Protein AF-A0A258G6F7-F1 (afdb_monomer)

pLDDT: mean 74.7, std 21.77, range [25.52, 96.12]

Secondary structure (DSSP, 8-state):
-PPPP----------PPP-----PPPP------PPPP---------------------PPPPGGGS--SGGGSPPPPPS-TTTT-GGGSHHHHHHHHHHS-GGG--HHHHHHHHHHHHHHHH-TT--HHHHH--HHHHHHHHHHHHHHHT--GGGGHHHHHHHHHHHHHHHHH-S-S-HHHHHHHHHHHHHHHTT-PPPHHHHHHHHHHHHHHHHHHHTTSTTGGG------S-TTSSS--HHHHHHHHHHHHHHHHHHHHHHHHHHHHHHHHHHHHHHHHHHHHHHHHHTTS-TT-EETTEEHHHHHHHHHHHHHHHHHT--SSSTT--TTT-HHHHHHHHHHHHHHHHHHHHHHHS-------PPP--

Radius of gyration: 32.61 Å; Cα contacts (8 Å, |Δi|>4): 332; chains: 1; bounding box: 76×77×101 Å

Sequence (370 aa):
MSIPYDPEHQQPIVPLPEQGETAEPLAAHPVTAPLGEVAVGSALQSDNEGSTTTVAVAELPSPDEIPSLLPELDRIASAHEHRYSDANTVYTKAKVAEQTPENKRTKEQQDLVDDKATMKKFAPYSSVYEYVYTPSELNGLTTQLRSLGEKSRPDFNGVEARVLDVVLSAIRSTDLVPANVRDIAKRAEKNAESRKGMQWDTLIKLAGEASKIIAERTERGHSSDYFVSVKDPEPTKYPDLTKVYQFVADAHALDVIGQRSVAVREARLDTFVTNCGVVNKWYAEVAPVLAQLPSEFKVGRFSAAREVKSMVESMNARLTGNVKSGRDKDYRMDPAGAISLQKKIGHTIEAIKTKLGGEVDETEIVPLDE

Solvent-accessible surface area (backbone atoms only — not comparable to full-atom values): 22298 Å² total; per-residue (Å²): 140,84,83,86,87,83,94,80,90,80,86,85,90,82,84,88,84,91,81,90,85,90,82,80,86,85,76,86,83,82,89,82,79,86,79,81,88,77,85,90,77,89,86,82,88,90,87,85,81,90,71,92,68,74,78,71,75,74,74,73,70,58,35,80,72,54,75,80,52,59,88,74,47,75,83,78,63,57,67,48,66,41,87,81,30,60,80,55,13,30,48,49,49,43,54,56,33,71,72,36,56,77,98,71,48,51,71,69,39,48,52,46,53,52,34,50,58,47,40,49,54,32,19,73,89,53,67,53,60,34,62,66,25,36,56,69,56,44,44,56,51,40,50,56,54,53,63,48,66,78,68,50,69,80,64,42,54,67,54,53,53,52,32,46,50,53,45,52,51,44,54,76,74,43,88,82,60,55,68,73,56,52,56,50,49,56,52,46,53,60,32,48,78,69,72,44,77,73,55,67,72,56,46,35,51,45,16,44,51,28,38,49,55,52,48,68,71,43,72,82,53,95,60,63,67,54,58,54,69,41,39,44,73,56,56,89,48,84,75,59,44,26,38,42,49,29,27,53,39,44,53,48,31,50,53,51,54,49,52,37,45,49,54,25,50,52,45,34,47,52,48,44,58,55,37,50,55,49,52,51,54,52,44,68,71,38,46,71,60,40,66,68,54,56,75,83,49,58,52,86,95,38,28,41,47,59,43,54,49,53,50,53,51,34,52,52,42,12,70,72,52,83,33,93,62,73,93,36,26,14,29,92,83,35,34,68,62,46,44,50,50,54,52,49,53,32,54,51,52,54,54,52,32,43,57,53,69,50,93,64,77,88,74,70,84,75,76,79,81,131

Mean predicted aligned error: 16.43 Å

Structure (mmCIF, N/CA/C/O backbone):
data_AF-A0A258G6F7-F1
#
_entry.id   AF-A0A258G6F7-F1
#
loop_
_atom_site.group_PDB
_atom_site.id
_atom_site.type_symbol
_atom_site.label_atom_id
_atom_site.label_alt_id
_atom_site.label_comp_id
_atom_site.label_asym_id
_atom_site.label_entity_id
_atom_site.label_seq_id
_atom_site.pdbx_PDB_ins_code
_atom_site.Cartn_x
_atom_site.Cartn_y
_atom_site.Cartn_z
_atom_site.occupancy
_atom_site.B_iso_or_equiv
_atom_site.auth_seq_id
_atom_site.auth_comp_id
_atom_site.auth_asym_id
_atom_site.auth_atom_id
_atom_site.pdbx_PDB_model_num
ATOM 1 N N . MET A 1 1 ? -17.691 -30.714 54.587 1.00 40.50 1 MET A N 1
ATOM 2 C CA . MET A 1 1 ? -18.933 -31.338 54.086 1.00 40.50 1 MET A CA 1
ATOM 3 C C . MET A 1 1 ? -18.622 -31.858 52.699 1.00 40.50 1 MET A C 1
ATOM 5 O O . MET A 1 1 ? -18.379 -31.059 51.806 1.00 40.50 1 MET A O 1
ATOM 9 N N . SER A 1 2 ? -18.470 -33.175 52.591 1.00 33.06 2 SER A N 1
ATOM 10 C CA . SER A 1 2 ? -17.936 -33.874 51.421 1.00 33.06 2 SER A CA 1
ATOM 11 C C . SER A 1 2 ? -19.084 -34.448 50.594 1.00 33.06 2 SER A C 1
ATOM 13 O O . SER A 1 2 ? -20.013 -35.017 51.161 1.00 33.06 2 SER A O 1
ATOM 15 N N . ILE A 1 3 ? -19.019 -34.279 49.275 1.00 42.88 3 ILE A N 1
ATOM 16 C CA . ILE A 1 3 ? -19.971 -34.840 48.306 1.00 42.88 3 ILE A CA 1
ATOM 17 C C . ILE A 1 3 ? -19.522 -36.277 47.977 1.00 42.88 3 ILE A C 1
ATOM 19 O O . ILE A 1 3 ? -18.327 -36.466 47.732 1.00 42.88 3 ILE A O 1
ATOM 23 N N . PRO A 1 4 ? -20.411 -37.288 47.985 1.00 45.94 4 PRO A N 1
ATOM 24 C CA . PRO A 1 4 ? -20.048 -38.658 47.636 1.00 45.94 4 PRO A CA 1
ATOM 25 C C . PRO A 1 4 ? -19.972 -38.876 46.115 1.00 45.94 4 PRO A C 1
ATOM 27 O O . PRO A 1 4 ? -20.729 -38.296 45.340 1.00 45.94 4 PRO A O 1
ATOM 30 N N . TYR A 1 5 ? -19.017 -39.722 45.736 1.00 40.41 5 TYR A N 1
ATOM 31 C CA . TYR A 1 5 ? -18.695 -40.211 44.396 1.00 40.41 5 TYR A CA 1
ATOM 32 C C . TYR A 1 5 ? -19.611 -41.397 44.049 1.00 40.41 5 TYR A C 1
ATOM 34 O O . TYR A 1 5 ? -19.726 -42.313 44.861 1.00 40.41 5 TYR A O 1
ATOM 42 N N . ASP A 1 6 ? -20.242 -41.378 42.872 1.00 48.72 6 ASP A N 1
ATOM 43 C CA . ASP A 1 6 ? -21.102 -42.456 42.360 1.00 48.72 6 ASP A CA 1
ATOM 44 C C . ASP A 1 6 ? -20.388 -43.182 41.196 1.00 48.72 6 ASP A C 1
ATOM 46 O O . ASP A 1 6 ? -20.094 -42.535 40.183 1.00 48.72 6 ASP A O 1
ATOM 50 N N . PRO A 1 7 ? -20.021 -44.474 41.339 1.00 43.38 7 PRO A N 1
ATOM 51 C CA . PRO A 1 7 ? -19.208 -45.205 40.380 1.00 43.38 7 PRO A CA 1
ATOM 52 C C . PRO A 1 7 ? -20.018 -46.260 39.613 1.00 43.38 7 PRO A C 1
ATOM 54 O O . PRO A 1 7 ? -19.624 -47.418 39.570 1.00 43.38 7 PRO A O 1
ATOM 57 N N . GLU A 1 8 ? -21.121 -45.899 38.970 1.00 40.47 8 GLU A N 1
ATOM 58 C CA . GLU A 1 8 ? -21.778 -46.797 38.019 1.00 40.47 8 GLU A CA 1
ATOM 59 C C . GLU A 1 8 ? -22.216 -46.009 36.794 1.00 40.47 8 GLU A C 1
ATOM 61 O O . GLU A 1 8 ? -23.238 -45.346 36.833 1.00 40.47 8 GLU A O 1
ATOM 66 N N . HIS A 1 9 ? -21.427 -46.070 35.716 1.00 40.22 9 HIS A N 1
ATOM 67 C CA . HIS A 1 9 ? -21.870 -46.104 34.313 1.00 40.22 9 HIS A CA 1
ATOM 68 C C . HIS A 1 9 ? -20.630 -46.308 33.433 1.00 40.22 9 HIS A C 1
ATOM 70 O O . HIS A 1 9 ? -19.977 -45.370 32.975 1.00 40.22 9 HIS A O 1
ATOM 76 N N . GLN A 1 10 ? -20.277 -47.577 33.234 1.00 34.81 10 GLN A N 1
ATOM 77 C CA . GLN A 1 10 ? -19.254 -48.008 32.292 1.00 34.81 10 GLN A CA 1
ATOM 78 C C . GLN A 1 10 ? -19.871 -48.955 31.254 1.00 34.81 10 GLN A C 1
ATOM 80 O O . GLN A 1 10 ? -20.445 -49.974 31.624 1.00 34.81 10 GLN A O 1
ATOM 85 N N . GLN A 1 11 ? -19.587 -48.625 29.983 1.00 37.47 11 GLN A N 1
ATOM 86 C CA . GLN A 1 11 ? -19.346 -49.525 28.835 1.00 37.47 11 GLN A CA 1
ATOM 87 C C . GLN A 1 11 ? -20.595 -49.993 28.038 1.00 37.47 11 GLN A C 1
ATOM 89 O O . GLN A 1 11 ? -21.664 -50.114 28.630 1.00 37.47 11 GLN A O 1
ATOM 94 N N . PRO A 1 12 ? -20.496 -50.258 26.705 1.00 41.97 12 PRO A N 1
ATOM 95 C CA . PRO A 1 12 ? -19.290 -50.754 26.030 1.00 41.97 12 PRO A CA 1
ATOM 96 C C . PRO A 1 12 ? -18.880 -50.129 24.682 1.00 41.97 12 PRO A C 1
ATOM 98 O O . PRO A 1 12 ? -19.660 -49.559 23.923 1.00 41.97 12 PRO A O 1
ATOM 101 N N . ILE A 1 13 ? -17.593 -50.345 24.406 1.00 39.59 13 ILE A N 1
ATOM 102 C CA . ILE A 1 13 ? -16.881 -50.245 23.129 1.00 39.59 13 ILE A CA 1
ATOM 103 C C . ILE A 1 13 ? -17.116 -51.534 22.327 1.00 39.59 13 ILE A C 1
ATOM 105 O O . ILE A 1 13 ? -16.842 -52.602 22.866 1.00 39.59 13 ILE A O 1
ATOM 109 N N . VAL A 1 14 ? -17.504 -51.447 21.047 1.00 35.97 14 VAL A N 1
ATOM 110 C CA . VAL A 1 14 ? -17.216 -52.453 19.989 1.00 35.97 14 VAL A CA 1
ATOM 111 C C . VAL A 1 14 ? -17.308 -51.778 18.585 1.00 35.97 14 VAL A C 1
ATOM 113 O O . VAL A 1 14 ? -17.815 -50.661 18.516 1.00 35.97 14 VAL A O 1
ATOM 116 N N . PRO A 1 15 ? -16.790 -52.349 17.472 1.00 36.38 15 PRO A N 1
ATOM 117 C CA . PRO A 1 15 ? -15.575 -51.897 16.786 1.00 36.38 15 PRO A CA 1
ATOM 118 C C . PRO A 1 15 ? -15.791 -51.427 15.323 1.00 36.38 15 PRO A C 1
ATOM 120 O O . PRO A 1 15 ? -16.864 -51.576 14.743 1.00 36.38 15 PRO A O 1
ATOM 123 N N . LEU A 1 16 ? -14.722 -50.892 14.718 1.00 35.44 16 LEU A N 1
ATOM 124 C CA . LEU A 1 16 ? -14.571 -50.621 13.278 1.00 35.44 16 LEU A CA 1
ATOM 125 C C . LEU A 1 16 ? -14.719 -51.882 12.403 1.00 35.44 16 LEU A C 1
ATOM 127 O O . LEU A 1 16 ? -14.304 -52.962 12.826 1.00 35.44 16 LEU A O 1
ATOM 131 N N . PRO A 1 17 ? -15.102 -51.714 11.124 1.00 35.34 17 PRO A N 1
ATOM 132 C CA . PRO A 1 17 ? -14.588 -52.527 10.035 1.00 35.34 17 PRO A CA 1
ATOM 133 C C . PRO A 1 17 ? -13.540 -51.756 9.210 1.00 35.34 17 PRO A C 1
ATOM 135 O O . PRO A 1 17 ? -13.798 -50.671 8.690 1.00 35.34 17 PRO A O 1
ATOM 138 N N . GLU A 1 18 ? -12.357 -52.359 9.083 1.00 34.38 18 GLU A N 1
ATOM 139 C CA . GLU A 1 18 ? -11.375 -52.107 8.025 1.00 34.38 18 GLU A CA 1
ATOM 140 C C . GLU A 1 18 ? -11.856 -52.729 6.707 1.00 34.38 18 GLU A C 1
ATOM 142 O O . GLU A 1 18 ? -12.155 -53.918 6.700 1.00 34.38 18 GLU A O 1
ATOM 147 N N . GLN A 1 19 ? -11.851 -51.959 5.614 1.00 33.50 19 GLN A N 1
ATOM 148 C CA . GLN A 1 19 ? -11.496 -52.340 4.230 1.00 33.50 19 GLN A CA 1
ATOM 149 C C . GLN A 1 19 ? -11.107 -51.001 3.560 1.00 33.50 19 GLN A C 1
ATOM 151 O O . GLN A 1 19 ? -11.885 -50.058 3.618 1.00 33.50 19 GLN A O 1
ATOM 156 N N . GLY A 1 20 ? -9.909 -50.728 3.047 1.00 28.55 20 GLY A N 1
ATOM 157 C CA . GLY A 1 20 ? -8.968 -51.587 2.350 1.00 28.55 20 GLY A CA 1
ATOM 158 C C . GLY A 1 20 ? -9.142 -51.355 0.854 1.00 28.55 20 GLY A C 1
ATOM 159 O O . GLY A 1 20 ? -9.869 -52.116 0.243 1.00 28.55 20 GLY A O 1
ATOM 160 N N . GLU A 1 21 ? -8.513 -50.319 0.284 1.00 30.33 21 GLU A N 1
ATOM 161 C CA . GLU A 1 21 ? -8.028 -50.366 -1.102 1.00 30.33 21 GLU A CA 1
ATOM 162 C C . GLU A 1 21 ? -7.060 -49.218 -1.429 1.00 30.33 21 GLU A C 1
ATOM 164 O O . GLU A 1 21 ? -7.314 -48.030 -1.240 1.00 30.33 21 GLU A O 1
ATOM 169 N N . THR A 1 22 ? -5.899 -49.658 -1.888 1.00 31.92 22 THR A N 1
ATOM 170 C CA . THR A 1 22 ? -4.763 -48.957 -2.473 1.00 31.92 22 THR A CA 1
ATOM 171 C C . THR A 1 22 ? -5.104 -48.321 -3.821 1.00 31.92 22 THR A C 1
ATOM 173 O O . THR A 1 22 ? -5.661 -49.003 -4.676 1.00 31.92 22 THR A O 1
ATOM 176 N N . ALA A 1 23 ? -4.642 -47.094 -4.076 1.00 29.92 23 ALA A N 1
ATOM 177 C CA . ALA A 1 23 ? -4.313 -46.651 -5.433 1.00 29.92 23 ALA A CA 1
ATOM 178 C C . ALA A 1 23 ? -3.200 -45.590 -5.412 1.00 29.92 23 ALA A C 1
ATOM 180 O O . ALA A 1 23 ? -3.235 -44.625 -4.651 1.00 29.92 23 ALA A O 1
ATOM 181 N N . GLU A 1 24 ? -2.195 -45.851 -6.238 1.00 31.61 24 GLU A N 1
ATOM 182 C CA . GLU A 1 24 ? -0.927 -45.151 -6.435 1.00 31.61 24 GLU A CA 1
ATOM 183 C C . GLU A 1 24 ? -1.049 -43.697 -6.938 1.00 31.61 24 GLU A C 1
ATOM 185 O O . GLU A 1 24 ? -2.072 -43.303 -7.504 1.00 31.61 24 GLU A O 1
ATOM 190 N N . PRO A 1 25 ? 0.026 -42.894 -6.799 1.00 28.91 25 PRO A N 1
ATOM 191 C CA . PRO A 1 25 ? 0.112 -41.564 -7.390 1.00 28.91 25 PRO A CA 1
ATOM 192 C C . PRO A 1 25 ? 0.318 -41.645 -8.911 1.00 28.91 25 PRO A C 1
ATOM 194 O O . PRO A 1 25 ? 1.301 -42.204 -9.397 1.00 28.91 25 PRO A O 1
ATOM 197 N N . LEU A 1 26 ? -0.588 -41.026 -9.669 1.00 27.22 26 LEU A N 1
ATOM 198 C CA . LEU A 1 26 ? -0.452 -40.849 -11.114 1.00 27.22 26 LEU A CA 1
ATOM 199 C C . LEU A 1 26 ? 0.723 -39.921 -11.442 1.00 27.22 26 LEU A C 1
ATOM 201 O O . LEU A 1 26 ? 0.753 -38.742 -11.084 1.00 27.22 26 LEU A O 1
ATOM 205 N N . ALA A 1 27 ? 1.688 -40.501 -12.147 1.00 27.44 27 ALA A N 1
ATOM 206 C CA . ALA A 1 27 ? 2.825 -39.839 -12.745 1.00 27.44 27 ALA A CA 1
ATOM 207 C C . ALA A 1 27 ? 2.427 -38.946 -13.936 1.00 27.44 27 ALA A C 1
ATOM 209 O O . ALA A 1 27 ? 1.531 -39.260 -14.711 1.00 27.44 27 ALA A O 1
ATOM 210 N N . ALA A 1 28 ? 3.178 -37.850 -14.059 1.00 25.52 28 ALA A N 1
ATOM 211 C CA . ALA A 1 28 ? 3.737 -37.259 -15.274 1.00 25.52 28 ALA A CA 1
ATOM 212 C C . ALA A 1 28 ? 2.952 -37.332 -16.602 1.00 25.52 28 ALA A C 1
ATOM 214 O O . ALA A 1 28 ? 2.924 -38.358 -17.271 1.00 25.52 28 ALA A O 1
ATOM 215 N N . HIS A 1 29 ? 2.580 -36.150 -17.104 1.00 29.05 29 HIS A N 1
ATOM 216 C CA . HIS A 1 29 ? 2.649 -35.845 -18.536 1.00 29.05 29 HIS A CA 1
ATOM 217 C C . HIS A 1 29 ? 3.225 -34.435 -18.759 1.00 29.05 29 HIS A C 1
ATOM 219 O O . HIS A 1 29 ? 2.512 -33.447 -18.583 1.00 29.05 29 HIS A O 1
ATOM 225 N N . PRO A 1 30 ? 4.502 -34.303 -19.158 1.00 29.70 30 PRO A N 1
ATOM 226 C CA . PRO A 1 30 ? 4.983 -33.117 -19.847 1.00 29.70 30 PRO A CA 1
ATOM 227 C C . PRO A 1 30 ? 4.591 -33.207 -21.327 1.00 29.70 30 PRO A C 1
ATOM 229 O O . PRO A 1 30 ? 4.968 -34.143 -22.035 1.00 29.70 30 PRO A O 1
ATOM 232 N N . VAL A 1 31 ? 3.834 -32.216 -21.797 1.00 28.70 31 VAL A N 1
ATOM 233 C CA . VAL A 1 31 ? 3.582 -32.008 -23.226 1.00 28.70 31 VAL A CA 1
ATOM 234 C C . VAL A 1 31 ? 4.899 -31.584 -23.868 1.00 28.70 31 VAL A C 1
ATOM 236 O O . VAL A 1 31 ? 5.395 -30.480 -23.659 1.00 28.70 31 VAL A O 1
ATOM 239 N N . THR A 1 32 ? 5.483 -32.512 -24.615 1.00 28.16 32 THR A N 1
ATOM 240 C CA . THR A 1 32 ? 6.622 -32.306 -25.504 1.00 28.16 32 THR A CA 1
ATOM 241 C C . THR A 1 32 ? 6.093 -31.820 -26.852 1.00 28.16 32 THR A C 1
ATOM 243 O O . THR A 1 32 ? 5.240 -32.465 -27.456 1.00 28.16 32 THR A O 1
ATOM 246 N N . ALA A 1 33 ? 6.622 -30.701 -27.341 1.00 28.31 33 ALA A N 1
ATOM 247 C CA . ALA A 1 33 ? 6.604 -30.345 -28.757 1.00 28.31 33 ALA A CA 1
ATOM 248 C C . ALA A 1 33 ? 8.063 -30.087 -29.188 1.00 28.31 33 ALA A C 1
ATOM 250 O O . ALA A 1 33 ? 8.804 -29.458 -28.428 1.00 28.31 33 ALA A O 1
ATOM 251 N N . PRO A 1 34 ? 8.514 -30.618 -30.339 1.00 29.56 34 PRO A N 1
ATOM 252 C CA . PRO A 1 34 ? 9.933 -30.743 -30.652 1.00 29.56 34 PRO A CA 1
ATOM 253 C C . PRO A 1 34 ? 10.501 -29.447 -31.244 1.00 29.56 34 PRO A C 1
ATOM 255 O O . PRO A 1 34 ? 9.966 -28.908 -32.211 1.00 29.56 34 PRO A O 1
ATOM 258 N N . LEU A 1 35 ? 11.626 -28.983 -30.698 1.00 27.66 35 LEU A N 1
ATOM 259 C CA . LEU A 1 35 ? 12.537 -28.069 -31.386 1.00 27.66 35 LEU A CA 1
ATOM 260 C C . LEU A 1 35 ? 13.565 -28.916 -32.137 1.00 27.66 35 LEU A C 1
ATOM 262 O O . LEU A 1 35 ? 14.192 -29.799 -31.554 1.00 27.66 35 LEU A O 1
ATOM 266 N N . GLY A 1 36 ? 13.666 -28.672 -33.442 1.00 27.19 36 GLY A N 1
ATOM 267 C CA . GLY A 1 36 ? 14.516 -29.415 -34.361 1.00 27.19 36 GLY A CA 1
ATOM 268 C C . GLY A 1 36 ? 15.997 -29.356 -33.993 1.00 27.19 36 GLY A C 1
ATOM 269 O O . GLY A 1 36 ? 16.529 -28.311 -33.622 1.00 27.19 36 GLY A O 1
ATOM 270 N N . GLU A 1 37 ? 16.646 -30.507 -34.138 1.00 27.81 37 GLU A N 1
ATOM 271 C CA . GLU A 1 37 ? 18.094 -30.653 -34.181 1.00 27.81 37 GLU A CA 1
ATOM 272 C C . GLU A 1 37 ? 18.673 -29.846 -35.348 1.00 27.81 37 GLU A C 1
ATOM 274 O O . GLU A 1 37 ? 18.250 -30.000 -36.495 1.00 27.81 37 GLU A O 1
ATOM 279 N N . VAL A 1 38 ? 19.712 -29.055 -35.080 1.00 29.69 38 VAL A N 1
ATOM 280 C CA . VAL A 1 38 ? 20.722 -28.754 -36.095 1.00 29.69 38 VAL A CA 1
ATOM 281 C C . VAL A 1 38 ? 22.064 -29.209 -35.551 1.00 29.69 38 VAL A C 1
ATOM 283 O O . VAL A 1 38 ? 22.522 -28.778 -34.493 1.00 29.69 38 VAL A O 1
ATOM 286 N N . ALA A 1 39 ? 22.633 -30.158 -36.285 1.00 27.00 39 ALA A N 1
ATOM 287 C CA . ALA A 1 39 ? 23.838 -30.892 -35.979 1.00 27.00 39 ALA A CA 1
ATOM 288 C C . ALA A 1 39 ? 25.080 -29.994 -35.902 1.00 27.00 39 ALA A C 1
ATOM 290 O O . ALA A 1 39 ? 25.339 -29.158 -36.768 1.00 27.00 39 ALA A O 1
ATOM 291 N N . VAL A 1 40 ? 25.890 -30.254 -34.878 1.00 28.36 40 VAL A N 1
ATOM 292 C CA . VAL A 1 40 ? 27.275 -29.802 -34.764 1.00 28.36 40 VAL A CA 1
ATOM 293 C C . VAL A 1 40 ? 28.132 -30.734 -35.622 1.00 28.36 40 VAL A C 1
ATOM 295 O O . VAL A 1 40 ? 28.328 -31.897 -35.276 1.00 28.36 40 VAL A O 1
ATOM 298 N N . GLY A 1 41 ? 28.623 -30.233 -36.754 1.00 26.59 41 GLY A N 1
ATOM 299 C CA . GLY A 1 41 ? 29.608 -30.910 -37.595 1.00 26.59 41 GLY A CA 1
ATOM 300 C C . GLY A 1 41 ? 30.955 -30.200 -37.519 1.00 2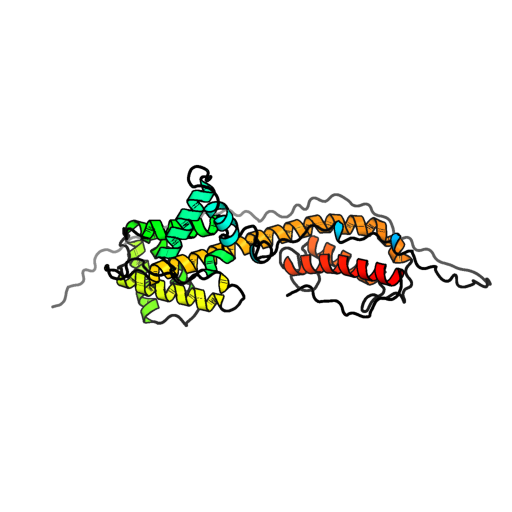6.59 41 GLY A C 1
ATOM 301 O O . GLY A 1 41 ? 31.115 -29.115 -38.069 1.00 26.59 41 GLY A O 1
ATOM 302 N N . SER A 1 42 ? 31.925 -30.814 -36.842 1.00 29.97 42 SER A N 1
ATOM 303 C CA . SER A 1 42 ? 33.344 -30.475 -36.968 1.00 29.97 42 SER A CA 1
ATOM 304 C C . SER A 1 42 ? 33.928 -31.108 -38.232 1.00 29.97 42 SER A C 1
ATOM 306 O O . SER A 1 42 ? 33.745 -32.303 -38.452 1.00 29.97 42 SER A O 1
ATOM 308 N N . ALA A 1 43 ? 34.709 -30.346 -38.999 1.00 28.52 43 ALA A N 1
ATOM 309 C CA . ALA A 1 43 ? 35.757 -30.878 -39.866 1.00 28.52 43 ALA A CA 1
ATOM 310 C C . ALA A 1 43 ? 36.902 -29.859 -40.006 1.00 28.52 43 ALA A C 1
ATOM 312 O O . ALA A 1 43 ? 36.690 -28.651 -39.990 1.00 28.52 43 ALA A O 1
ATOM 313 N N . LEU A 1 44 ? 38.110 -30.410 -40.050 1.00 31.98 44 LEU A N 1
ATOM 314 C CA . LEU A 1 44 ? 39.439 -29.834 -39.843 1.00 31.98 44 LEU A CA 1
ATOM 315 C C . LEU A 1 44 ? 40.131 -29.367 -41.142 1.00 31.98 44 LEU A C 1
ATOM 317 O O . LEU A 1 44 ? 39.752 -29.811 -42.220 1.00 31.98 44 LEU A O 1
ATOM 321 N N . GLN A 1 45 ? 41.246 -28.636 -40.939 1.00 28.30 45 GLN A N 1
ATOM 322 C CA . GLN A 1 45 ? 42.457 -28.476 -41.789 1.00 28.30 45 GLN A CA 1
ATOM 323 C C . GLN A 1 45 ? 42.351 -27.531 -43.004 1.00 28.30 45 GLN A C 1
ATOM 325 O O . GLN A 1 45 ? 41.467 -27.687 -43.832 1.00 28.30 45 GLN A O 1
ATOM 330 N N . SER A 1 46 ? 43.080 -26.407 -43.092 1.00 32.44 46 SER A N 1
ATOM 331 C CA . SER A 1 46 ? 44.531 -26.072 -43.073 1.00 32.44 46 SER A CA 1
ATOM 332 C C . SER A 1 46 ? 45.053 -25.835 -44.497 1.00 32.44 46 SER A C 1
ATOM 334 O O . SER A 1 46 ? 45.050 -26.755 -45.304 1.00 32.44 46 SER A O 1
ATOM 336 N N . ASP A 1 47 ? 45.457 -24.599 -44.819 1.00 28.86 47 ASP A N 1
ATOM 337 C CA . ASP A 1 47 ? 46.843 -24.257 -45.188 1.00 28.86 47 ASP A CA 1
ATOM 338 C C . ASP A 1 47 ? 46.983 -22.863 -45.833 1.00 28.86 47 ASP A C 1
ATOM 340 O O . ASP A 1 47 ? 46.169 -22.418 -46.636 1.00 28.86 47 ASP A O 1
ATOM 344 N N . ASN A 1 48 ? 48.118 -22.260 -45.475 1.00 30.77 48 ASN A N 1
ATOM 345 C CA . ASN A 1 48 ? 48.992 -21.366 -46.233 1.00 30.77 48 ASN A CA 1
ATOM 346 C C . ASN A 1 48 ? 48.709 -19.863 -46.459 1.00 30.77 48 ASN A C 1
ATOM 348 O O . ASN A 1 48 ? 47.878 -19.438 -47.249 1.00 30.77 48 ASN A O 1
ATOM 352 N N . GLU A 1 49 ? 49.634 -19.112 -45.842 1.00 30.38 49 GLU A N 1
ATOM 353 C CA . GLU A 1 49 ? 50.523 -18.103 -46.435 1.00 30.38 49 GLU A CA 1
ATOM 354 C C . GLU A 1 49 ? 49.985 -16.714 -46.803 1.00 30.38 49 GLU A C 1
ATOM 356 O O . GLU A 1 49 ? 49.243 -16.502 -47.753 1.00 30.38 49 GLU A O 1
ATOM 361 N N . GLY A 1 50 ? 50.565 -15.731 -46.106 1.00 35.94 50 GLY A N 1
ATOM 362 C CA . GLY A 1 50 ? 51.105 -14.542 -46.755 1.00 35.94 50 GLY A CA 1
ATOM 363 C C . GLY A 1 50 ? 50.077 -13.563 -47.299 1.00 35.94 50 GLY A C 1
ATOM 364 O O . GLY A 1 50 ? 49.998 -13.353 -48.503 1.00 35.94 50 GLY A O 1
ATOM 365 N N . SER A 1 51 ? 49.371 -12.868 -46.411 1.00 29.44 51 SER A N 1
ATOM 366 C CA . SER A 1 51 ? 48.719 -11.619 -46.790 1.00 29.44 51 SER A CA 1
ATOM 367 C C . SER A 1 51 ? 48.869 -10.605 -45.669 1.00 29.44 51 SER A C 1
ATOM 369 O O . SER A 1 51 ? 48.363 -10.796 -44.561 1.00 29.44 51 SER A O 1
ATOM 371 N N . THR A 1 52 ? 49.616 -9.538 -45.954 1.00 31.94 52 THR A N 1
ATOM 372 C CA . THR A 1 52 ? 49.634 -8.285 -45.198 1.00 31.94 52 THR A CA 1
ATOM 373 C C . THR A 1 52 ? 48.206 -7.773 -45.088 1.00 31.94 52 THR A C 1
ATOM 375 O O . THR A 1 52 ? 47.729 -7.013 -45.925 1.00 31.94 52 THR A O 1
ATOM 378 N N . THR A 1 53 ? 47.513 -8.233 -44.054 1.00 28.92 53 THR A N 1
ATOM 379 C CA . THR A 1 53 ? 46.220 -7.703 -43.663 1.00 28.92 53 THR A CA 1
ATOM 380 C C . THR A 1 53 ? 46.536 -6.432 -42.901 1.00 28.92 53 THR A C 1
ATOM 382 O O . THR A 1 53 ? 46.919 -6.462 -41.732 1.00 28.92 53 THR A O 1
ATOM 385 N N . THR A 1 54 ? 46.451 -5.303 -43.600 1.00 33.25 54 THR A N 1
ATOM 386 C CA . THR A 1 54 ? 46.046 -4.038 -42.995 1.00 33.25 54 THR A CA 1
ATOM 387 C C . THR A 1 54 ? 44.942 -4.378 -42.004 1.00 33.25 54 THR A C 1
ATOM 389 O O . THR A 1 54 ? 43.874 -4.827 -42.417 1.00 33.25 54 THR A O 1
ATOM 392 N N . VAL A 1 55 ? 45.227 -4.270 -40.704 1.00 32.88 55 VAL A N 1
ATOM 393 C CA . VAL A 1 55 ? 44.200 -4.384 -39.671 1.00 32.88 55 VAL A CA 1
ATOM 394 C C . VAL A 1 55 ? 43.202 -3.296 -40.020 1.00 32.88 55 VAL A C 1
ATOM 396 O O . VAL A 1 55 ? 43.496 -2.112 -39.853 1.00 32.88 55 VAL A O 1
ATOM 399 N N . ALA A 1 56 ? 42.077 -3.690 -40.618 1.00 37.53 56 ALA A N 1
ATOM 400 C CA . ALA A 1 56 ? 40.933 -2.821 -40.736 1.00 37.53 56 ALA A CA 1
ATOM 401 C C . ALA A 1 56 ? 40.660 -2.374 -39.304 1.00 37.53 56 ALA A C 1
ATOM 403 O O . ALA A 1 56 ? 40.347 -3.198 -38.443 1.00 37.53 56 ALA A O 1
ATOM 404 N N . VAL A 1 57 ? 40.895 -1.093 -39.025 1.00 44.62 57 VAL A N 1
ATOM 405 C CA . VAL A 1 57 ? 40.316 -0.463 -37.849 1.00 44.62 57 VAL A CA 1
ATOM 406 C C . VAL A 1 57 ? 38.832 -0.707 -38.045 1.00 44.62 57 VAL A C 1
ATOM 408 O O . VAL A 1 57 ? 38.264 -0.163 -38.989 1.00 44.62 57 VAL A O 1
ATOM 411 N N . ALA A 1 58 ? 38.265 -1.648 -37.286 1.00 55.53 58 ALA A N 1
ATOM 412 C CA . ALA A 1 58 ? 36.840 -1.911 -37.324 1.00 55.53 58 ALA A CA 1
ATOM 413 C C . ALA A 1 58 ? 36.191 -0.578 -36.974 1.00 55.53 58 ALA A C 1
ATOM 415 O O . ALA A 1 58 ? 36.298 -0.113 -35.837 1.00 55.53 58 ALA A O 1
ATOM 416 N N . GLU A 1 59 ? 35.677 0.095 -38.000 1.00 68.12 59 GLU A N 1
ATOM 417 C CA . GLU A 1 59 ? 34.989 1.358 -37.842 1.00 68.12 59 GLU A CA 1
ATOM 418 C C . GLU A 1 59 ? 33.854 1.077 -36.865 1.00 68.12 59 GLU A C 1
ATOM 420 O O . GLU A 1 59 ? 33.092 0.123 -37.042 1.00 68.12 59 GLU A O 1
ATOM 425 N N . LEU A 1 60 ? 33.862 1.795 -35.742 1.00 79.19 60 LEU A N 1
ATOM 426 C CA . LEU A 1 60 ? 32.885 1.553 -34.695 1.00 79.19 60 LEU A CA 1
ATOM 427 C C . LEU A 1 60 ? 31.487 1.802 -35.272 1.00 79.19 60 LEU A C 1
ATOM 429 O O . LEU A 1 60 ? 31.322 2.759 -36.033 1.00 79.19 60 LEU A O 1
ATOM 433 N N . PRO A 1 61 ? 30.490 0.978 -34.904 1.00 82.62 61 PRO A N 1
ATOM 434 C CA . PRO A 1 61 ? 29.123 1.212 -35.332 1.00 82.62 61 PRO A CA 1
ATOM 435 C C . PRO A 1 61 ? 28.656 2.591 -34.860 1.00 82.62 61 PRO A C 1
ATOM 437 O O . PRO A 1 61 ? 29.017 3.053 -33.770 1.00 82.62 61 PRO A O 1
ATOM 440 N N . SER A 1 62 ? 27.847 3.246 -35.685 1.00 83.88 62 SER A N 1
ATOM 441 C CA . SER A 1 62 ? 27.259 4.541 -35.357 1.00 83.88 62 SER A CA 1
ATOM 442 C C . SER A 1 62 ? 26.318 4.399 -34.151 1.00 83.88 62 SER A C 1
ATOM 444 O O . SER A 1 62 ? 25.611 3.394 -34.036 1.00 83.88 62 SER A O 1
ATOM 446 N N . PRO A 1 63 ? 26.235 5.399 -33.253 1.00 80.44 63 PRO A N 1
ATOM 447 C CA . PRO A 1 63 ? 25.291 5.376 -32.133 1.00 80.44 63 PRO A CA 1
ATOM 448 C C . PRO A 1 63 ? 23.823 5.207 -32.567 1.00 80.44 63 PRO A C 1
ATOM 450 O O . PRO A 1 63 ? 23.018 4.696 -31.786 1.00 80.44 63 PRO A O 1
ATOM 453 N N . ASP A 1 64 ? 23.479 5.593 -33.799 1.00 82.81 64 ASP A N 1
ATOM 454 C CA . ASP A 1 64 ? 22.129 5.450 -34.360 1.00 82.81 64 ASP A CA 1
ATOM 455 C C . ASP A 1 64 ? 21.785 3.999 -34.747 1.00 82.81 64 ASP A C 1
ATOM 457 O O . ASP A 1 64 ? 20.609 3.654 -34.852 1.00 82.81 64 ASP A O 1
ATOM 461 N N . GLU A 1 65 ? 22.787 3.128 -34.914 1.00 83.50 65 GLU A N 1
ATOM 462 C CA . GLU A 1 65 ? 22.590 1.702 -35.225 1.00 83.50 65 GLU A CA 1
ATOM 463 C C . GLU A 1 65 ? 22.149 0.885 -34.000 1.00 83.50 65 GLU A C 1
ATOM 465 O O . GLU A 1 65 ? 21.699 -0.253 -34.134 1.00 83.50 65 GLU A O 1
ATOM 470 N N . ILE A 1 66 ? 22.243 1.464 -32.799 1.00 86.94 66 ILE A N 1
ATOM 471 C CA . ILE A 1 66 ? 21.748 0.879 -31.551 1.00 86.94 66 ILE A CA 1
ATOM 472 C C . ILE A 1 66 ? 20.545 1.719 -31.087 1.00 86.94 66 ILE A C 1
ATOM 474 O O . ILE A 1 66 ? 20.724 2.751 -30.433 1.00 86.94 66 ILE A O 1
ATOM 478 N N . PRO A 1 67 ? 19.296 1.327 -31.402 1.00 86.56 67 PRO A N 1
ATOM 479 C CA . PRO A 1 67 ? 18.116 2.065 -30.962 1.00 86.56 67 PRO A CA 1
ATOM 480 C C . PRO A 1 67 ? 17.981 2.056 -29.433 1.00 86.56 67 PRO A C 1
ATOM 482 O O . PRO A 1 67 ? 18.414 1.124 -28.752 1.00 86.56 67 PRO A O 1
ATOM 485 N N . SER A 1 68 ? 17.385 3.123 -28.886 1.00 85.00 68 SER A N 1
ATOM 486 C CA . SER A 1 68 ? 17.131 3.234 -27.443 1.00 85.00 68 SER A CA 1
ATOM 487 C C . SER A 1 68 ? 16.089 2.213 -27.000 1.00 85.00 68 SER A C 1
ATOM 489 O O . SER A 1 68 ? 15.051 2.098 -27.639 1.00 85.00 68 SER A O 1
ATOM 491 N N . LEU A 1 69 ? 16.334 1.526 -25.884 1.00 85.81 69 LEU A N 1
ATOM 492 C CA . LEU A 1 69 ? 15.382 0.562 -25.326 1.00 85.81 69 LEU A CA 1
ATOM 493 C C . LEU A 1 69 ? 14.419 1.205 -24.313 1.00 85.81 69 LEU A C 1
ATOM 495 O O . LEU A 1 69 ? 13.284 0.763 -24.168 1.00 85.81 69 LEU A O 1
ATOM 499 N N . LEU A 1 70 ? 14.852 2.245 -23.592 1.00 82.69 70 LEU A N 1
ATOM 500 C CA . LEU A 1 70 ? 14.078 2.833 -22.488 1.00 82.69 70 LEU A CA 1
ATOM 501 C C . LEU A 1 70 ? 12.674 3.340 -22.885 1.00 82.69 70 LEU A C 1
ATOM 503 O O . LEU A 1 70 ? 11.762 3.147 -22.081 1.00 82.69 70 LEU A O 1
ATOM 507 N N . PRO A 1 71 ? 12.453 3.954 -24.068 1.00 82.19 71 PRO A N 1
ATOM 508 C CA . PRO A 1 71 ? 11.122 4.382 -24.503 1.00 82.19 71 PRO A CA 1
ATOM 509 C C . PRO A 1 71 ? 10.140 3.231 -24.746 1.00 82.19 71 PRO A C 1
ATOM 511 O O . PRO A 1 71 ? 8.934 3.461 -24.721 1.00 82.19 71 PRO A O 1
ATOM 514 N N . GLU A 1 72 ? 10.642 2.020 -24.995 1.00 82.06 72 GLU A N 1
ATOM 515 C CA . GLU A 1 72 ? 9.827 0.835 -25.286 1.00 82.06 72 GLU A CA 1
ATOM 516 C C . GLU A 1 72 ? 9.477 0.027 -24.028 1.00 82.06 72 GLU A C 1
ATOM 518 O O . GLU A 1 72 ? 8.625 -0.858 -24.081 1.00 82.06 72 GLU A O 1
ATOM 523 N N . LEU A 1 73 ? 10.125 0.314 -22.892 1.00 81.94 73 LEU A N 1
ATOM 524 C CA . LEU A 1 73 ? 9.849 -0.362 -21.628 1.00 81.94 73 LEU A CA 1
ATOM 525 C C . LEU A 1 73 ? 8.638 0.259 -20.926 1.00 81.94 73 LEU A C 1
ATOM 527 O O . LEU A 1 73 ? 8.579 1.469 -20.693 1.00 81.94 73 LEU A O 1
ATOM 531 N N . ASP A 1 74 ? 7.713 -0.593 -20.486 1.00 69.44 74 ASP A N 1
ATOM 532 C CA . ASP A 1 74 ? 6.587 -0.172 -19.660 1.00 69.44 74 ASP A CA 1
ATOM 533 C C . ASP A 1 74 ? 7.076 0.418 -18.328 1.00 69.44 74 ASP A C 1
ATOM 535 O O . ASP A 1 74 ? 7.976 -0.115 -17.661 1.00 69.44 74 ASP A O 1
ATOM 539 N N . ARG A 1 75 ? 6.449 1.526 -17.907 1.00 62.12 75 ARG A N 1
ATOM 540 C CA . ARG A 1 75 ? 6.729 2.166 -16.615 1.00 62.12 75 ARG A CA 1
ATOM 541 C C . ARG A 1 75 ? 6.297 1.249 -15.472 1.00 62.12 75 ARG A C 1
ATOM 543 O O . ARG A 1 75 ? 5.156 0.809 -15.406 1.00 62.12 75 ARG A O 1
ATOM 550 N N . ILE A 1 76 ? 7.199 1.029 -14.522 1.00 52.25 76 ILE A N 1
ATOM 551 C CA . ILE A 1 76 ? 6.940 0.190 -13.348 1.00 52.25 76 ILE A CA 1
ATOM 552 C C . ILE A 1 76 ? 6.109 0.955 -12.318 1.00 52.25 76 ILE A C 1
ATOM 554 O O . ILE A 1 76 ? 6.522 2.021 -11.856 1.00 52.25 76 ILE A O 1
ATOM 558 N N . ALA A 1 77 ? 4.990 0.367 -11.892 1.00 46.06 77 ALA A N 1
ATOM 559 C CA . ALA A 1 77 ? 4.221 0.858 -10.755 1.00 46.06 77 ALA A CA 1
ATOM 560 C C . ALA A 1 77 ? 5.007 0.659 -9.441 1.00 46.06 77 ALA A C 1
ATOM 562 O O . ALA A 1 77 ? 5.478 -0.437 -9.120 1.00 46.06 77 ALA A O 1
ATOM 563 N N . SER A 1 78 ? 5.187 1.744 -8.685 1.00 44.12 78 SER A N 1
ATOM 564 C CA . SER A 1 78 ? 5.824 1.730 -7.363 1.00 44.12 78 SER A CA 1
ATOM 565 C C . SER A 1 78 ? 4.814 1.386 -6.265 1.00 44.12 78 SER A C 1
ATOM 567 O O . SER A 1 78 ? 3.637 1.710 -6.395 1.00 44.12 78 SER A O 1
ATOM 569 N N . ALA A 1 79 ? 5.299 0.809 -5.154 1.00 44.66 79 ALA A N 1
ATOM 570 C CA . ALA A 1 79 ? 4.549 0.393 -3.952 1.00 44.66 79 ALA A CA 1
ATOM 571 C C .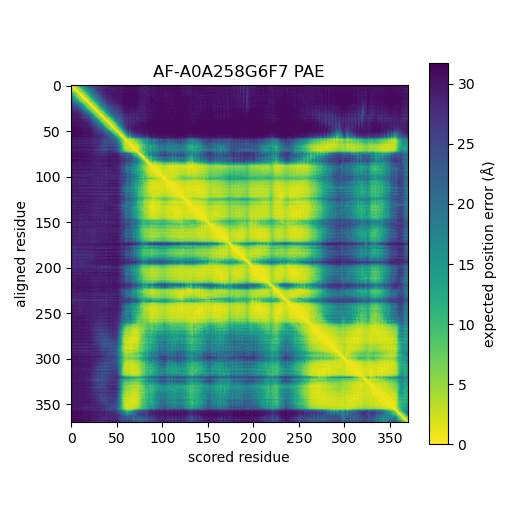 ALA A 1 79 ? 3.671 1.495 -3.328 1.00 44.66 79 ALA A C 1
ATOM 573 O O . ALA A 1 79 ? 2.832 1.243 -2.463 1.00 44.66 79 ALA A O 1
ATOM 574 N N . HIS A 1 80 ? 3.893 2.736 -3.746 1.00 51.75 80 HIS A N 1
ATOM 575 C CA . HIS A 1 80 ? 3.302 3.933 -3.187 1.00 51.75 80 HIS A CA 1
ATOM 576 C C . HIS A 1 80 ? 2.771 4.798 -4.328 1.00 51.75 80 HIS A C 1
ATOM 578 O O . HIS A 1 80 ? 3.368 5.815 -4.672 1.00 51.75 80 HIS A O 1
ATOM 584 N N . GLU A 1 81 ? 1.657 4.376 -4.929 1.00 48.78 81 GLU A N 1
ATOM 585 C CA . GLU A 1 81 ? 1.035 5.048 -6.080 1.00 48.78 81 GLU A CA 1
ATOM 586 C C . GLU A 1 81 ? 0.844 6.563 -5.853 1.00 48.78 81 GLU A C 1
ATOM 588 O O . GLU A 1 81 ? 1.055 7.353 -6.769 1.00 48.78 81 GLU A O 1
ATOM 593 N N . HIS A 1 82 ? 0.564 6.994 -4.616 1.00 55.69 82 HIS A N 1
ATOM 594 C CA . HIS A 1 82 ? 0.439 8.415 -4.270 1.00 55.69 82 HIS A CA 1
ATOM 595 C C . HIS A 1 82 ? 1.776 9.142 -4.017 1.00 55.69 82 HIS A C 1
ATOM 597 O O . HIS A 1 82 ? 1.837 10.326 -4.318 1.00 55.69 82 HIS A O 1
ATOM 603 N N . ARG A 1 83 ? 2.859 8.486 -3.543 1.00 50.06 83 ARG A N 1
ATOM 604 C CA . ARG A 1 83 ? 4.166 9.165 -3.319 1.00 50.06 83 ARG A CA 1
ATOM 605 C C . ARG A 1 83 ? 4.763 9.736 -4.612 1.00 50.06 83 ARG A C 1
ATOM 607 O O . ARG A 1 83 ? 5.644 10.582 -4.543 1.00 50.06 83 ARG A O 1
ATOM 614 N N . TYR A 1 84 ? 4.293 9.274 -5.771 1.00 47.31 84 TYR A N 1
ATOM 615 C CA . TYR A 1 84 ? 4.710 9.776 -7.083 1.00 47.31 84 TYR A CA 1
ATOM 616 C C . TYR A 1 84 ? 3.547 10.342 -7.916 1.00 47.31 84 TYR A C 1
ATOM 618 O O . TYR A 1 84 ? 3.769 10.819 -9.027 1.00 47.31 84 TYR A O 1
ATOM 626 N N . SER A 1 85 ? 2.316 10.313 -7.392 1.00 59.53 85 SER A N 1
ATOM 627 C CA . SER A 1 85 ? 1.132 10.896 -8.026 1.00 59.53 85 SER A CA 1
ATOM 628 C C . SER A 1 85 ? 0.303 11.660 -6.997 1.00 59.53 85 SER A C 1
ATOM 630 O O . SER A 1 85 ? -0.772 11.231 -6.562 1.00 59.53 85 SER A O 1
ATOM 632 N N . ASP A 1 86 ? 0.776 12.863 -6.667 1.00 66.75 86 ASP A N 1
ATOM 633 C CA . ASP A 1 86 ? 0.053 13.828 -5.829 1.00 66.75 86 ASP A CA 1
ATOM 634 C C . ASP A 1 86 ? -1.350 14.132 -6.378 1.00 66.75 86 ASP A C 1
ATOM 636 O O . ASP A 1 86 ? -2.249 14.535 -5.635 1.00 66.75 86 ASP A O 1
ATOM 640 N N . ALA A 1 87 ? -1.563 13.899 -7.679 1.00 75.38 87 ALA A N 1
ATOM 641 C CA . ALA A 1 87 ? -2.828 14.080 -8.379 1.00 75.38 87 ALA A CA 1
ATOM 642 C C . ALA A 1 87 ? -3.970 13.198 -7.843 1.00 75.38 87 ALA A C 1
ATOM 644 O O . ALA A 1 87 ? -5.138 13.549 -8.042 1.00 75.38 87 ALA A O 1
ATOM 645 N N . ASN A 1 88 ? -3.660 12.076 -7.180 1.00 81.81 88 ASN A N 1
ATOM 646 C CA . ASN A 1 88 ? -4.661 11.139 -6.658 1.00 81.81 88 ASN A CA 1
ATOM 647 C C . ASN A 1 88 ? -4.817 11.155 -5.126 1.00 81.81 88 ASN A C 1
ATOM 649 O O . ASN A 1 88 ? -5.514 10.314 -4.561 1.00 81.81 88 ASN A O 1
ATOM 653 N N . THR A 1 89 ? -4.196 12.117 -4.447 1.00 86.81 89 THR A N 1
ATOM 654 C CA . THR A 1 89 ? -4.323 12.275 -2.993 1.00 86.81 89 THR A CA 1
ATOM 655 C C . THR A 1 89 ? -5.668 12.885 -2.603 1.00 86.81 89 THR A C 1
ATOM 657 O O . THR A 1 89 ? -6.279 13.646 -3.367 1.00 86.81 89 THR A O 1
ATOM 660 N N . VAL A 1 90 ? -6.115 12.602 -1.377 1.00 90.62 90 VAL A N 1
ATOM 661 C CA . VAL A 1 90 ? -7.243 13.301 -0.742 1.00 90.62 90 VAL A CA 1
ATOM 662 C C . VAL A 1 90 ? -7.044 14.813 -0.805 1.00 90.62 90 VAL A C 1
ATOM 664 O O . VAL A 1 90 ? -7.985 15.516 -1.160 1.00 90.62 90 VAL A O 1
ATOM 667 N N . TYR A 1 91 ? -5.838 15.319 -0.528 1.00 90.06 91 TYR A N 1
ATOM 668 C CA . TYR A 1 91 ? -5.511 16.745 -0.579 1.00 90.06 91 TYR A CA 1
ATOM 669 C C . TYR A 1 91 ? -5.886 17.364 -1.933 1.00 90.06 91 TYR A C 1
ATOM 671 O O . TYR A 1 91 ? -6.691 18.300 -2.004 1.00 90.06 91 TYR A O 1
ATOM 679 N N . THR A 1 92 ? -5.356 16.805 -3.024 1.00 88.00 92 THR A N 1
ATOM 680 C CA . THR A 1 92 ? -5.561 17.351 -4.370 1.00 88.00 92 THR A CA 1
ATOM 681 C C . THR A 1 92 ? -7.012 17.220 -4.820 1.00 88.00 92 THR A C 1
ATOM 683 O O . THR A 1 92 ? -7.592 18.179 -5.336 1.00 88.00 92 THR A O 1
ATOM 686 N N . LYS A 1 93 ? -7.636 16.058 -4.594 1.00 90.88 93 LYS A N 1
ATOM 687 C CA . LYS A 1 93 ? -9.029 15.812 -4.997 1.00 90.88 93 LYS A CA 1
ATOM 688 C C . LYS A 1 93 ? -10.018 16.648 -4.185 1.00 90.88 93 LYS A C 1
ATOM 690 O O . LYS A 1 93 ? -10.977 17.178 -4.749 1.00 90.88 93 LYS A O 1
ATOM 695 N N . ALA A 1 94 ? -9.762 16.836 -2.892 1.00 91.31 94 ALA A N 1
ATOM 696 C CA . ALA A 1 94 ? -10.615 17.639 -2.029 1.00 91.31 94 ALA A CA 1
ATOM 697 C C . ALA A 1 94 ? -10.551 19.120 -2.385 1.00 91.31 94 ALA A C 1
ATOM 699 O O . ALA A 1 94 ? -11.586 19.771 -2.391 1.00 91.31 94 ALA A O 1
ATOM 700 N N . LYS A 1 95 ? -9.380 19.647 -2.766 1.00 90.62 95 LYS A N 1
ATOM 701 C CA . LYS A 1 95 ? -9.263 21.036 -3.230 1.00 90.62 95 LYS A CA 1
ATOM 702 C C . LYS A 1 95 ? -10.187 21.317 -4.422 1.00 90.62 95 LYS A C 1
ATOM 704 O O . LYS A 1 95 ? -10.846 22.352 -4.457 1.00 90.62 95 LYS A O 1
ATOM 709 N N . VAL A 1 96 ? -10.281 20.378 -5.367 1.00 90.25 96 VAL A N 1
ATOM 710 C CA . VAL A 1 96 ? -11.203 20.478 -6.513 1.00 90.25 96 VAL A CA 1
ATOM 711 C C . VAL A 1 96 ? -12.667 20.391 -6.059 1.00 90.25 96 VAL A C 1
ATOM 713 O O . VAL A 1 96 ? -13.501 21.182 -6.503 1.00 90.25 96 VAL A O 1
ATOM 716 N N . ALA A 1 97 ? -12.990 19.462 -5.156 1.00 90.88 97 ALA A N 1
ATOM 717 C CA . ALA A 1 97 ? -14.342 19.300 -4.615 1.00 90.88 97 ALA A CA 1
ATOM 718 C C . ALA A 1 97 ? -14.819 20.536 -3.825 1.00 90.88 97 ALA A C 1
ATOM 720 O O . ALA A 1 97 ? -15.944 21.000 -4.009 1.00 90.88 97 ALA A O 1
ATOM 721 N N . GLU A 1 98 ? -13.952 21.107 -2.987 1.00 89.50 98 GLU A N 1
ATOM 722 C CA . GLU A 1 98 ? -14.227 22.278 -2.147 1.00 89.50 98 GLU A CA 1
ATOM 723 C C . GLU A 1 98 ? -14.426 23.554 -2.985 1.00 89.50 98 GLU A C 1
ATOM 725 O O . GLU A 1 98 ? -15.274 24.377 -2.648 1.00 89.50 98 GLU A O 1
ATOM 730 N N . GLN A 1 99 ? -13.711 23.694 -4.109 1.00 91.56 99 GLN A N 1
ATOM 731 C CA . GLN A 1 99 ? -13.881 24.799 -5.066 1.00 91.56 99 GLN A CA 1
ATOM 732 C C . GLN A 1 99 ? -15.126 24.656 -5.952 1.00 91.56 99 GLN A C 1
ATOM 734 O O . GLN A 1 99 ? -15.592 25.637 -6.537 1.00 91.56 99 GLN A O 1
ATOM 739 N N . THR A 1 100 ? -15.673 23.446 -6.062 1.00 90.06 100 THR A N 1
ATOM 740 C CA . THR A 1 100 ? -16.905 23.196 -6.809 1.00 90.06 100 THR A CA 1
ATOM 741 C C . THR A 1 100 ? -18.108 23.615 -5.951 1.00 90.06 100 THR A C 1
ATOM 743 O O . THR A 1 100 ? -18.212 23.164 -4.803 1.00 90.06 100 THR A O 1
ATOM 746 N N . PRO A 1 101 ? -19.033 24.455 -6.467 1.00 92.31 101 PRO A N 1
ATOM 747 C CA . PRO A 1 101 ? -20.258 24.808 -5.752 1.00 92.31 101 PRO A CA 1
ATOM 748 C C . PRO A 1 101 ? -21.023 23.557 -5.320 1.00 92.31 101 PRO A C 1
ATOM 750 O O . PRO A 1 101 ? -21.139 22.618 -6.102 1.00 92.31 101 PRO A O 1
ATOM 753 N N . GLU A 1 102 ? -21.565 23.550 -4.103 1.00 88.94 102 GLU A N 1
ATOM 754 C CA . GLU A 1 102 ? -22.199 22.371 -3.491 1.00 88.94 102 GLU A CA 1
ATOM 755 C C . GLU A 1 102 ? -23.281 21.743 -4.382 1.00 88.94 102 GLU A C 1
ATOM 757 O O . GLU A 1 102 ? -23.277 20.540 -4.615 1.00 88.94 102 GLU A O 1
ATOM 762 N N . ASN A 1 103 ? -24.124 22.570 -5.006 1.00 91.31 103 ASN A N 1
ATOM 763 C CA . ASN A 1 103 ? -25.175 22.130 -5.930 1.00 91.31 103 ASN A CA 1
ATOM 764 C C . ASN A 1 103 ? -24.668 21.586 -7.281 1.00 91.31 103 ASN A C 1
ATOM 766 O O . ASN A 1 103 ? -25.474 21.162 -8.108 1.00 91.31 103 ASN A O 1
ATOM 770 N N . LYS A 1 104 ? -23.358 21.647 -7.535 1.00 92.81 104 LYS A N 1
ATOM 771 C CA . LYS A 1 104 ? -22.690 21.145 -8.743 1.00 92.81 104 LYS A CA 1
ATOM 772 C C . LYS A 1 104 ? -21.691 20.026 -8.449 1.00 92.81 104 LYS A C 1
ATOM 774 O O . LYS A 1 104 ? -21.049 19.548 -9.383 1.00 92.81 104 LYS A O 1
ATOM 779 N N . ARG A 1 105 ? -21.527 19.623 -7.185 1.00 91.50 105 ARG A N 1
ATOM 780 C CA . ARG A 1 105 ? -20.630 18.522 -6.828 1.00 91.50 105 ARG A CA 1
ATOM 781 C C . ARG A 1 105 ? -21.189 17.203 -7.336 1.00 91.50 105 ARG A C 1
ATOM 783 O O . ARG A 1 105 ? -22.385 16.934 -7.258 1.00 91.50 105 ARG A O 1
ATOM 790 N N . THR A 1 106 ? -20.296 16.363 -7.836 1.00 94.06 106 THR A N 1
ATOM 791 C CA . THR A 1 106 ? -20.595 14.944 -8.040 1.00 94.06 106 THR A CA 1
ATOM 792 C C . THR A 1 106 ? -20.760 14.245 -6.689 1.00 94.06 106 THR A C 1
ATOM 794 O O . THR A 1 106 ? -20.302 14.748 -5.661 1.00 94.06 106 THR A O 1
ATOM 797 N N . LYS A 1 107 ? -21.378 13.057 -6.686 1.00 93.38 107 LYS A N 1
ATOM 798 C CA . LYS A 1 107 ? -21.513 12.245 -5.470 1.00 93.38 107 LYS A CA 1
ATOM 799 C C . LYS A 1 107 ? -20.152 11.971 -4.819 1.00 93.38 107 LYS A C 1
ATOM 801 O O . LYS A 1 107 ? -19.999 12.197 -3.632 1.00 93.38 107 LYS A O 1
ATOM 806 N N . GLU A 1 108 ? -19.152 11.594 -5.611 1.00 91.12 108 GLU A N 1
ATOM 807 C CA . GLU A 1 108 ? -17.790 11.312 -5.135 1.00 91.12 108 GLU A CA 1
ATOM 808 C C . GLU A 1 108 ? -17.126 12.535 -4.486 1.00 91.12 108 GLU A C 1
ATOM 810 O O . GLU A 1 108 ? -16.439 12.420 -3.475 1.00 91.12 108 GLU A O 1
ATOM 815 N N . GLN A 1 109 ? -17.347 13.729 -5.045 1.00 93.12 109 GLN A N 1
ATOM 816 C CA . GLN A 1 109 ? -16.850 14.976 -4.460 1.00 93.12 109 GLN A CA 1
ATOM 817 C C . GLN A 1 109 ? -17.550 15.306 -3.142 1.00 93.12 109 GLN A C 1
ATOM 819 O O . GLN A 1 109 ? -16.901 15.806 -2.226 1.00 93.12 109 GLN A O 1
ATOM 824 N N . GLN A 1 110 ? -18.855 15.047 -3.049 1.00 94.25 110 GLN A N 1
ATOM 825 C CA . GLN A 1 110 ? -19.605 15.258 -1.817 1.00 94.25 110 GLN A CA 1
ATOM 826 C C . GLN A 1 110 ? -19.178 14.258 -0.734 1.00 94.25 110 GLN A C 1
ATOM 828 O O . GLN A 1 110 ? -18.829 14.685 0.364 1.00 94.25 110 GLN A O 1
ATOM 833 N N . ASP A 1 111 ? -19.085 12.970 -1.076 1.00 94.12 111 ASP A N 1
ATOM 834 C CA . ASP A 1 111 ? -18.617 11.909 -0.179 1.00 94.12 111 ASP A CA 1
ATOM 835 C C . ASP A 1 111 ? -17.210 12.234 0.365 1.00 94.12 111 ASP A C 1
ATOM 837 O O . ASP A 1 111 ? -16.978 12.150 1.568 1.00 94.12 111 ASP A O 1
ATOM 841 N N . LEU A 1 112 ? -16.291 12.724 -0.481 1.00 95.44 112 LEU A N 1
ATOM 842 C CA . LEU A 1 112 ? -14.947 13.140 -0.059 1.00 95.44 112 LEU A CA 1
ATOM 843 C C . LEU A 1 112 ? -14.958 14.322 0.929 1.00 95.44 112 LEU A C 1
ATOM 845 O O . LEU A 1 112 ? -14.171 14.350 1.880 1.00 95.44 112 LEU A O 1
ATOM 849 N N . VAL A 1 113 ? -15.825 15.315 0.715 1.00 94.44 113 VAL A N 1
ATOM 850 C CA . VAL A 1 113 ? -15.975 16.451 1.641 1.00 94.44 113 VAL A CA 1
ATOM 851 C C . VAL A 1 113 ? -16.527 15.973 2.989 1.00 94.44 113 VAL A C 1
ATOM 853 O O . VAL A 1 113 ? -16.016 16.379 4.039 1.00 94.44 113 VAL A O 1
ATOM 856 N N . ASP A 1 114 ? -17.506 15.070 2.970 1.00 94.25 114 ASP A N 1
ATOM 857 C CA . ASP A 1 114 ? -18.113 14.486 4.170 1.00 94.25 114 ASP A CA 1
ATOM 858 C C . ASP A 1 114 ? -17.126 13.588 4.933 1.00 94.25 114 ASP A C 1
ATOM 860 O O . ASP A 1 114 ? -17.062 13.607 6.169 1.00 94.25 114 ASP A O 1
ATOM 864 N N . ASP A 1 115 ? -16.284 12.858 4.207 1.00 96.12 115 ASP A N 1
ATOM 865 C CA . ASP A 1 115 ? -15.212 12.041 4.764 1.00 96.12 115 ASP A CA 1
ATOM 866 C C . ASP A 1 115 ? -14.137 12.907 5.431 1.00 96.12 115 ASP A C 1
ATOM 868 O O . ASP A 1 115 ? -13.748 12.637 6.571 1.00 96.12 115 ASP A O 1
ATOM 872 N N . LYS A 1 116 ? -13.729 14.025 4.814 1.00 94.94 116 LYS A N 1
ATOM 873 C CA . LYS A 1 116 ? -12.839 15.003 5.466 1.00 94.94 116 LYS A CA 1
ATOM 874 C C . LYS A 1 116 ? -13.470 15.619 6.710 1.00 94.94 116 LYS A C 1
ATOM 876 O O . LYS A 1 116 ? -12.795 15.791 7.727 1.00 94.94 116 LYS A O 1
ATOM 881 N N . ALA A 1 117 ? -14.756 15.959 6.662 1.00 93.19 117 ALA A N 1
ATOM 882 C CA . ALA A 1 117 ? -15.468 16.481 7.826 1.00 93.19 117 ALA A CA 1
ATOM 883 C C . ALA A 1 117 ? -15.533 15.446 8.961 1.00 93.19 117 ALA A C 1
ATOM 885 O O . ALA A 1 117 ? -15.376 15.801 10.131 1.00 93.19 117 ALA A O 1
ATOM 886 N N . THR A 1 118 ? -15.703 14.167 8.621 1.00 94.06 118 THR A N 1
ATOM 887 C CA . THR A 1 118 ? -15.634 13.048 9.566 1.00 94.06 1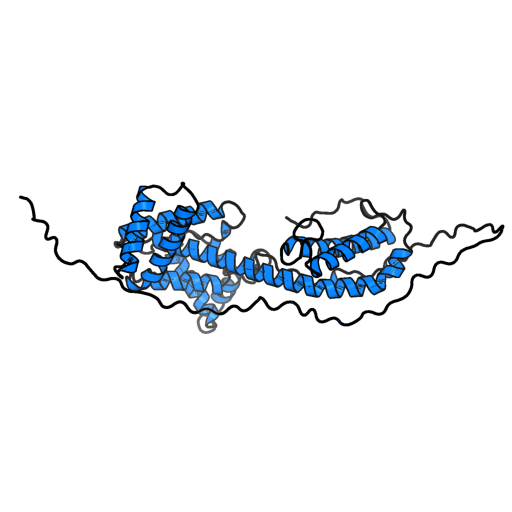18 THR A CA 1
ATOM 888 C C . THR A 1 118 ? -14.237 12.944 10.170 1.00 94.06 118 THR A C 1
ATOM 890 O O . THR A 1 118 ? -14.104 12.981 11.393 1.00 94.06 118 THR A O 1
ATOM 893 N N . MET A 1 119 ? -13.184 12.917 9.349 1.00 95.06 119 MET A N 1
ATOM 894 C CA . MET A 1 119 ? -11.811 12.856 9.849 1.00 95.06 119 MET A CA 1
ATOM 895 C C . MET A 1 119 ? -11.448 14.041 10.735 1.00 95.06 119 MET A C 1
ATOM 897 O O . MET A 1 119 ? -10.780 13.840 11.738 1.00 95.06 119 MET A O 1
ATOM 901 N N . LYS A 1 120 ? -11.935 15.257 10.468 1.00 93.25 120 LYS A N 1
ATOM 902 C CA . LYS A 1 120 ? -11.714 16.403 11.370 1.00 93.25 120 LYS A CA 1
ATOM 903 C C . LYS A 1 120 ? -12.272 16.180 12.782 1.00 93.25 120 LYS A C 1
ATOM 905 O O . LYS A 1 120 ? -11.728 16.737 13.732 1.00 93.25 120 LYS A O 1
ATOM 910 N N . LYS A 1 121 ? -13.327 15.371 12.942 1.00 92.62 121 LYS A N 1
ATOM 911 C CA . LYS A 1 121 ? -13.885 15.017 14.260 1.00 92.62 121 LYS A CA 1
ATOM 912 C C . LYS A 1 121 ? -12.994 14.013 14.995 1.00 92.62 121 LYS A C 1
ATOM 914 O O . LYS A 1 121 ? -12.708 14.207 16.173 1.00 92.62 121 LYS A O 1
ATOM 919 N N . PHE A 1 122 ? -12.543 12.969 14.298 1.00 93.00 122 PHE A N 1
ATOM 920 C CA . PHE A 1 122 ? -11.752 11.879 14.882 1.00 93.00 122 PHE A CA 1
ATOM 921 C C . PHE A 1 122 ? -10.253 12.201 14.986 1.00 93.00 122 PHE A C 1
ATOM 923 O O . PHE A 1 122 ? -9.603 11.783 15.932 1.00 93.00 122 PHE A O 1
ATOM 930 N N . ALA A 1 123 ? -9.694 12.976 14.063 1.00 92.00 123 ALA A N 1
ATOM 931 C CA . ALA A 1 123 ? -8.275 13.308 13.953 1.00 92.00 123 ALA A CA 1
ATOM 932 C C . ALA A 1 123 ? -8.051 14.831 13.818 1.00 92.00 123 ALA A C 1
ATOM 934 O O . ALA A 1 123 ? -7.464 15.290 12.839 1.00 92.00 123 ALA A O 1
ATOM 935 N N . PRO A 1 124 ? -8.483 15.661 14.788 1.00 87.31 124 PRO A N 1
ATOM 936 C CA . PRO A 1 124 ? -8.445 17.123 14.647 1.00 87.31 124 PRO A CA 1
ATOM 937 C C . PRO A 1 124 ? -7.035 17.720 14.548 1.00 87.31 124 PRO A C 1
ATOM 939 O O . PRO A 1 124 ? -6.894 18.881 14.175 1.00 87.31 124 PRO A O 1
ATOM 942 N N . TYR A 1 125 ? -6.003 16.951 14.903 1.00 85.44 125 TYR A N 1
ATOM 943 C CA . TYR A 1 125 ? -4.605 17.389 14.901 1.00 85.44 125 TYR A CA 1
ATOM 944 C C . TYR A 1 125 ? -3.741 16.650 13.874 1.00 85.44 125 TYR A C 1
ATOM 946 O O . TYR A 1 125 ? -2.531 16.852 13.854 1.00 85.44 125 TYR A O 1
ATOM 954 N N . SER A 1 126 ? -4.333 15.789 13.039 1.00 85.31 126 SER A N 1
ATOM 955 C CA . SER A 1 126 ? -3.608 15.084 11.983 1.00 85.31 126 SER A CA 1
ATOM 956 C C . SER A 1 126 ? -4.178 15.459 10.626 1.00 85.31 126 SER A C 1
ATOM 958 O O . SER A 1 126 ? -5.377 15.350 10.401 1.00 85.31 126 SER A O 1
ATOM 960 N N . SER A 1 127 ? -3.309 15.885 9.716 1.00 86.75 127 SER A N 1
ATOM 961 C CA . SER A 1 127 ? -3.609 16.068 8.292 1.00 86.75 127 SER A CA 1
ATOM 962 C C . SER A 1 127 ? -2.897 15.036 7.421 1.00 86.75 127 SER A C 1
ATOM 964 O O . SER A 1 127 ? -2.999 15.090 6.200 1.00 86.75 127 SER A O 1
ATOM 966 N N . VAL A 1 128 ? -2.184 14.081 8.030 1.00 85.38 128 VAL A N 1
ATOM 967 C CA . VAL A 1 128 ? -1.346 13.109 7.315 1.00 85.38 128 VAL A CA 1
ATOM 968 C C . VAL A 1 128 ? -2.173 12.304 6.310 1.00 85.38 128 VAL A C 1
ATOM 970 O O . VAL A 1 128 ? -1.750 12.115 5.173 1.00 85.38 128 VAL A O 1
ATOM 973 N N . TYR A 1 129 ? -3.404 11.942 6.689 1.00 89.06 129 TYR A N 1
ATOM 974 C CA . TYR A 1 129 ? -4.355 11.230 5.833 1.00 89.06 129 TYR A CA 1
ATOM 975 C C . TYR A 1 129 ? -4.643 11.944 4.504 1.00 89.06 129 TYR A C 1
ATOM 977 O O . TYR A 1 129 ? -4.967 11.279 3.523 1.00 89.06 129 TYR A O 1
ATOM 985 N N . GLU A 1 130 ? -4.517 13.277 4.447 1.00 90.56 130 GLU A N 1
ATOM 986 C CA . GLU A 1 130 ? -4.752 14.034 3.216 1.00 90.56 130 GLU A CA 1
ATOM 987 C C . GLU A 1 130 ? -3.687 13.743 2.151 1.00 90.56 130 GLU A C 1
ATOM 989 O O . GLU A 1 130 ? -3.970 13.845 0.959 1.00 90.56 130 GLU A O 1
ATOM 994 N N . TYR A 1 131 ? -2.485 13.347 2.572 1.00 85.69 131 TYR A N 1
ATOM 995 C CA . TYR A 1 131 ? -1.345 13.120 1.687 1.00 85.69 131 TYR A CA 1
ATOM 996 C C . TYR A 1 131 ? -1.118 11.641 1.374 1.00 85.69 131 TYR A C 1
ATOM 998 O O . TYR A 1 131 ? -0.586 11.334 0.314 1.00 85.69 131 TYR A O 1
ATOM 1006 N N . VAL A 1 132 ? -1.528 10.724 2.259 1.00 81.19 132 VAL A N 1
ATOM 1007 C CA . VAL A 1 132 ? -1.203 9.288 2.127 1.00 81.19 132 VAL A CA 1
ATOM 1008 C C . VAL A 1 132 ? -2.334 8.420 1.579 1.00 81.19 132 VAL A C 1
ATOM 1010 O O . VAL A 1 132 ? -2.078 7.352 1.004 1.00 81.19 132 VAL A O 1
ATOM 1013 N N . TYR A 1 133 ? -3.581 8.873 1.727 1.00 87.75 133 TYR A N 1
ATOM 1014 C CA . TYR A 1 133 ? -4.758 8.166 1.235 1.00 87.75 133 TYR A CA 1
ATOM 1015 C C . TYR A 1 133 ? -5.300 8.772 -0.057 1.00 87.75 133 TYR A C 1
ATOM 1017 O O . TYR A 1 133 ? -5.259 9.982 -0.296 1.00 87.75 133 TYR A O 1
ATOM 1025 N N . THR A 1 134 ? -5.844 7.890 -0.884 1.00 90.19 134 THR A N 1
ATOM 1026 C CA . THR A 1 134 ? -6.775 8.211 -1.963 1.00 90.19 134 THR A CA 1
ATOM 1027 C C . THR A 1 134 ? -8.179 8.430 -1.380 1.00 90.19 134 THR A C 1
ATOM 1029 O O . THR A 1 134 ? -8.465 7.974 -0.267 1.00 90.19 134 THR A O 1
ATOM 1032 N N . PRO A 1 135 ? -9.100 9.082 -2.115 1.00 91.94 135 PRO A N 1
ATOM 1033 C CA . PRO A 1 135 ? -10.487 9.240 -1.672 1.00 91.94 135 PRO A CA 1
ATOM 1034 C C . PRO A 1 135 ? -11.178 7.924 -1.288 1.00 91.94 135 PRO A C 1
ATOM 1036 O O . PRO A 1 135 ? -11.901 7.884 -0.299 1.00 91.94 135 PRO A O 1
ATOM 1039 N N . SER A 1 136 ? -10.927 6.837 -2.027 1.00 90.75 136 SER A N 1
ATOM 1040 C CA . SER A 1 136 ? -11.550 5.534 -1.756 1.00 90.75 136 SER A CA 1
ATOM 1041 C C . SER A 1 136 ? -11.045 4.900 -0.460 1.00 90.75 136 SER A C 1
ATOM 1043 O O . SER A 1 136 ? -11.825 4.301 0.276 1.00 90.75 136 SER A O 1
ATOM 1045 N N . GLU A 1 137 ? -9.748 5.010 -0.169 1.00 92.44 137 GLU A N 1
ATOM 1046 C CA . GLU A 1 137 ? -9.180 4.473 1.074 1.00 92.44 137 GLU A CA 1
ATOM 1047 C C . GLU A 1 137 ? -9.671 5.287 2.273 1.00 92.44 137 GLU A C 1
ATOM 1049 O O . GLU A 1 137 ? -10.139 4.713 3.257 1.00 92.44 137 GLU A O 1
ATOM 1054 N N . LEU A 1 138 ? -9.686 6.621 2.146 1.00 94.62 138 LEU A N 1
ATOM 1055 C CA . LEU A 1 138 ? -10.259 7.500 3.162 1.00 94.62 138 LEU A CA 1
ATOM 1056 C C . LEU A 1 138 ? -11.719 7.139 3.455 1.00 94.62 138 LEU A C 1
ATOM 1058 O O . LEU A 1 138 ? -12.083 7.023 4.623 1.00 94.62 138 LEU A O 1
ATOM 1062 N N . ASN A 1 139 ? -12.524 6.922 2.413 1.00 95.00 139 ASN A N 1
ATOM 1063 C CA . ASN A 1 139 ? -13.921 6.520 2.544 1.00 95.00 139 ASN A CA 1
ATOM 1064 C C . ASN A 1 139 ? -14.081 5.193 3.301 1.00 95.00 139 ASN A C 1
ATOM 1066 O O . ASN A 1 139 ? -14.975 5.050 4.139 1.00 95.00 139 ASN A O 1
ATOM 1070 N N . GLY A 1 140 ? -13.189 4.230 3.053 1.00 93.12 140 GLY A N 1
ATOM 1071 C CA . GLY A 1 140 ? -13.146 2.973 3.795 1.00 93.12 140 GLY A CA 1
ATOM 1072 C C . GLY A 1 140 ? -12.914 3.192 5.293 1.00 93.12 140 GLY A C 1
ATOM 1073 O O . GLY A 1 140 ? -13.640 2.627 6.114 1.00 93.12 140 GLY A O 1
ATOM 1074 N N . LEU A 1 141 ? -11.951 4.046 5.657 1.00 95.12 141 LEU A N 1
ATOM 1075 C CA . LEU A 1 141 ? -11.669 4.390 7.054 1.00 95.12 141 LEU A CA 1
ATOM 1076 C C . LEU A 1 141 ? -12.841 5.132 7.708 1.00 95.12 141 LEU A C 1
ATOM 1078 O O . LEU A 1 141 ? -13.311 4.745 8.778 1.00 95.12 141 LEU A O 1
ATOM 1082 N N . THR A 1 142 ? -13.339 6.196 7.081 1.00 95.50 142 THR A N 1
ATOM 1083 C CA . THR A 1 142 ? -14.412 7.026 7.648 1.00 95.50 142 THR A CA 1
ATOM 1084 C C . THR A 1 142 ? -15.722 6.265 7.774 1.00 95.50 142 THR A C 1
ATOM 1086 O O . THR A 1 142 ? -16.466 6.519 8.718 1.00 95.50 142 THR A O 1
ATOM 1089 N N . THR A 1 143 ? -16.007 5.319 6.877 1.00 93.50 143 THR A N 1
ATOM 1090 C CA . THR A 1 143 ? -17.170 4.430 6.986 1.00 93.50 143 THR A CA 1
ATOM 1091 C C . THR A 1 143 ? -17.073 3.560 8.237 1.00 93.50 143 THR A C 1
ATOM 1093 O O . THR A 1 143 ? -18.035 3.503 9.002 1.00 93.50 143 THR A O 1
ATOM 1096 N N . GLN A 1 144 ? -15.904 2.962 8.505 1.00 92.31 144 GLN A N 1
ATOM 1097 C CA . GLN A 1 144 ? -15.674 2.178 9.727 1.00 92.31 144 GLN A CA 1
ATOM 1098 C C . GLN A 1 144 ? -15.760 3.046 10.991 1.00 92.31 144 GLN A C 1
ATOM 1100 O O . GLN A 1 144 ? -16.364 2.649 11.984 1.00 92.31 144 GLN A O 1
ATOM 1105 N N . LEU A 1 145 ? -15.201 4.260 10.973 1.00 93.25 145 LEU A N 1
ATOM 1106 C CA . LEU A 1 145 ? -15.289 5.172 12.119 1.00 93.25 145 LEU A CA 1
ATOM 1107 C C . LEU A 1 145 ? -16.733 5.634 12.373 1.00 93.25 145 LEU A C 1
ATOM 1109 O O . LEU A 1 145 ? -17.168 5.688 13.524 1.00 93.25 145 LEU A O 1
ATOM 1113 N N . ARG A 1 146 ? -17.499 5.926 11.312 1.00 90.75 146 ARG A N 1
ATOM 1114 C CA . ARG A 1 146 ? -18.915 6.317 11.406 1.00 90.75 146 ARG A CA 1
ATOM 1115 C C . ARG A 1 146 ? -19.787 5.190 11.943 1.00 90.75 146 ARG A C 1
ATOM 1117 O O . ARG A 1 146 ? -20.582 5.458 12.839 1.00 90.75 146 ARG A O 1
ATOM 1124 N N . SER A 1 147 ? -19.616 3.955 11.464 1.00 88.00 147 SER A N 1
ATOM 1125 C CA . SER A 1 147 ? -20.411 2.810 11.940 1.00 88.00 147 SER A CA 1
ATOM 1126 C C . SER A 1 147 ? -20.214 2.531 13.431 1.00 88.00 147 SER A C 1
ATOM 1128 O O . SER A 1 147 ? -21.110 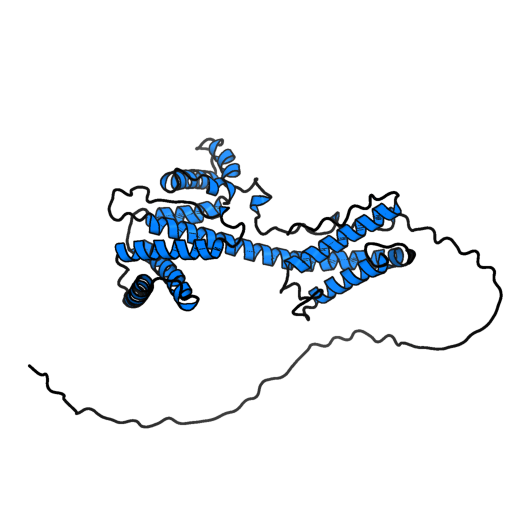2.025 14.092 1.00 88.00 147 SER A O 1
ATOM 1130 N N . LEU A 1 148 ? -19.053 2.889 13.981 1.00 86.81 148 LEU A N 1
ATOM 1131 C CA . LEU A 1 148 ? -18.751 2.737 15.405 1.00 86.81 148 LEU A CA 1
ATOM 1132 C C . LEU A 1 148 ? -19.179 3.953 16.247 1.00 86.81 148 LEU A C 1
ATOM 1134 O O . LEU A 1 148 ? -19.267 3.848 17.472 1.00 86.81 148 LEU A O 1
ATOM 1138 N N . GLY A 1 149 ? -19.482 5.088 15.606 1.00 79.50 149 GLY A N 1
ATOM 1139 C CA . GLY A 1 149 ? -19.800 6.365 16.252 1.00 79.50 149 GLY A CA 1
ATOM 1140 C C . GLY A 1 149 ? -21.045 6.332 17.140 1.00 79.50 149 GLY A C 1
ATOM 1141 O O . GLY A 1 149 ? -21.098 7.039 18.145 1.00 79.50 149 GLY A O 1
ATOM 1142 N N . GLU A 1 150 ? -22.016 5.470 16.826 1.00 79.38 150 GLU A N 1
ATOM 1143 C CA . GLU A 1 150 ? -23.227 5.274 17.638 1.00 79.38 150 GLU A CA 1
ATOM 1144 C C . GLU A 1 150 ? -22.980 4.409 18.889 1.00 79.38 150 GLU A C 1
ATOM 1146 O O . GLU A 1 150 ? -23.868 4.260 19.729 1.00 79.38 150 GLU A O 1
ATOM 1151 N N . LYS A 1 151 ? -21.771 3.842 19.041 1.00 82.12 151 LYS A N 1
ATOM 1152 C CA . LYS A 1 151 ? -21.363 2.962 20.155 1.00 82.12 151 LYS A CA 1
ATOM 1153 C C . LYS A 1 151 ? -22.294 1.751 20.354 1.00 82.12 151 LYS A C 1
ATOM 1155 O O . LYS A 1 151 ? -22.373 1.177 21.444 1.00 82.12 151 LYS A O 1
ATOM 1160 N N . SER A 1 152 ? -22.980 1.335 19.292 1.00 81.44 152 SER A N 1
ATOM 1161 C CA . SER A 1 152 ? -23.877 0.182 19.271 1.00 81.44 152 SER A CA 1
ATOM 1162 C C . SER A 1 152 ? -23.062 -1.118 19.287 1.00 81.44 152 SER A C 1
ATOM 1164 O O . SER A 1 152 ? -22.218 -1.358 18.431 1.00 81.44 152 SER A O 1
ATOM 1166 N N . ARG A 1 153 ? -23.265 -1.961 20.314 1.00 78.00 153 ARG A N 1
ATOM 1167 C CA . ARG A 1 153 ? -22.429 -3.158 20.570 1.00 78.00 153 ARG A CA 1
ATOM 1168 C C . ARG A 1 153 ? -22.276 -4.099 19.363 1.00 78.00 153 ARG A C 1
ATOM 1170 O O . ARG A 1 153 ? -21.149 -4.538 19.147 1.00 78.00 153 ARG A O 1
ATOM 1177 N N . PRO A 1 154 ? -23.331 -4.422 18.586 1.00 80.19 154 PRO A N 1
ATOM 1178 C CA . PRO A 1 154 ? -23.209 -5.293 17.415 1.00 80.19 154 PRO A CA 1
ATOM 1179 C C . PRO A 1 154 ? -22.169 -4.837 16.386 1.00 80.19 154 PRO A C 1
ATOM 1181 O O . PRO A 1 154 ? -21.510 -5.685 15.783 1.00 80.19 154 PRO A O 1
ATOM 1184 N N . ASP A 1 155 ? -21.963 -3.528 16.240 1.00 79.81 155 ASP A N 1
ATOM 1185 C CA . ASP A 1 155 ? -21.038 -2.954 15.256 1.00 79.81 155 ASP A CA 1
ATOM 1186 C C . ASP A 1 155 ? -19.566 -3.204 15.626 1.00 79.81 155 ASP A C 1
ATOM 1188 O O . ASP A 1 155 ? -18.680 -3.182 14.773 1.00 79.81 155 ASP A O 1
ATOM 1192 N N . PHE A 1 156 ? -19.295 -3.541 16.892 1.00 84.56 156 PHE A N 1
ATOM 1193 C CA . PHE A 1 156 ? -17.954 -3.849 17.388 1.00 84.56 156 PHE A CA 1
ATOM 1194 C C . PHE A 1 156 ? -17.585 -5.324 17.256 1.00 84.56 156 PHE A C 1
ATOM 1196 O O . PHE A 1 156 ? -16.421 -5.650 17.457 1.00 84.56 156 PHE A O 1
ATOM 1203 N N . ASN A 1 157 ? -18.503 -6.222 16.884 1.00 82.12 157 ASN A N 1
ATOM 1204 C CA . ASN A 1 157 ? -18.198 -7.657 16.786 1.00 82.12 157 ASN A CA 1
ATOM 1205 C C . ASN A 1 157 ? -17.026 -7.936 15.826 1.00 82.12 157 ASN A C 1
ATOM 1207 O O . ASN A 1 157 ? -16.131 -8.721 16.141 1.00 82.12 157 ASN A O 1
ATOM 1211 N N . GLY A 1 158 ? -16.999 -7.254 14.674 1.00 83.31 158 GLY A N 1
ATOM 1212 C CA . GLY A 1 158 ? -15.892 -7.359 13.717 1.00 83.31 158 GLY A CA 1
ATOM 1213 C C . GLY A 1 158 ? -14.578 -6.786 14.261 1.00 83.31 158 GLY A C 1
ATOM 1214 O O . GLY A 1 158 ? -13.510 -7.354 14.036 1.00 83.31 158 GLY A O 1
ATOM 1215 N N . VAL A 1 159 ? -14.657 -5.697 15.032 1.00 88.19 159 VAL A N 1
ATOM 1216 C CA . VAL A 1 159 ? -13.496 -5.067 15.677 1.00 88.19 159 VAL A CA 1
ATOM 1217 C C . VAL A 1 159 ? -12.937 -5.962 16.783 1.00 88.19 159 VAL A C 1
ATOM 1219 O O . VAL A 1 159 ? -11.732 -6.176 16.839 1.00 88.19 159 VAL A O 1
ATOM 1222 N N . GLU A 1 160 ? -13.795 -6.540 17.625 1.00 90.44 160 GLU A N 1
ATOM 1223 C CA . GLU A 1 160 ? -13.423 -7.469 18.698 1.00 90.44 160 GLU A CA 1
ATOM 1224 C C . GLU A 1 160 ? -12.676 -8.688 18.149 1.00 90.44 160 GLU A C 1
ATOM 1226 O O . GLU A 1 160 ? -11.623 -9.051 18.677 1.00 90.44 160 GLU A O 1
ATOM 1231 N N . ALA A 1 161 ? -13.179 -9.278 17.060 1.00 86.56 161 ALA A N 1
ATOM 1232 C CA . ALA A 1 161 ? -12.525 -10.397 16.390 1.00 86.56 161 ALA A CA 1
ATOM 1233 C C . ALA A 1 161 ? -11.138 -10.012 15.848 1.00 86.56 161 ALA A C 1
ATOM 1235 O O . ALA A 1 161 ? -10.168 -10.730 16.086 1.00 86.56 161 ALA A O 1
ATOM 1236 N N . ARG A 1 162 ? -11.020 -8.854 15.180 1.00 88.94 162 ARG A N 1
ATOM 1237 C CA . ARG A 1 162 ? -9.736 -8.352 14.658 1.00 88.94 162 ARG A CA 1
ATOM 1238 C C . ARG A 1 162 ? -8.728 -8.042 15.769 1.00 88.94 162 ARG A C 1
ATOM 1240 O O . ARG A 1 162 ? -7.559 -8.397 15.643 1.00 88.94 162 ARG A O 1
ATOM 1247 N N . VAL A 1 163 ? -9.162 -7.417 16.865 1.00 91.38 163 VAL A N 1
ATOM 1248 C CA . VAL A 1 163 ? -8.308 -7.150 18.037 1.00 91.38 163 VAL A CA 1
ATOM 1249 C C . VAL A 1 163 ? -7.760 -8.460 18.605 1.00 91.38 163 VAL A C 1
ATOM 1251 O O . VAL A 1 163 ? -6.564 -8.564 18.882 1.00 91.38 163 VAL A O 1
ATOM 1254 N N . LEU A 1 164 ? -8.626 -9.463 18.773 1.00 90.56 164 LEU A N 1
ATOM 1255 C CA . LEU A 1 164 ? -8.224 -10.774 19.275 1.00 90.56 164 LEU A CA 1
ATOM 1256 C C . LEU A 1 164 ? -7.221 -11.456 18.349 1.00 90.56 164 LEU A C 1
ATOM 1258 O O . LEU A 1 164 ? -6.214 -11.957 18.843 1.00 90.56 164 LEU A O 1
ATOM 1262 N N . ASP A 1 165 ? -7.458 -11.438 17.039 1.00 88.25 165 ASP A N 1
ATOM 1263 C CA . ASP A 1 165 ? -6.561 -12.058 16.063 1.00 88.25 165 ASP A CA 1
ATOM 1264 C C . ASP A 1 165 ? -5.138 -11.482 16.143 1.00 88.25 165 ASP A C 1
ATOM 1266 O O . ASP A 1 165 ? -4.170 -12.229 16.301 1.00 88.25 165 ASP A O 1
ATOM 1270 N N . VAL A 1 166 ? -5.001 -10.150 16.167 1.00 87.31 166 VAL A N 1
ATOM 1271 C CA . VAL A 1 166 ? -3.693 -9.480 16.284 1.00 87.31 166 VAL A CA 1
ATOM 1272 C C . VAL A 1 166 ? -2.977 -9.869 17.581 1.00 87.31 166 VAL A C 1
ATOM 1274 O O . VAL A 1 166 ? -1.800 -10.244 17.557 1.00 87.31 166 VAL A O 1
ATOM 1277 N N . VAL A 1 167 ? -3.677 -9.818 18.718 1.00 89.56 167 VAL A N 1
ATOM 1278 C CA . VAL A 1 167 ? -3.081 -10.107 20.033 1.00 89.56 167 VAL A CA 1
ATOM 1279 C C . VAL A 1 167 ? -2.716 -11.588 20.170 1.00 89.56 167 VAL A C 1
ATOM 1281 O O . VAL A 1 167 ? -1.626 -11.914 20.641 1.00 89.56 167 VAL A O 1
ATOM 1284 N N . LEU A 1 168 ? -3.588 -12.503 19.743 1.00 87.62 168 LEU A N 1
ATOM 1285 C CA . LEU A 1 168 ? -3.340 -13.946 19.804 1.00 87.62 168 LEU A CA 1
ATOM 1286 C C . LEU A 1 168 ? -2.232 -14.371 18.839 1.00 87.62 168 LEU A C 1
ATOM 1288 O O . LEU A 1 168 ? -1.386 -15.186 19.210 1.00 87.62 168 LEU A O 1
ATOM 1292 N N . SER A 1 169 ? -2.186 -13.788 17.640 1.00 85.25 169 SER A N 1
ATOM 1293 C C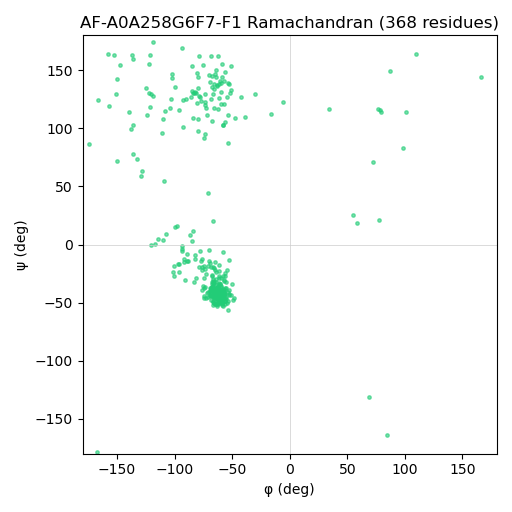A . SER A 1 169 ? -1.079 -13.963 16.696 1.00 85.25 169 SER A CA 1
ATOM 1294 C C . SER A 1 169 ? 0.248 -13.533 17.324 1.00 85.25 169 SER A C 1
ATOM 1296 O O . SER A 1 169 ? 1.224 -14.285 17.285 1.00 85.25 169 SER A O 1
ATOM 1298 N N . ALA A 1 170 ? 0.281 -12.378 17.998 1.00 84.44 170 ALA A N 1
ATOM 1299 C CA . ALA A 1 170 ? 1.462 -11.930 18.733 1.00 84.44 170 ALA A CA 1
ATOM 1300 C C . ALA A 1 170 ? 1.885 -12.924 19.818 1.00 84.44 170 ALA A C 1
ATOM 1302 O O . ALA A 1 170 ? 3.033 -13.356 19.800 1.00 84.44 170 ALA A O 1
ATOM 1303 N N . ILE A 1 171 ? 0.951 -13.378 20.660 1.00 85.44 171 ILE A N 1
ATOM 1304 C CA . ILE A 1 171 ? 1.200 -14.379 21.713 1.00 85.44 171 ILE A CA 1
ATOM 1305 C C . ILE A 1 171 ? 1.793 -15.681 21.154 1.00 85.44 171 ILE A C 1
ATOM 1307 O O . ILE A 1 171 ? 2.622 -16.301 21.812 1.00 85.44 171 ILE A O 1
ATOM 1311 N N . ARG A 1 172 ? 1.359 -16.125 19.966 1.00 84.19 172 ARG A N 1
ATOM 1312 C CA . ARG A 1 172 ? 1.883 -17.342 19.318 1.00 84.19 172 ARG A CA 1
ATOM 1313 C C . ARG A 1 172 ? 3.279 -17.135 18.724 1.00 84.19 172 ARG A C 1
ATOM 1315 O O . ARG A 1 172 ? 4.035 -18.093 18.617 1.00 84.19 172 ARG A O 1
ATOM 1322 N N . SER A 1 173 ? 3.594 -15.908 18.312 1.00 77.69 173 SER A N 1
ATOM 1323 C CA . SER A 1 173 ? 4.833 -15.564 17.604 1.00 77.69 173 SER A CA 1
ATOM 1324 C C . SER A 1 173 ? 5.963 -15.030 18.496 1.00 77.69 173 SER A C 1
ATOM 1326 O O . SER A 1 173 ? 7.120 -15.102 18.089 1.00 77.69 173 SER A O 1
ATOM 1328 N N . THR A 1 174 ? 5.661 -14.470 19.676 1.00 66.00 174 THR A N 1
ATOM 1329 C CA . THR A 1 174 ? 6.639 -13.813 20.564 1.00 66.00 174 THR A CA 1
ATOM 1330 C C . THR A 1 174 ? 6.296 -13.981 22.053 1.00 66.00 174 THR A C 1
ATOM 1332 O O . THR A 1 174 ? 5.131 -14.086 22.438 1.00 66.00 174 THR A O 1
ATOM 1335 N N . ASP A 1 175 ? 7.312 -13.905 22.923 1.00 59.75 175 ASP A N 1
ATOM 1336 C CA . ASP A 1 175 ? 7.141 -13.840 24.388 1.00 59.75 175 ASP A CA 1
ATOM 1337 C C . ASP A 1 175 ? 6.900 -12.416 24.930 1.00 59.75 175 ASP A C 1
ATOM 1339 O O . ASP A 1 175 ? 6.764 -12.224 26.136 1.00 59.75 175 ASP A O 1
ATOM 1343 N N . LEU A 1 176 ? 6.814 -11.407 24.057 1.00 67.00 176 LEU A N 1
ATOM 1344 C CA . LEU A 1 176 ? 6.803 -9.990 24.449 1.00 67.00 176 LEU A CA 1
ATOM 1345 C C . LEU A 1 176 ? 5.429 -9.467 24.899 1.00 67.00 176 LEU A C 1
ATOM 1347 O O . LEU A 1 176 ? 5.338 -8.363 25.429 1.00 67.00 176 LEU A O 1
ATOM 1351 N N . VAL A 1 177 ? 4.357 -10.248 24.735 1.00 76.69 177 VAL A N 1
ATOM 1352 C CA . VAL A 1 177 ? 3.020 -9.847 25.199 1.00 76.69 177 VAL A CA 1
ATOM 1353 C C . VAL A 1 177 ? 2.918 -10.035 26.720 1.00 76.69 177 VAL A C 1
ATOM 1355 O O . VAL A 1 177 ? 3.079 -11.167 27.192 1.00 76.69 177 VAL A O 1
ATOM 1358 N N . PRO A 1 178 ? 2.584 -8.984 27.500 1.00 81.62 178 PRO A N 1
ATOM 1359 C CA . PRO A 1 178 ? 2.470 -9.082 28.953 1.00 81.62 178 PRO A CA 1
ATOM 1360 C C . PRO A 1 178 ? 1.539 -10.218 29.405 1.00 81.62 178 PRO A C 1
ATOM 1362 O O . PRO A 1 178 ? 0.450 -10.402 28.854 1.00 81.62 178 PRO A O 1
ATOM 1365 N N . ALA A 1 179 ? 1.926 -10.967 30.445 1.00 81.50 179 ALA A N 1
ATOM 1366 C CA . ALA A 1 179 ? 1.175 -12.141 30.917 1.00 81.50 179 ALA A CA 1
ATOM 1367 C C . ALA A 1 179 ? -0.297 -11.823 31.250 1.00 81.50 179 ALA A C 1
ATOM 1369 O O . ALA A 1 179 ? -1.205 -12.579 30.910 1.00 81.50 179 ALA A O 1
ATOM 1370 N N . ASN A 1 180 ? -0.556 -10.646 31.826 1.00 84.75 180 ASN A N 1
ATOM 1371 C CA . ASN A 1 180 ? -1.915 -10.191 32.114 1.00 84.75 180 ASN A CA 1
ATOM 1372 C C . ASN A 1 180 ? -2.749 -9.939 30.842 1.00 84.75 180 ASN A C 1
ATOM 1374 O O . ASN A 1 180 ? -3.958 -10.147 30.868 1.00 84.75 180 ASN A O 1
ATOM 1378 N N . VAL A 1 181 ? -2.139 -9.487 29.741 1.00 84.62 181 VAL A N 1
ATOM 1379 C CA . VAL A 1 181 ? -2.798 -9.300 28.436 1.00 84.62 181 VAL A CA 1
ATOM 1380 C C . VAL A 1 181 ? -3.085 -10.658 27.802 1.00 84.62 181 VAL A C 1
ATOM 1382 O O . VAL A 1 181 ? -4.195 -10.883 27.323 1.00 84.62 181 VAL A O 1
ATOM 1385 N N . ARG A 1 182 ? -2.133 -11.593 27.897 1.00 84.88 182 ARG A N 1
ATOM 1386 C CA . ARG A 1 182 ? -2.275 -12.978 27.431 1.00 84.88 182 ARG A CA 1
ATOM 1387 C C . ARG A 1 182 ? -3.474 -13.684 28.067 1.00 84.88 182 ARG A C 1
ATOM 1389 O O . ARG A 1 182 ? -4.295 -14.260 27.355 1.00 84.88 182 ARG A O 1
ATOM 1396 N N . ASP A 1 183 ? -3.614 -13.596 29.387 1.00 85.62 183 ASP A N 1
ATOM 1397 C CA . ASP A 1 183 ? -4.729 -14.221 30.107 1.00 85.62 183 ASP A CA 1
ATOM 1398 C C . ASP A 1 183 ? -6.077 -13.572 29.776 1.00 85.62 183 ASP A C 1
ATOM 1400 O O . ASP A 1 183 ? -7.099 -14.253 29.681 1.00 85.62 183 ASP A O 1
ATOM 1404 N N . ILE A 1 184 ? -6.091 -12.249 29.591 1.00 86.56 184 ILE A N 1
ATOM 1405 C CA . ILE A 1 184 ? -7.293 -11.511 29.195 1.00 86.56 184 ILE A CA 1
ATOM 1406 C C . ILE A 1 184 ? -7.733 -11.912 27.783 1.00 86.56 184 ILE A C 1
ATOM 1408 O O . ILE A 1 184 ? -8.910 -12.210 27.594 1.00 86.56 184 ILE A O 1
ATOM 1412 N N . ALA A 1 185 ? -6.805 -11.977 26.825 1.00 86.50 185 ALA A N 1
ATOM 1413 C CA . ALA A 1 185 ? -7.094 -12.360 25.446 1.00 86.50 185 ALA A CA 1
ATOM 1414 C C . ALA A 1 185 ? -7.648 -13.790 25.356 1.00 86.50 185 ALA A C 1
ATOM 1416 O O . ALA A 1 185 ? -8.696 -13.993 24.753 1.00 86.50 185 ALA A O 1
A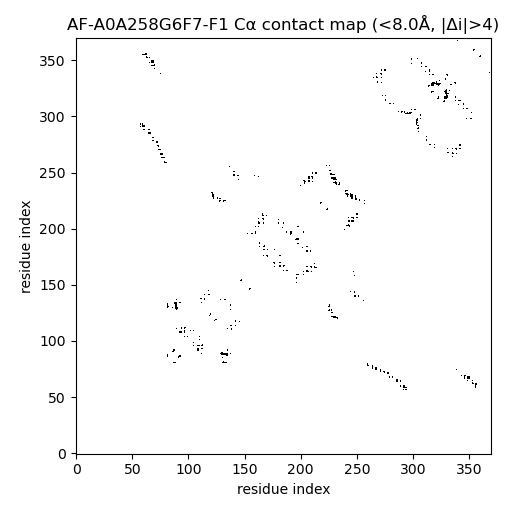TOM 1417 N N . LYS A 1 186 ? -7.030 -14.762 26.046 1.00 85.00 186 LYS A N 1
ATOM 1418 C CA . LYS A 1 186 ? -7.522 -16.155 26.089 1.00 85.00 186 LYS A CA 1
ATOM 1419 C C . LYS A 1 186 ? -8.917 -16.278 26.709 1.00 85.00 186 LYS A C 1
ATOM 1421 O O . LYS A 1 186 ? -9.743 -17.061 26.247 1.00 85.00 186 LYS A O 1
ATOM 1426 N N . ARG A 1 187 ? -9.210 -15.508 27.765 1.00 83.06 187 ARG A N 1
ATOM 1427 C CA . ARG A 1 187 ? -10.565 -15.468 28.347 1.00 83.06 187 ARG A CA 1
ATOM 1428 C C . ARG A 1 187 ? -11.575 -14.846 27.386 1.00 83.06 187 ARG A C 1
ATOM 1430 O O . ARG A 1 187 ? -12.703 -15.320 27.308 1.00 83.06 187 ARG A O 1
ATOM 1437 N N . ALA A 1 188 ? -11.182 -13.789 26.683 1.00 83.25 188 ALA A N 1
ATOM 1438 C CA . ALA A 1 188 ? -12.041 -13.114 25.725 1.00 83.25 188 ALA A CA 1
ATOM 1439 C C . ALA A 1 188 ? -12.316 -13.973 24.475 1.00 83.25 188 ALA A C 1
ATOM 1441 O O . ALA A 1 188 ? -13.461 -14.009 24.040 1.00 83.25 188 ALA A O 1
ATOM 1442 N N . GLU A 1 189 ? -11.336 -14.737 23.981 1.00 83.44 189 GLU A N 1
ATOM 1443 C CA . GLU A 1 189 ? -11.504 -15.749 22.921 1.00 83.44 189 GLU A CA 1
ATOM 1444 C C . GLU A 1 189 ? -12.578 -16.781 23.309 1.00 83.44 189 GLU A C 1
ATOM 1446 O O . GLU A 1 189 ? -13.578 -16.939 22.610 1.00 83.44 189 GLU A O 1
ATOM 1451 N N . LYS A 1 190 ? -12.466 -17.364 24.510 1.00 78.19 190 LYS A N 1
ATOM 1452 C CA . LYS A 1 190 ? -13.459 -18.314 25.045 1.00 78.19 190 LYS A CA 1
ATOM 1453 C C . LYS A 1 190 ? -14.864 -17.707 25.194 1.00 78.19 190 LYS A C 1
ATOM 1455 O O . LYS A 1 190 ? -15.872 -18.394 25.035 1.00 78.19 190 LYS A O 1
ATOM 1460 N N . ASN A 1 191 ? -14.956 -16.420 25.526 1.00 74.19 191 ASN A N 1
ATOM 1461 C CA . ASN A 1 191 ? -16.241 -15.728 25.648 1.00 74.19 191 ASN A CA 1
ATOM 1462 C C . ASN A 1 191 ? -16.859 -15.407 24.277 1.00 74.19 191 ASN A C 1
ATOM 1464 O O . ASN A 1 191 ? -18.080 -15.524 24.129 1.00 74.19 191 ASN A O 1
ATOM 1468 N N . ALA A 1 192 ? -16.036 -15.077 23.277 1.00 70.25 192 ALA A N 1
ATOM 1469 C CA . ALA A 1 192 ? -16.472 -14.846 21.903 1.00 70.25 192 ALA A CA 1
ATOM 1470 C C . ALA A 1 192 ? -17.085 -16.115 21.283 1.00 70.25 192 ALA A C 1
ATOM 1472 O O . ALA A 1 192 ? -18.161 -16.043 20.688 1.00 70.25 192 ALA A O 1
ATOM 1473 N N . GLU A 1 193 ? -16.492 -17.290 21.532 1.00 62.94 193 GLU A N 1
ATOM 1474 C CA . GLU A 1 193 ? -17.057 -18.599 21.147 1.00 62.94 193 GLU A CA 1
ATOM 1475 C C . GLU A 1 193 ? -18.459 -18.833 21.740 1.00 62.94 193 GLU A C 1
ATOM 1477 O O . GLU A 1 193 ? -19.322 -19.450 21.116 1.00 62.94 193 GLU A O 1
ATOM 1482 N N . SER A 1 194 ? -18.726 -18.272 22.924 1.00 61.84 194 SER A N 1
ATOM 1483 C CA . SER A 1 194 ? -20.030 -18.343 23.599 1.00 61.84 194 SER A CA 1
ATOM 1484 C C . SER A 1 194 ? -21.028 -17.244 23.190 1.00 61.84 194 SER A C 1
ATOM 1486 O O . SER A 1 194 ? -22.083 -17.117 23.815 1.00 61.84 194 SER A O 1
ATOM 1488 N N . ARG A 1 195 ? -20.714 -16.439 22.159 1.00 62.53 195 ARG A N 1
ATOM 1489 C CA . ARG A 1 195 ? -21.497 -15.275 21.677 1.00 62.53 195 ARG A CA 1
ATOM 1490 C C . ARG A 1 195 ? -21.737 -14.179 22.723 1.00 62.53 195 ARG A C 1
ATOM 1492 O O . ARG A 1 195 ? -22.629 -13.346 22.564 1.00 62.53 195 ARG A O 1
ATOM 1499 N N . LYS A 1 196 ? -20.949 -14.156 23.797 1.00 66.25 196 LYS A N 1
ATOM 1500 C CA . LYS A 1 196 ? -20.961 -13.071 24.779 1.00 66.25 196 LYS A CA 1
ATOM 1501 C C . LYS A 1 196 ? -19.894 -12.071 24.354 1.00 66.25 196 LYS A C 1
ATOM 1503 O O . LYS A 1 196 ? -18.711 -12.323 24.559 1.00 66.25 196 LYS A O 1
ATOM 1508 N N . GLY A 1 197 ? -20.320 -10.974 23.725 1.00 69.50 197 GLY A N 1
ATOM 1509 C CA . GLY A 1 197 ? -19.426 -9.885 23.323 1.00 69.50 197 GLY A CA 1
ATOM 1510 C C . GLY A 1 197 ? -18.541 -9.407 24.479 1.00 69.50 197 GLY A C 1
ATOM 1511 O O . GLY A 1 197 ? -18.886 -9.538 25.658 1.00 69.50 197 GLY A O 1
ATOM 1512 N N . MET A 1 198 ? -17.378 -8.861 24.145 1.00 85.06 198 MET A N 1
ATOM 1513 C CA . MET A 1 198 ? -16.342 -8.497 25.109 1.00 85.06 198 MET A CA 1
ATOM 1514 C C . MET A 1 198 ? -16.785 -7.334 26.017 1.00 85.06 198 MET A C 1
ATOM 1516 O O . MET A 1 198 ? -17.486 -6.426 25.584 1.00 85.06 198 MET A O 1
ATOM 1520 N N . GLN A 1 199 ? -16.393 -7.294 27.293 1.00 86.94 199 GLN A N 1
ATOM 1521 C CA . GLN A 1 199 ? -16.669 -6.098 28.108 1.00 86.94 199 GLN A CA 1
ATOM 1522 C C . GLN A 1 199 ? -15.907 -4.880 27.562 1.00 86.94 199 GLN A C 1
ATOM 1524 O O . GLN A 1 199 ? -14.779 -5.034 27.092 1.00 86.94 199 GLN A O 1
ATOM 1529 N N . TRP A 1 200 ? -16.483 -3.675 27.669 1.00 87.88 200 TRP A N 1
ATOM 1530 C CA . TRP A 1 200 ? -15.884 -2.446 27.129 1.00 87.88 200 TRP A CA 1
ATOM 1531 C C . TRP A 1 200 ? -14.451 -2.215 27.607 1.00 87.88 200 TRP A C 1
ATOM 1533 O O . T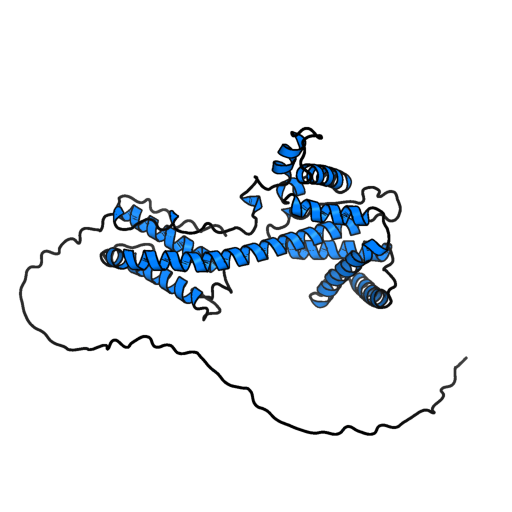RP A 1 200 ? -13.560 -2.035 26.783 1.00 87.88 200 TRP A O 1
ATOM 1543 N N . ASP A 1 201 ? -14.199 -2.320 28.911 1.00 89.38 201 ASP A N 1
ATOM 1544 C CA . ASP A 1 201 ? -12.855 -2.136 29.474 1.00 89.38 201 ASP A CA 1
ATOM 1545 C C . ASP A 1 201 ? -11.852 -3.169 28.936 1.00 89.38 201 ASP A C 1
ATOM 1547 O O . ASP A 1 201 ? -10.670 -2.874 28.744 1.00 89.38 201 ASP A O 1
ATOM 1551 N N . THR A 1 202 ? -12.329 -4.385 28.652 1.00 90.56 202 THR A N 1
ATOM 1552 C CA . THR A 1 202 ? -11.506 -5.445 28.060 1.00 90.56 202 THR A CA 1
ATOM 1553 C C . THR A 1 202 ? -11.174 -5.121 26.606 1.00 90.56 202 THR A C 1
ATOM 1555 O O . THR A 1 202 ? -10.006 -5.201 26.229 1.00 90.56 202 THR A O 1
ATOM 1558 N N . LEU A 1 203 ? -12.163 -4.686 25.819 1.00 91.06 203 LEU A N 1
ATOM 1559 C CA . LEU A 1 203 ? -11.968 -4.274 24.429 1.00 91.06 203 LEU A CA 1
ATOM 1560 C C . LEU A 1 203 ? -11.010 -3.084 24.330 1.00 91.06 203 LEU A C 1
ATOM 1562 O O . LEU A 1 203 ? -10.047 -3.141 23.577 1.00 91.06 203 LEU A O 1
ATOM 1566 N N . ILE A 1 204 ? -11.210 -2.042 25.138 1.00 93.00 204 ILE A N 1
ATOM 1567 C CA . ILE A 1 204 ? -10.347 -0.852 25.181 1.00 93.00 204 ILE A CA 1
ATOM 1568 C C . ILE A 1 204 ? -8.903 -1.235 25.517 1.00 93.00 204 ILE A C 1
ATOM 1570 O O . ILE A 1 204 ? -7.957 -0.726 24.908 1.00 93.00 204 ILE A O 1
ATOM 1574 N N . LYS A 1 205 ? -8.715 -2.137 26.490 1.00 92.56 205 LYS A N 1
ATOM 1575 C CA . LYS A 1 205 ? -7.385 -2.614 26.875 1.00 92.56 205 LYS A CA 1
ATOM 1576 C C . LYS A 1 205 ? -6.729 -3.407 25.747 1.00 92.56 205 LYS A C 1
ATOM 1578 O O . LYS A 1 205 ? -5.586 -3.112 25.414 1.00 92.56 205 LYS A O 1
ATOM 1583 N N . LEU A 1 206 ? -7.429 -4.383 25.170 1.00 93.31 206 LEU A N 1
ATOM 1584 C CA . LEU A 1 206 ? -6.871 -5.223 24.109 1.00 93.31 206 LEU A CA 1
ATOM 1585 C C . LEU A 1 206 ? -6.630 -4.441 22.815 1.00 93.31 206 LEU A C 1
ATOM 1587 O O . LEU A 1 206 ? -5.593 -4.643 22.198 1.00 93.31 206 LEU A O 1
ATOM 1591 N N . ALA A 1 207 ? -7.511 -3.507 22.447 1.00 94.38 207 ALA A N 1
ATOM 1592 C CA . ALA A 1 207 ? -7.320 -2.635 21.290 1.00 94.38 207 ALA A CA 1
ATOM 1593 C C . ALA A 1 207 ? -6.052 -1.781 21.434 1.00 94.38 207 ALA A C 1
ATOM 1595 O O . ALA A 1 207 ? -5.245 -1.712 20.514 1.00 94.38 207 ALA A O 1
ATOM 1596 N N . GLY A 1 208 ? -5.816 -1.213 22.624 1.00 93.56 208 GLY A N 1
ATOM 1597 C CA . GLY A 1 208 ? -4.591 -0.459 22.893 1.00 93.56 208 GLY A CA 1
ATOM 1598 C C . GLY A 1 208 ? -3.314 -1.299 22.782 1.00 93.56 208 GLY A C 1
ATOM 1599 O O . GLY A 1 208 ? -2.299 -0.796 22.316 1.00 93.56 208 GLY A O 1
ATOM 1600 N N . GLU A 1 209 ? -3.348 -2.567 23.196 1.00 92.38 209 GLU A N 1
ATOM 1601 C CA . GLU A 1 209 ? -2.206 -3.478 23.032 1.00 92.38 209 GLU A CA 1
ATOM 1602 C C . GLU A 1 209 ? -2.041 -3.938 21.578 1.00 92.38 209 GLU A C 1
ATOM 1604 O O . GLU A 1 209 ? -0.920 -4.005 21.083 1.00 92.38 209 GLU A O 1
ATOM 1609 N N . ALA A 1 210 ? -3.141 -4.182 20.863 1.00 91.00 210 ALA A N 1
ATOM 1610 C CA . ALA A 1 210 ? -3.118 -4.521 19.444 1.00 91.00 210 ALA A CA 1
ATOM 1611 C C . ALA A 1 210 ? -2.496 -3.395 18.601 1.00 91.00 210 ALA A C 1
ATOM 1613 O O . ALA A 1 210 ? -1.614 -3.669 17.792 1.00 91.00 210 ALA A O 1
ATOM 1614 N N . SER A 1 211 ? -2.873 -2.133 18.843 1.00 91.38 211 SER A N 1
ATOM 1615 C CA . SER A 1 211 ? -2.248 -0.962 18.207 1.00 91.38 211 SER A CA 1
ATOM 1616 C C . SER A 1 211 ? -0.738 -0.892 18.447 1.00 91.38 211 SER A C 1
ATOM 1618 O O . SER A 1 211 ? 0.021 -0.663 17.509 1.00 91.38 211 SER A O 1
ATOM 1620 N N . LYS A 1 212 ? -0.268 -1.147 19.679 1.00 88.56 212 LYS A N 1
ATOM 1621 C CA . LYS A 1 212 ? 1.177 -1.183 19.979 1.00 88.56 212 LYS A CA 1
ATOM 1622 C C . LYS A 1 212 ? 1.892 -2.288 19.211 1.00 88.56 212 LYS A C 1
ATOM 1624 O O . LYS A 1 212 ? 2.930 -2.034 18.616 1.00 88.56 212 LYS A O 1
ATOM 1629 N N . ILE A 1 213 ? 1.318 -3.493 19.185 1.00 87.19 213 ILE A N 1
ATOM 1630 C CA . ILE A 1 213 ? 1.864 -4.629 18.428 1.00 87.19 213 ILE A CA 1
ATOM 1631 C C . ILE A 1 213 ? 1.981 -4.274 16.940 1.00 87.19 213 ILE A C 1
ATOM 1633 O O . ILE A 1 213 ? 2.983 -4.604 16.306 1.00 87.19 213 ILE A O 1
ATOM 1637 N N . ILE A 1 214 ? 0.963 -3.615 16.378 1.00 85.75 214 ILE A N 1
ATOM 1638 C CA . ILE A 1 214 ? 0.981 -3.141 14.991 1.00 85.75 214 ILE A CA 1
ATOM 1639 C C . ILE A 1 214 ? 2.112 -2.126 14.793 1.00 85.75 214 ILE A C 1
ATOM 1641 O O . ILE A 1 214 ? 2.914 -2.298 13.873 1.00 85.75 214 ILE A O 1
ATOM 1645 N N . ALA A 1 215 ? 2.221 -1.120 15.663 1.00 81.12 215 ALA A N 1
ATOM 1646 C CA . ALA A 1 215 ? 3.266 -0.102 15.586 1.00 81.12 215 ALA A CA 1
ATOM 1647 C C . ALA A 1 215 ? 4.676 -0.720 15.649 1.00 81.12 215 ALA A C 1
ATOM 1649 O O . ALA A 1 215 ? 5.463 -0.530 14.726 1.00 81.12 215 ALA A O 1
ATOM 1650 N N . GLU A 1 216 ? 4.963 -1.559 16.649 1.00 79.12 216 GLU A N 1
ATOM 1651 C CA . GLU A 1 216 ? 6.266 -2.225 16.822 1.00 79.12 216 GLU A CA 1
ATOM 1652 C C . GLU A 1 216 ? 6.653 -3.106 15.623 1.00 79.12 216 GLU A C 1
ATOM 1654 O O . GLU A 1 216 ? 7.823 -3.194 15.240 1.00 79.12 216 GLU A O 1
ATOM 1659 N N . ARG A 1 217 ? 5.674 -3.778 15.001 1.00 74.75 217 ARG A N 1
ATOM 1660 C CA . ARG A 1 217 ? 5.910 -4.589 13.796 1.00 74.75 217 ARG A CA 1
ATOM 1661 C C . ARG A 1 217 ? 6.170 -3.733 12.557 1.00 74.75 217 ARG A C 1
ATOM 1663 O O . ARG A 1 217 ? 6.834 -4.213 11.638 1.00 74.75 217 ARG A O 1
ATOM 1670 N N . THR A 1 218 ? 5.675 -2.497 12.538 1.00 70.31 218 THR A N 1
ATOM 1671 C CA . THR A 1 218 ? 5.709 -1.611 11.365 1.00 70.31 218 THR A CA 1
ATOM 1672 C C . THR A 1 218 ? 6.821 -0.557 11.427 1.00 70.31 218 THR A C 1
ATOM 1674 O O . THR A 1 218 ? 7.254 -0.081 10.381 1.00 70.31 218 THR A O 1
ATOM 1677 N N . GLU A 1 219 ? 7.386 -0.272 12.609 1.00 57.25 219 GLU A N 1
ATOM 1678 C CA . GLU A 1 219 ? 8.557 0.609 12.817 1.00 57.25 219 GLU A CA 1
ATOM 1679 C C . GLU A 1 219 ? 9.830 0.172 12.058 1.00 57.25 219 GLU A C 1
ATOM 1681 O O . GLU A 1 219 ? 10.818 0.900 12.014 1.00 57.25 219 GLU A O 1
ATOM 1686 N N . ARG A 1 220 ? 9.823 -0.992 11.397 1.00 49.12 220 ARG A N 1
ATOM 1687 C CA . ARG A 1 220 ? 10.939 -1.491 10.577 1.00 49.12 220 ARG A CA 1
ATOM 1688 C C . ARG A 1 220 ? 10.972 -0.945 9.134 1.00 49.12 220 ARG A C 1
ATOM 1690 O O . ARG A 1 220 ? 11.740 -1.470 8.333 1.00 49.12 220 ARG A O 1
ATOM 1697 N N . GLY A 1 221 ? 10.184 0.080 8.775 1.00 52.34 221 GLY A N 1
ATOM 1698 C CA . GLY A 1 221 ? 10.223 0.678 7.426 1.00 52.34 221 GLY A CA 1
ATOM 1699 C C . GLY A 1 221 ? 9.487 2.019 7.254 1.00 52.34 221 GLY A C 1
ATOM 1700 O O . GLY A 1 221 ? 8.883 2.537 8.187 1.00 52.34 221 GLY A O 1
ATOM 1701 N N . HIS A 1 222 ? 9.491 2.563 6.026 1.00 53.81 222 HIS A N 1
ATOM 1702 C CA . HIS A 1 222 ? 8.871 3.846 5.613 1.00 53.81 222 HIS A CA 1
ATOM 1703 C C . HIS A 1 222 ? 7.324 3.890 5.665 1.00 53.81 222 HIS A C 1
ATOM 1705 O O . HIS A 1 222 ? 6.695 4.692 4.979 1.00 53.81 222 HIS A O 1
ATOM 1711 N N . SER A 1 223 ? 6.691 3.004 6.434 1.00 66.75 223 SER A N 1
ATOM 1712 C CA . SER A 1 223 ? 5.231 2.843 6.485 1.00 66.75 223 SER A CA 1
ATOM 1713 C C . SER A 1 223 ? 4.562 3.652 7.602 1.00 66.75 223 SER A C 1
ATOM 1715 O O . SER A 1 223 ? 3.338 3.645 7.701 1.00 66.75 223 SER A O 1
ATOM 1717 N N . SER A 1 224 ? 5.337 4.375 8.420 1.00 69.38 224 SER A N 1
ATOM 1718 C CA . SER A 1 224 ? 4.831 5.220 9.513 1.00 69.38 224 SER A CA 1
ATOM 1719 C C . SER A 1 224 ? 3.839 6.285 9.045 1.00 69.38 224 SER A C 1
ATOM 1721 O O . SER A 1 224 ? 2.915 6.622 9.779 1.00 69.38 224 SER A O 1
ATOM 1723 N N . ASP A 1 225 ? 3.992 6.775 7.812 1.00 76.62 225 ASP A N 1
ATOM 1724 C CA . ASP A 1 225 ? 3.179 7.865 7.264 1.00 76.62 225 ASP A CA 1
ATOM 1725 C C . ASP A 1 225 ? 1.698 7.468 7.102 1.00 76.62 225 ASP A C 1
ATOM 1727 O O . ASP A 1 225 ? 0.828 8.326 7.051 1.00 76.62 225 ASP A O 1
ATOM 1731 N N . TYR A 1 226 ? 1.376 6.173 7.057 1.00 81.06 226 TYR A N 1
ATOM 1732 C CA . TYR A 1 226 ? -0.003 5.694 6.908 1.00 81.06 226 TYR A CA 1
ATOM 1733 C C . TYR A 1 226 ? -0.802 5.736 8.217 1.00 81.06 226 TYR A C 1
ATOM 1735 O O . TYR A 1 226 ? -2.034 5.706 8.197 1.00 81.06 226 TYR A O 1
ATOM 1743 N N . PHE A 1 227 ? -0.126 5.798 9.364 1.00 87.44 227 PHE A N 1
ATOM 1744 C CA . PHE A 1 227 ? -0.773 5.696 10.667 1.00 87.44 227 PHE A CA 1
ATOM 1745 C C . PHE A 1 227 ? -1.312 7.054 11.107 1.00 87.44 227 PHE A C 1
ATOM 1747 O O . PHE A 1 227 ? -0.578 7.981 11.454 1.00 87.44 227 PHE A O 1
ATOM 1754 N N . VAL A 1 228 ? -2.638 7.172 11.099 1.00 89.25 228 VAL A N 1
ATOM 1755 C CA . VAL A 1 228 ? -3.341 8.393 11.489 1.00 89.25 228 VAL A CA 1
ATOM 1756 C C . VAL A 1 228 ? -3.693 8.312 12.967 1.00 89.25 228 VAL A C 1
ATOM 1758 O O . VAL A 1 228 ? -4.390 7.396 13.399 1.00 89.25 228 VAL A O 1
ATOM 1761 N N . SER A 1 229 ? -3.261 9.302 13.749 1.00 91.12 229 SER A N 1
ATOM 1762 C CA . SER A 1 229 ? -3.713 9.417 15.134 1.00 91.12 229 SER A CA 1
ATOM 1763 C C . SER A 1 229 ? -5.171 9.881 15.181 1.00 91.12 229 SER A C 1
ATOM 1765 O O . SER A 1 229 ? -5.498 10.980 14.722 1.00 91.12 229 SER A O 1
ATOM 1767 N N . VAL A 1 230 ? -6.038 9.034 15.734 1.00 91.94 230 VAL A N 1
ATOM 1768 C CA . VAL A 1 230 ? -7.473 9.275 15.908 1.00 91.94 230 VAL A CA 1
ATOM 1769 C C . VAL A 1 230 ? -7.856 9.173 17.387 1.00 91.94 230 VAL A C 1
ATOM 1771 O O . VAL A 1 230 ? -7.202 8.505 18.186 1.00 91.94 230 VAL A O 1
ATOM 1774 N N . LYS A 1 231 ? -8.945 9.836 17.766 1.00 92.25 231 LYS A N 1
ATOM 1775 C CA . LYS A 1 231 ? -9.527 9.811 19.108 1.00 92.25 231 LYS A CA 1
ATOM 1776 C C . LYS A 1 231 ? -11.043 9.691 19.055 1.00 92.25 231 LYS A C 1
ATOM 1778 O O . LYS A 1 231 ? -11.655 9.961 18.023 1.00 92.25 231 LYS A O 1
ATOM 1783 N N . ASP A 1 232 ? -11.642 9.321 20.184 1.00 90.19 232 ASP A N 1
ATOM 1784 C CA . ASP A 1 232 ? -13.091 9.411 20.354 1.00 90.19 232 ASP A CA 1
ATOM 1785 C C . ASP A 1 232 ? -13.518 10.889 20.219 1.00 90.19 232 ASP A C 1
ATOM 1787 O O . ASP A 1 232 ? -12.944 11.746 20.903 1.00 90.19 232 ASP A O 1
ATOM 1791 N N . PRO A 1 233 ? -14.473 11.230 19.333 1.00 86.44 233 PRO A N 1
ATOM 1792 C CA . PRO A 1 233 ? -14.966 12.598 19.193 1.00 86.44 233 PRO A CA 1
ATOM 1793 C C . PRO A 1 233 ? -15.761 13.062 20.423 1.00 86.44 233 PRO A C 1
ATOM 1795 O O . PRO A 1 233 ? -15.906 14.266 20.634 1.00 86.44 233 PRO A O 1
ATOM 1798 N N . GLU A 1 234 ? -16.243 12.136 21.257 1.00 85.56 234 GLU A N 1
ATOM 1799 C CA . GLU A 1 234 ? -16.987 12.413 22.486 1.00 85.56 234 GLU A CA 1
ATOM 1800 C C . GLU A 1 234 ? -16.384 11.657 23.692 1.00 85.56 234 GLU A C 1
ATOM 1802 O O . GLU A 1 234 ? -17.061 10.836 24.321 1.00 85.56 234 GLU A O 1
ATOM 1807 N N . PRO A 1 235 ? -15.124 11.943 24.080 1.00 77.25 235 PRO A N 1
ATOM 1808 C CA . PRO A 1 235 ? -14.402 11.167 25.096 1.00 77.25 235 PRO A CA 1
ATOM 1809 C C . PRO A 1 235 ? -14.984 11.348 26.508 1.00 77.25 235 PRO A C 1
ATOM 1811 O O . PRO A 1 235 ? -14.712 10.567 27.414 1.00 77.25 235 PRO A O 1
ATOM 1814 N N . THR A 1 236 ? -15.805 12.381 26.712 1.00 75.38 236 THR A N 1
ATOM 1815 C CA . THR A 1 236 ? -16.505 12.646 27.975 1.00 75.38 236 THR A CA 1
ATOM 1816 C C . THR A 1 236 ? -17.719 11.740 28.193 1.00 75.38 236 THR A C 1
ATOM 1818 O O . THR A 1 236 ? -18.216 11.664 29.317 1.00 75.38 236 THR A O 1
ATOM 1821 N N . LYS A 1 237 ? -18.202 11.037 27.157 1.00 78.06 237 LYS A N 1
ATOM 1822 C CA . LYS A 1 237 ? -19.294 10.062 27.273 1.00 78.06 237 LYS A CA 1
ATOM 1823 C C . LYS A 1 237 ? -18.721 8.655 27.421 1.00 78.06 237 LYS A C 1
ATOM 1825 O O . LYS A 1 237 ? -18.110 8.136 26.489 1.00 78.06 237 LYS A O 1
ATOM 1830 N N . TYR A 1 238 ? -18.960 8.023 28.572 1.00 76.75 238 TYR A N 1
ATOM 1831 C CA . TYR A 1 238 ? -18.509 6.651 28.818 1.00 76.75 238 TYR A CA 1
ATOM 1832 C C . TYR A 1 238 ? -19.182 5.652 27.853 1.00 76.75 238 TYR A C 1
ATOM 1834 O O . TYR A 1 238 ? -20.401 5.727 27.671 1.00 76.75 238 TYR A O 1
ATOM 1842 N N . PRO A 1 239 ? -18.431 4.678 27.301 1.00 83.56 239 PRO A N 1
ATOM 1843 C CA . PRO A 1 239 ? -16.977 4.509 27.419 1.00 83.56 239 PRO A CA 1
ATOM 1844 C C . PRO A 1 239 ? -16.188 5.417 26.459 1.00 83.56 239 PRO A C 1
ATOM 1846 O O . PRO A 1 239 ? -16.636 5.658 25.340 1.00 83.56 239 PRO A O 1
ATOM 1849 N N . ASP A 1 240 ? -14.996 5.866 26.872 1.00 89.88 240 ASP A N 1
ATOM 1850 C CA . ASP A 1 240 ? -14.012 6.474 25.961 1.00 89.88 240 ASP A CA 1
ATOM 1851 C C . ASP A 1 240 ? -13.409 5.377 25.075 1.00 89.88 240 ASP A C 1
ATOM 1853 O O . ASP A 1 240 ? -12.681 4.496 25.545 1.00 89.88 240 ASP A O 1
ATOM 1857 N N . LEU A 1 241 ? -13.734 5.422 23.785 1.00 91.00 241 LEU A N 1
ATOM 1858 C CA . LEU A 1 241 ? -13.327 4.418 22.808 1.00 91.00 241 LEU A CA 1
ATOM 1859 C C . LEU A 1 241 ? -12.096 4.838 21.999 1.00 91.00 241 LEU A C 1
ATOM 1861 O O . LEU A 1 241 ? -11.798 4.204 20.990 1.00 91.00 241 LEU A O 1
ATOM 1865 N N . THR A 1 242 ? -11.337 5.845 22.442 1.00 93.44 242 THR A N 1
ATOM 1866 C CA . THR A 1 242 ? -10.142 6.351 21.740 1.00 93.44 242 THR A CA 1
ATOM 1867 C C . THR A 1 242 ? -9.196 5.231 21.306 1.00 93.44 242 THR A C 1
ATOM 1869 O O . THR A 1 242 ? -8.789 5.184 20.151 1.00 93.44 242 THR A O 1
ATOM 1872 N N . LYS A 1 243 ? -8.906 4.266 22.188 1.00 94.62 243 LYS A N 1
ATOM 1873 C CA . LYS A 1 243 ? -8.034 3.122 21.857 1.00 94.62 243 LYS A CA 1
ATOM 1874 C C . LYS A 1 243 ? -8.633 2.180 20.812 1.00 94.62 243 LYS A C 1
ATOM 1876 O O . LYS A 1 243 ? -7.894 1.574 20.049 1.00 94.62 243 LYS A O 1
ATOM 1881 N N . VAL A 1 244 ? -9.957 2.047 20.786 1.00 94.00 244 VAL A N 1
ATOM 1882 C CA . VAL A 1 244 ? -10.663 1.204 19.813 1.00 94.00 244 VAL A CA 1
ATOM 1883 C C . VAL A 1 244 ? -10.665 1.877 18.445 1.00 94.00 244 VAL A C 1
ATOM 1885 O O . VAL A 1 244 ? -10.336 1.230 17.457 1.00 94.00 244 VAL A O 1
ATOM 1888 N N . TYR A 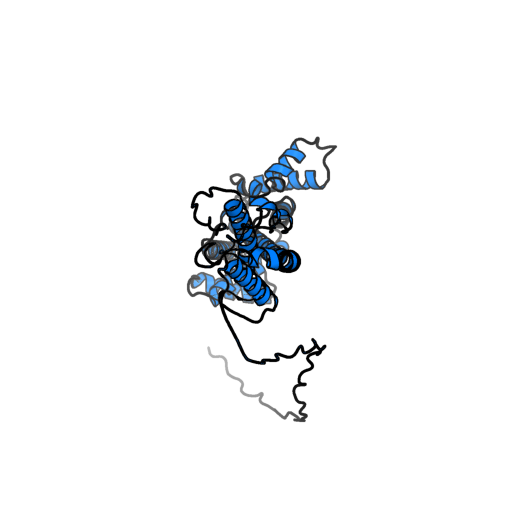1 245 ? -10.950 3.180 18.387 1.00 94.88 245 TYR A N 1
ATOM 1889 C CA . TYR A 1 245 ? -10.840 3.952 17.149 1.00 94.88 245 TYR A CA 1
ATOM 1890 C C . TYR A 1 245 ? -9.407 3.967 16.614 1.00 94.88 245 TYR A C 1
ATOM 1892 O O . TYR A 1 245 ? -9.217 3.774 15.415 1.00 94.88 245 TYR A O 1
ATOM 1900 N N . GLN A 1 246 ? -8.405 4.126 17.488 1.00 95.25 246 GLN A N 1
ATOM 1901 C CA . GLN A 1 246 ? -6.999 4.068 17.084 1.00 95.25 246 GLN A CA 1
ATOM 1902 C C . GLN A 1 246 ? -6.653 2.713 16.468 1.00 95.25 246 GLN A C 1
ATOM 1904 O O . GLN A 1 246 ? -6.100 2.678 15.376 1.00 95.25 246 GLN A O 1
ATOM 1909 N N . PHE A 1 247 ? -7.073 1.608 17.090 1.00 95.19 247 PHE A N 1
ATOM 1910 C CA . PHE A 1 247 ? -6.888 0.279 16.509 1.00 95.19 247 PHE A CA 1
ATOM 1911 C C . PHE A 1 247 ? -7.531 0.139 15.124 1.00 95.19 247 PHE A C 1
ATOM 1913 O O . PHE A 1 247 ? -6.921 -0.433 14.227 1.00 95.19 247 PHE A O 1
ATOM 1920 N N . VAL A 1 248 ? -8.743 0.666 14.927 1.00 94.81 248 VAL A N 1
ATOM 1921 C CA . VAL A 1 248 ? -9.420 0.634 13.620 1.00 94.81 248 VAL A CA 1
ATOM 1922 C C . VAL A 1 248 ? -8.617 1.401 12.566 1.00 94.81 248 VAL A C 1
ATOM 1924 O O . VAL A 1 248 ? -8.435 0.892 11.462 1.00 94.81 248 VAL A O 1
ATOM 1927 N N . ALA A 1 249 ? -8.087 2.577 12.910 1.00 93.94 249 ALA A N 1
ATOM 1928 C CA . ALA A 1 249 ? -7.229 3.347 12.013 1.00 93.94 249 ALA A CA 1
ATOM 1929 C C . ALA A 1 249 ? -5.911 2.619 11.694 1.00 93.94 249 ALA A C 1
ATOM 1931 O O . ALA A 1 249 ? -5.519 2.558 10.529 1.00 93.94 249 ALA A O 1
ATOM 1932 N N . ASP A 1 250 ? -5.265 2.016 12.694 1.00 92.62 250 ASP A N 1
ATOM 1933 C CA . ASP A 1 250 ? -4.011 1.272 12.516 1.00 92.62 250 ASP A CA 1
ATOM 1934 C C . ASP A 1 250 ? -4.218 0.004 11.671 1.00 92.62 250 ASP A C 1
ATOM 1936 O O . ASP A 1 250 ? -3.420 -0.305 10.786 1.00 92.62 250 ASP A O 1
ATOM 1940 N N . ALA A 1 251 ? -5.312 -0.725 11.907 1.00 91.69 251 ALA A N 1
ATOM 1941 C CA . ALA A 1 251 ? -5.678 -1.904 11.128 1.00 91.69 251 ALA A CA 1
ATOM 1942 C C . ALA A 1 251 ? -6.018 -1.537 9.676 1.00 91.69 251 ALA A C 1
ATOM 1944 O O . ALA A 1 251 ? -5.601 -2.235 8.755 1.00 91.69 251 ALA A O 1
ATOM 1945 N N . HIS A 1 252 ? -6.727 -0.424 9.460 1.00 92.25 252 HIS A N 1
ATOM 1946 C CA . HIS A 1 252 ? -6.991 0.093 8.119 1.00 92.25 252 HIS A CA 1
ATOM 1947 C C . HIS A 1 252 ? -5.693 0.468 7.391 1.00 92.25 252 HIS A C 1
ATOM 1949 O O . HIS A 1 252 ? -5.519 0.106 6.230 1.00 92.25 252 HIS A O 1
ATOM 1955 N N . ALA A 1 253 ? -4.754 1.133 8.072 1.00 89.25 253 ALA A N 1
ATOM 1956 C CA . ALA A 1 253 ? -3.445 1.452 7.507 1.00 89.25 253 ALA A CA 1
ATOM 1957 C C . ALA A 1 253 ? -2.698 0.184 7.055 1.00 89.25 253 ALA A C 1
ATOM 1959 O O . ALA A 1 253 ? -2.171 0.148 5.943 1.00 89.25 253 ALA A O 1
ATOM 1960 N N . LEU A 1 254 ? -2.707 -0.881 7.868 1.00 85.75 254 LEU A N 1
ATOM 1961 C CA . LEU A 1 254 ? -2.124 -2.174 7.491 1.00 85.75 254 LEU A CA 1
ATOM 1962 C C . LEU A 1 254 ? -2.807 -2.806 6.274 1.00 85.75 254 LEU A C 1
ATOM 1964 O O . LEU A 1 254 ? -2.109 -3.298 5.386 1.00 85.75 254 LEU A O 1
ATOM 1968 N N . ASP A 1 255 ? -4.141 -2.782 6.218 1.00 86.50 255 ASP A N 1
ATOM 1969 C CA . ASP A 1 255 ? -4.900 -3.297 5.074 1.00 86.50 255 ASP A CA 1
ATOM 1970 C C . ASP A 1 255 ? -4.505 -2.547 3.788 1.00 86.50 255 ASP A C 1
ATOM 1972 O O . ASP A 1 255 ? -4.212 -3.177 2.771 1.00 86.50 255 ASP A O 1
ATOM 1976 N N . VAL A 1 256 ? -4.410 -1.213 3.845 1.00 84.81 256 VAL A N 1
ATOM 1977 C CA . VAL A 1 256 ? -3.995 -0.367 2.713 1.00 84.81 256 VAL A CA 1
ATOM 1978 C C . VAL A 1 256 ? -2.557 -0.667 2.285 1.00 84.81 256 VAL A C 1
ATOM 1980 O O . VAL A 1 256 ? -2.296 -0.864 1.096 1.00 84.81 256 VAL A O 1
ATOM 1983 N N . ILE A 1 257 ? -1.613 -0.742 3.230 1.00 80.50 257 ILE A N 1
ATOM 1984 C CA . ILE A 1 257 ? -0.213 -1.088 2.938 1.00 80.50 257 ILE A CA 1
ATOM 1985 C C . ILE A 1 257 ? -0.137 -2.469 2.271 1.00 80.50 257 ILE A C 1
ATOM 1987 O O . ILE A 1 257 ? 0.568 -2.637 1.271 1.00 80.50 257 ILE A O 1
ATOM 1991 N N . GLY A 1 258 ? -0.878 -3.448 2.795 1.00 75.06 258 GLY A N 1
ATOM 1992 C CA . GLY A 1 258 ? -0.949 -4.803 2.257 1.00 75.06 258 GLY A CA 1
ATOM 1993 C C . GLY A 1 258 ? -1.510 -4.840 0.837 1.00 75.06 258 GLY A C 1
ATOM 1994 O O . GLY A 1 258 ? -0.866 -5.386 -0.057 1.00 75.06 258 GLY A O 1
ATOM 1995 N N . GLN A 1 259 ? -2.664 -4.210 0.603 1.00 78.00 259 GLN A N 1
ATOM 1996 C CA . GLN A 1 259 ? -3.308 -4.144 -0.715 1.00 78.00 259 GLN A CA 1
ATOM 1997 C C . GLN A 1 259 ? -2.406 -3.482 -1.758 1.00 78.00 259 GLN A C 1
ATOM 1999 O O . GLN A 1 259 ? -2.195 -4.043 -2.833 1.00 78.00 259 GLN A O 1
ATOM 2004 N N . ARG A 1 260 ? -1.803 -2.336 -1.422 1.00 76.25 260 ARG A N 1
ATOM 2005 C CA . ARG A 1 260 ? -0.858 -1.644 -2.309 1.00 76.25 260 ARG A CA 1
ATOM 2006 C C . ARG A 1 260 ? 0.368 -2.501 -2.609 1.00 76.25 260 ARG A C 1
ATOM 2008 O O . ARG A 1 260 ? 0.812 -2.559 -3.752 1.00 76.25 260 ARG A O 1
ATOM 2015 N N . SER A 1 261 ? 0.885 -3.218 -1.611 1.00 73.00 261 SER A N 1
ATOM 2016 C CA . SER A 1 261 ? 2.019 -4.132 -1.793 1.00 73.00 261 SER A CA 1
ATOM 2017 C C . SER A 1 261 ? 1.683 -5.300 -2.726 1.00 73.00 261 SER A C 1
ATOM 2019 O O . SER A 1 261 ? 2.516 -5.674 -3.552 1.00 73.00 261 SER A O 1
ATOM 2021 N N . VAL A 1 262 ? 0.471 -5.862 -2.630 1.00 69.56 262 VAL A N 1
ATOM 2022 C CA . VAL A 1 262 ? -0.009 -6.925 -3.530 1.00 69.56 262 VAL A CA 1
ATOM 2023 C C . VAL A 1 262 ? -0.177 -6.398 -4.951 1.00 69.56 262 VAL A C 1
ATOM 2025 O O . VAL A 1 262 ? 0.428 -6.959 -5.861 1.00 69.56 262 VAL A O 1
ATOM 2028 N N . ALA A 1 263 ? -0.903 -5.291 -5.132 1.00 70.69 263 ALA A N 1
ATOM 2029 C CA . ALA A 1 263 ? -1.129 -4.688 -6.446 1.00 70.69 263 ALA A CA 1
ATOM 2030 C C . ALA A 1 263 ? 0.194 -4.356 -7.152 1.00 70.69 263 ALA A C 1
ATOM 2032 O O . ALA A 1 263 ? 0.365 -4.592 -8.343 1.00 70.69 263 ALA A O 1
ATOM 2033 N N . VAL A 1 264 ? 1.181 -3.872 -6.400 1.00 71.31 264 VAL A N 1
ATOM 2034 C CA . VAL A 1 264 ? 2.504 -3.550 -6.941 1.00 71.31 264 VAL A CA 1
ATOM 2035 C C . VAL A 1 264 ? 3.316 -4.788 -7.247 1.00 71.31 264 VAL A C 1
ATOM 2037 O O . VAL A 1 264 ? 4.048 -4.809 -8.235 1.00 71.31 264 VAL A O 1
ATOM 2040 N N . ARG A 1 265 ? 3.199 -5.837 -6.433 1.00 73.94 265 ARG A N 1
ATOM 2041 C CA . ARG A 1 265 ? 3.788 -7.126 -6.777 1.00 73.94 265 ARG A CA 1
ATOM 2042 C C . ARG A 1 265 ? 3.210 -7.629 -8.097 1.00 73.94 265 ARG A C 1
ATOM 2044 O O . ARG A 1 265 ? 3.996 -7.968 -8.969 1.00 73.94 265 ARG A O 1
ATOM 2051 N N . GLU A 1 266 ? 1.891 -7.655 -8.248 1.00 79.44 266 GLU A N 1
ATOM 2052 C CA . GLU A 1 266 ? 1.214 -8.098 -9.475 1.00 79.44 266 GLU A CA 1
ATOM 2053 C C . GLU A 1 266 ? 1.630 -7.253 -10.681 1.00 79.44 266 GLU A C 1
ATOM 2055 O O . GLU A 1 266 ? 2.152 -7.803 -11.647 1.00 79.44 266 GLU A O 1
ATOM 2060 N N . ALA A 1 267 ? 1.571 -5.923 -10.569 1.00 76.12 267 ALA A N 1
ATOM 2061 C CA . ALA A 1 267 ? 2.025 -5.019 -11.622 1.00 76.12 267 ALA A CA 1
ATOM 2062 C C . ALA A 1 267 ? 3.495 -5.260 -12.004 1.00 76.12 267 ALA A C 1
ATOM 2064 O O . ALA A 1 267 ? 3.824 -5.317 -13.181 1.00 76.12 267 ALA A O 1
ATOM 2065 N N . ARG A 1 268 ? 4.396 -5.467 -11.032 1.00 79.81 268 ARG A N 1
ATOM 2066 C CA . ARG A 1 268 ? 5.806 -5.792 -11.313 1.00 79.81 268 ARG A CA 1
ATOM 2067 C C . ARG A 1 268 ? 5.964 -7.132 -12.028 1.00 79.81 268 ARG A C 1
ATOM 2069 O O . ARG A 1 268 ? 6.847 -7.247 -12.873 1.00 79.81 268 ARG A O 1
ATOM 2076 N N . LEU A 1 269 ? 5.160 -8.139 -11.686 1.00 86.31 269 LEU A N 1
ATOM 2077 C CA . LEU A 1 269 ? 5.189 -9.436 -12.365 1.00 86.31 269 LEU A CA 1
ATOM 2078 C C . LEU A 1 269 ? 4.727 -9.302 -13.816 1.00 86.31 269 LEU A C 1
ATOM 2080 O O . LEU A 1 269 ? 5.400 -9.820 -14.706 1.00 86.31 269 LEU A O 1
ATOM 2084 N N . ASP A 1 270 ? 3.638 -8.574 -14.044 1.00 84.75 270 ASP A N 1
ATOM 2085 C CA . ASP A 1 270 ? 3.081 -8.351 -15.377 1.00 84.75 270 ASP A CA 1
ATOM 2086 C C . ASP A 1 270 ? 4.029 -7.509 -16.235 1.00 84.75 270 ASP A C 1
ATOM 2088 O O . ASP A 1 270 ? 4.405 -7.925 -17.331 1.00 84.75 270 ASP A O 1
ATOM 2092 N N . THR A 1 271 ? 4.520 -6.382 -15.705 1.00 83.50 271 THR A N 1
ATOM 2093 C CA . THR A 1 271 ? 5.522 -5.541 -16.373 1.00 83.50 271 THR A CA 1
ATOM 2094 C C . THR A 1 271 ? 6.781 -6.333 -16.702 1.00 83.50 271 THR A C 1
ATOM 2096 O O . THR A 1 271 ? 7.316 -6.187 -17.799 1.00 83.50 271 THR A O 1
ATOM 2099 N N . PHE A 1 272 ? 7.253 -7.202 -15.799 1.00 88.69 272 PHE A N 1
ATOM 2100 C CA . PHE A 1 272 ? 8.426 -8.026 -16.078 1.00 88.69 272 PHE A CA 1
ATOM 2101 C C . PHE A 1 272 ? 8.200 -8.923 -17.298 1.00 88.69 272 PHE A C 1
ATOM 2103 O O . PHE A 1 272 ? 9.042 -8.950 -18.196 1.00 88.69 272 PHE A O 1
ATOM 2110 N N . VAL A 1 273 ? 7.066 -9.626 -17.357 1.00 90.12 273 VAL A N 1
ATOM 2111 C CA . VAL A 1 273 ? 6.734 -10.525 -18.471 1.00 90.12 273 VAL A CA 1
ATOM 2112 C C . VAL A 1 273 ? 6.599 -9.746 -19.781 1.00 90.12 273 VAL A C 1
ATOM 2114 O O . VAL A 1 273 ? 7.211 -10.135 -20.778 1.00 90.12 273 VAL A O 1
ATOM 2117 N N . THR A 1 274 ? 5.871 -8.626 -19.776 1.00 87.38 274 THR A N 1
ATOM 2118 C CA . THR A 1 274 ? 5.686 -7.777 -20.963 1.00 87.38 274 THR A CA 1
ATOM 2119 C C . THR A 1 274 ? 7.021 -7.240 -21.478 1.00 87.38 274 THR A C 1
ATOM 2121 O O . THR A 1 274 ? 7.366 -7.442 -22.646 1.00 87.38 274 THR A O 1
ATOM 2124 N N . ASN A 1 275 ? 7.833 -6.654 -20.594 1.00 90.00 275 ASN A N 1
ATOM 2125 C CA . ASN A 1 275 ? 9.128 -6.087 -20.960 1.00 90.00 275 ASN A CA 1
ATOM 2126 C C . ASN A 1 275 ? 10.134 -7.159 -21.401 1.00 90.00 275 ASN A C 1
ATOM 2128 O O . ASN A 1 275 ? 10.958 -6.877 -22.263 1.00 90.00 275 ASN A O 1
ATOM 2132 N N . CYS A 1 276 ? 10.065 -8.401 -20.902 1.00 92.44 276 CYS A N 1
ATOM 2133 C CA . CYS A 1 276 ? 10.908 -9.484 -21.428 1.00 92.44 276 CYS A CA 1
ATOM 2134 C C . CYS A 1 276 ? 10.667 -9.707 -22.926 1.00 92.44 276 CYS A C 1
ATOM 2136 O O . CYS A 1 276 ? 11.616 -9.928 -23.678 1.00 92.44 276 CYS A O 1
ATOM 2138 N N . GLY A 1 277 ? 9.409 -9.627 -23.371 1.00 90.00 277 GLY A N 1
ATOM 2139 C CA . GLY A 1 277 ? 9.060 -9.719 -24.786 1.00 90.00 277 GLY A CA 1
ATOM 2140 C C . GLY A 1 277 ? 9.664 -8.584 -25.616 1.00 90.00 277 GLY A C 1
ATOM 2141 O O . GLY A 1 277 ? 10.208 -8.844 -26.688 1.00 90.00 277 GLY A O 1
ATOM 2142 N N . VAL A 1 278 ? 9.610 -7.350 -25.106 1.00 91.56 278 VAL A N 1
ATOM 2143 C CA . VAL A 1 278 ? 10.204 -6.161 -25.745 1.00 91.56 278 VAL A CA 1
ATOM 2144 C C . VAL A 1 278 ? 11.726 -6.295 -25.840 1.00 91.56 278 VAL A C 1
ATOM 2146 O O . VAL A 1 278 ? 12.284 -6.244 -26.932 1.00 91.56 278 VAL A O 1
ATOM 2149 N N . VAL A 1 279 ? 12.392 -6.572 -24.715 1.00 93.69 279 VAL A N 1
ATOM 2150 C CA . VAL A 1 279 ? 13.855 -6.715 -24.639 1.00 93.69 279 VAL A CA 1
ATOM 2151 C C . VAL A 1 279 ? 14.363 -7.820 -25.561 1.00 93.69 279 VAL A C 1
ATOM 2153 O O . VAL A 1 279 ? 15.375 -7.634 -26.228 1.00 93.69 279 VAL A O 1
ATOM 2156 N N . ASN A 1 280 ? 13.679 -8.966 -25.627 1.00 95.19 280 ASN A N 1
ATOM 2157 C CA . ASN A 1 280 ? 14.100 -10.067 -26.495 1.00 95.19 280 ASN A CA 1
ATOM 2158 C C . ASN A 1 280 ? 13.961 -9.730 -27.985 1.00 95.19 280 ASN A C 1
ATOM 2160 O O . ASN A 1 280 ? 14.836 -10.107 -28.763 1.00 95.19 280 ASN A O 1
ATOM 2164 N N . LYS A 1 281 ? 12.898 -9.016 -28.385 1.00 93.06 281 LYS A N 1
ATOM 2165 C CA . LYS A 1 281 ? 12.738 -8.538 -29.768 1.00 93.06 281 LYS A CA 1
ATOM 2166 C C . LYS A 1 281 ? 13.843 -7.549 -30.130 1.00 93.06 281 LYS A C 1
ATOM 2168 O O . LYS A 1 281 ? 14.566 -7.786 -31.090 1.00 93.06 281 LYS A O 1
ATOM 2173 N N . TRP A 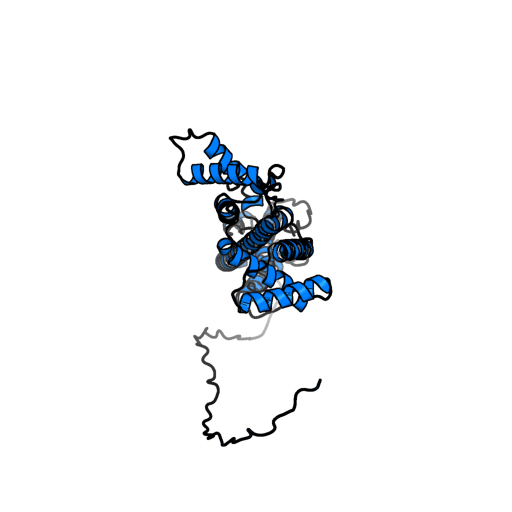1 282 ? 14.037 -6.532 -29.291 1.00 94.06 282 TRP A N 1
ATOM 2174 C CA . TRP A 1 282 ? 15.108 -5.549 -29.448 1.00 94.06 282 TRP A CA 1
ATOM 2175 C C . TRP A 1 282 ? 16.487 -6.223 -29.538 1.00 94.06 282 TRP A C 1
ATOM 2177 O O . TRP A 1 282 ? 17.273 -5.951 -30.443 1.00 94.06 282 TRP A O 1
ATOM 2187 N N . TYR A 1 283 ? 16.779 -7.171 -28.642 1.00 95.06 283 TYR A N 1
ATOM 2188 C CA . TYR A 1 283 ? 18.081 -7.838 -28.611 1.00 95.06 283 TYR A CA 1
ATOM 2189 C C . TYR A 1 283 ? 18.327 -8.697 -29.855 1.00 95.06 283 TYR A C 1
ATOM 2191 O O . TYR A 1 283 ? 19.455 -8.740 -30.339 1.00 95.06 283 TYR A O 1
ATOM 2199 N N . ALA A 1 284 ? 17.299 -9.353 -30.401 1.00 93.81 284 ALA A N 1
ATOM 2200 C CA . ALA A 1 284 ? 17.428 -10.127 -31.634 1.00 93.81 284 ALA A CA 1
ATOM 2201 C C . ALA A 1 284 ? 17.830 -9.253 -32.836 1.00 93.81 284 ALA A C 1
ATOM 2203 O O . ALA A 1 284 ? 18.607 -9.700 -33.679 1.00 93.81 284 ALA A O 1
ATOM 2204 N N . GLU A 1 285 ? 17.342 -8.013 -32.890 1.00 89.56 285 GLU A N 1
ATOM 2205 C CA . GLU A 1 285 ? 17.655 -7.051 -33.952 1.00 89.56 285 GLU A CA 1
ATOM 2206 C C . GLU A 1 285 ? 19.057 -6.444 -33.789 1.00 89.56 285 GLU A C 1
ATOM 2208 O O . GLU A 1 285 ? 19.788 -6.283 -34.764 1.00 89.56 285 GLU A O 1
ATOM 2213 N N . VAL A 1 286 ? 19.464 -6.155 -32.549 1.00 89.81 286 VAL A N 1
ATOM 2214 C CA . VAL A 1 286 ? 20.675 -5.370 -32.251 1.00 89.81 286 VAL A CA 1
ATOM 2215 C C . VAL A 1 286 ? 21.902 -6.240 -31.931 1.00 89.81 286 VAL A C 1
ATOM 2217 O O . VAL A 1 286 ? 23.041 -5.774 -32.013 1.00 89.81 286 VAL A O 1
ATOM 2220 N N . ALA A 1 287 ? 21.728 -7.528 -31.617 1.00 92.38 287 ALA A N 1
ATOM 2221 C CA . ALA A 1 287 ? 22.838 -8.439 -31.319 1.00 92.38 287 ALA A CA 1
ATOM 2222 C C . ALA A 1 287 ? 23.934 -8.499 -32.409 1.00 92.38 287 ALA A C 1
ATOM 2224 O O . ALA A 1 287 ? 25.111 -8.497 -32.032 1.00 92.38 287 ALA A O 1
ATOM 2225 N N . PRO A 1 288 ? 23.622 -8.508 -33.725 1.00 90.75 288 PRO A N 1
ATOM 2226 C CA . PRO A 1 288 ? 24.645 -8.472 -34.774 1.00 90.75 288 PRO A CA 1
ATOM 2227 C C . PRO A 1 288 ? 25.467 -7.178 -34.782 1.00 90.75 288 PRO A C 1
ATOM 2229 O O . PRO A 1 288 ? 26.651 -7.220 -35.105 1.00 90.75 288 PRO A O 1
ATOM 2232 N N . VAL A 1 289 ? 24.860 -6.046 -34.409 1.00 88.56 289 VAL A N 1
ATOM 2233 C CA . VAL A 1 289 ? 25.536 -4.742 -34.302 1.00 88.56 289 VAL A CA 1
ATOM 2234 C C . VAL A 1 289 ? 26.449 -4.731 -33.077 1.00 88.56 289 VAL A C 1
ATOM 2236 O O . VAL A 1 289 ? 27.629 -4.406 -33.174 1.00 88.56 289 VAL A O 1
ATOM 2239 N N . LEU A 1 290 ? 25.953 -5.197 -31.925 1.00 87.94 290 LEU A N 1
ATOM 2240 C CA . LEU A 1 290 ? 26.760 -5.315 -30.705 1.00 87.94 290 LEU A CA 1
ATOM 2241 C C . LEU A 1 290 ? 27.961 -6.250 -30.887 1.00 87.94 290 LEU A C 1
ATOM 2243 O O . LEU A 1 290 ? 29.008 -6.010 -30.294 1.00 87.94 290 LEU A O 1
ATOM 2247 N N . ALA A 1 291 ? 27.829 -7.304 -31.696 1.00 87.25 291 ALA A N 1
ATOM 2248 C CA . ALA A 1 291 ? 28.910 -8.248 -31.976 1.00 87.25 291 ALA A CA 1
ATOM 2249 C C . ALA A 1 291 ? 30.076 -7.637 -32.773 1.00 87.25 291 ALA A C 1
ATOM 2251 O O . ALA A 1 291 ? 31.171 -8.195 -32.750 1.00 87.25 291 ALA A O 1
ATOM 2252 N N . GLN A 1 292 ? 29.856 -6.508 -33.453 1.00 87.19 292 GLN A N 1
ATOM 2253 C CA . GLN A 1 292 ? 30.897 -5.784 -34.188 1.00 87.19 292 GLN A CA 1
ATOM 2254 C C . GLN A 1 292 ? 31.732 -4.873 -33.278 1.00 87.19 292 GLN A C 1
ATOM 2256 O O . GLN A 1 292 ? 32.793 -4.405 -33.687 1.00 87.19 292 GLN A O 1
ATOM 2261 N N . LEU A 1 293 ? 31.291 -4.640 -32.034 1.00 85.56 293 LEU A N 1
ATOM 2262 C CA . LEU A 1 293 ? 32.054 -3.849 -31.074 1.00 85.56 293 LEU A CA 1
ATOM 2263 C C . LEU A 1 293 ? 33.369 -4.558 -30.700 1.00 85.56 293 LEU A C 1
ATOM 2265 O O . LEU A 1 293 ? 33.346 -5.744 -30.350 1.00 85.56 293 LEU A O 1
ATOM 2269 N N . PRO A 1 294 ? 34.508 -3.839 -30.687 1.00 82.56 294 PRO A N 1
ATOM 2270 C CA . PRO A 1 294 ? 35.781 -4.384 -30.235 1.00 82.56 294 PRO A CA 1
ATOM 2271 C C . PRO A 1 294 ? 35.697 -4.925 -28.806 1.00 82.56 294 PRO A C 1
ATOM 2273 O O . PRO A 1 294 ? 34.983 -4.392 -27.954 1.00 82.56 294 PRO A O 1
ATOM 2276 N N . SER A 1 295 ? 36.475 -5.962 -28.503 1.00 80.62 295 SER A N 1
ATOM 2277 C CA . SER A 1 295 ? 36.477 -6.592 -27.174 1.00 80.62 295 SER A CA 1
ATOM 2278 C C . SER A 1 295 ? 36.960 -5.651 -26.056 1.00 80.62 295 SER A C 1
ATOM 2280 O O . SER A 1 295 ? 36.606 -5.808 -24.882 1.00 80.62 295 SER A O 1
ATOM 2282 N N . GLU A 1 296 ? 37.740 -4.641 -26.437 1.00 82.19 296 GLU A N 1
ATOM 2283 C CA . GLU A 1 296 ? 38.250 -3.551 -25.617 1.00 82.19 296 GLU A CA 1
ATOM 2284 C C . GLU A 1 296 ? 37.157 -2.530 -25.267 1.00 82.19 296 GLU A C 1
ATOM 2286 O O . GLU A 1 296 ? 37.287 -1.822 -24.265 1.00 82.19 296 GLU A O 1
ATOM 2291 N N . PHE A 1 297 ? 36.058 -2.481 -26.034 1.00 82.00 297 PHE A N 1
ATOM 2292 C CA . PHE A 1 297 ? 34.913 -1.617 -25.766 1.00 82.00 297 PHE A CA 1
ATOM 2293 C C . PHE A 1 297 ? 34.100 -2.175 -24.589 1.00 82.00 297 PHE A C 1
ATOM 2295 O O . PHE A 1 297 ? 33.224 -3.040 -24.721 1.00 82.00 297 PHE A O 1
ATOM 2302 N N . LYS A 1 298 ? 34.440 -1.707 -23.386 1.00 79.44 298 LYS A N 1
ATOM 2303 C CA . LYS A 1 298 ? 33.902 -2.216 -22.122 1.00 79.44 298 LYS A CA 1
ATOM 2304 C C . LYS A 1 298 ? 32.823 -1.320 -21.529 1.00 79.44 298 LYS A C 1
ATOM 2306 O O . LYS A 1 298 ? 32.920 -0.087 -21.509 1.00 79.44 298 LYS A O 1
ATOM 2311 N N . VAL A 1 299 ? 31.837 -1.981 -20.932 1.00 74.88 299 VAL A N 1
ATOM 2312 C CA . VAL A 1 299 ? 30.875 -1.365 -20.019 1.00 74.88 299 VAL A CA 1
ATOM 2313 C C . VAL A 1 299 ? 30.937 -2.149 -18.716 1.00 74.88 299 VAL A C 1
ATOM 2315 O O . VAL A 1 299 ? 30.631 -3.339 -18.665 1.00 74.88 299 VAL A O 1
ATOM 2318 N N . GLY A 1 300 ? 31.457 -1.502 -17.673 1.00 72.38 300 GLY A N 1
ATOM 2319 C CA . GLY A 1 300 ? 31.844 -2.179 -16.440 1.00 72.38 300 GLY A CA 1
ATOM 2320 C C . GLY A 1 300 ? 33.063 -3.091 -16.633 1.00 72.38 300 GLY A C 1
ATOM 2321 O O . GLY A 1 300 ? 34.092 -2.677 -17.164 1.00 72.38 300 GLY A O 1
ATOM 2322 N N . ARG A 1 301 ? 32.964 -4.340 -16.161 1.00 74.00 301 ARG A N 1
ATOM 2323 C CA . ARG A 1 301 ? 34.094 -5.293 -16.129 1.00 74.00 301 ARG A CA 1
ATOM 2324 C C . ARG A 1 301 ? 34.247 -6.134 -17.400 1.00 74.00 301 ARG A C 1
ATOM 2326 O O . ARG A 1 301 ? 35.292 -6.758 -17.581 1.00 74.00 301 ARG A O 1
ATOM 2333 N N . PHE A 1 302 ? 33.235 -6.166 -18.263 1.00 81.25 302 PHE A N 1
ATOM 2334 C CA . PHE A 1 302 ? 33.191 -7.016 -19.452 1.00 81.25 302 PHE A CA 1
ATOM 2335 C C . PHE A 1 302 ? 33.031 -6.179 -20.729 1.00 81.25 302 PHE A C 1
ATOM 2337 O O . PHE A 1 302 ? 32.668 -5.003 -20.678 1.00 81.25 302 PHE A O 1
ATOM 2344 N N . SER A 1 303 ? 33.319 -6.783 -21.887 1.00 85.50 303 SER A N 1
ATOM 2345 C CA . SER A 1 303 ? 32.987 -6.189 -23.190 1.00 85.50 303 SER A CA 1
ATOM 2346 C C . SER A 1 303 ? 31.482 -5.922 -23.265 1.00 85.50 303 SER A C 1
ATOM 2348 O O . SER A 1 303 ? 30.706 -6.781 -22.834 1.00 85.50 303 SER A O 1
ATOM 2350 N N . ALA A 1 304 ? 31.071 -4.802 -23.857 1.00 85.69 304 ALA A N 1
ATOM 2351 C CA . ALA A 1 304 ? 29.670 -4.381 -23.938 1.00 85.69 304 ALA A CA 1
ATOM 2352 C C . ALA A 1 304 ? 28.731 -5.491 -24.444 1.00 85.69 304 ALA A C 1
ATOM 2354 O O . ALA A 1 304 ? 27.734 -5.808 -23.795 1.00 85.69 304 ALA A O 1
ATOM 2355 N N . ALA A 1 305 ? 29.106 -6.160 -25.540 1.00 87.19 305 ALA A N 1
ATOM 2356 C CA . ALA A 1 305 ? 28.337 -7.260 -26.121 1.00 87.19 305 ALA A CA 1
ATOM 2357 C C . ALA A 1 305 ? 28.119 -8.422 -25.134 1.00 87.19 305 ALA A C 1
ATOM 2359 O O . ALA A 1 305 ? 27.015 -8.953 -25.014 1.00 87.19 305 ALA A O 1
ATOM 2360 N N . ARG A 1 306 ? 29.166 -8.793 -24.383 1.00 88.75 306 ARG A N 1
ATOM 2361 C CA . ARG A 1 306 ? 29.109 -9.855 -23.366 1.00 88.75 306 ARG A CA 1
ATOM 2362 C C . ARG A 1 306 ? 28.256 -9.452 -22.166 1.00 88.75 306 ARG A C 1
ATOM 2364 O O . ARG A 1 306 ? 27.525 -10.295 -21.654 1.00 88.75 306 ARG A O 1
ATOM 2371 N N . GLU A 1 307 ? 28.354 -8.204 -21.716 1.00 89.88 307 GLU A N 1
ATOM 2372 C CA . GLU A 1 307 ? 27.581 -7.712 -20.571 1.00 89.88 307 GLU A CA 1
ATOM 2373 C C . GLU A 1 307 ? 26.082 -7.700 -20.895 1.00 89.88 307 GLU A C 1
ATOM 2375 O O . GLU A 1 307 ? 25.292 -8.298 -20.163 1.00 89.88 307 GLU A O 1
ATOM 2380 N N . VAL A 1 308 ? 25.697 -7.110 -22.034 1.00 90.75 308 VAL A N 1
ATOM 2381 C CA . VAL A 1 308 ? 24.297 -7.073 -22.489 1.00 90.75 308 VAL A CA 1
ATOM 2382 C C . VAL A 1 308 ? 23.761 -8.489 -22.682 1.00 90.75 308 VAL A C 1
ATOM 2384 O O . VAL A 1 308 ? 22.719 -8.821 -22.117 1.00 90.75 308 VAL A O 1
ATOM 2387 N N . LYS A 1 309 ? 24.510 -9.358 -23.378 1.00 93.94 309 LYS A N 1
ATOM 2388 C CA . LYS A 1 309 ? 24.144 -10.771 -23.551 1.00 93.94 309 LYS A CA 1
ATOM 2389 C C . LYS A 1 309 ? 23.894 -11.462 -22.209 1.00 93.94 309 LYS A C 1
ATOM 2391 O O . LYS A 1 309 ? 22.840 -12.054 -22.013 1.00 93.94 309 LYS A O 1
ATOM 2396 N N . SER A 1 310 ? 24.824 -11.333 -21.261 1.00 92.50 310 SER A N 1
ATOM 2397 C CA . SER A 1 310 ? 24.711 -11.959 -19.939 1.00 92.50 310 SER A CA 1
ATOM 2398 C C . SER A 1 310 ? 23.505 -11.450 -19.145 1.00 92.50 310 SER A C 1
ATOM 2400 O O . SER A 1 310 ? 22.889 -12.211 -18.400 1.00 92.50 310 SER A O 1
ATOM 2402 N N . MET A 1 311 ? 23.160 -10.165 -19.253 1.00 93.94 311 MET A N 1
ATOM 2403 C CA . MET A 1 311 ? 21.975 -9.625 -18.584 1.00 93.94 311 MET A CA 1
ATOM 2404 C C . MET A 1 311 ? 20.671 -10.108 -19.226 1.00 93.94 311 MET A C 1
ATOM 2406 O O . MET A 1 311 ? 19.757 -10.464 -18.486 1.00 93.94 311 MET A O 1
ATOM 2410 N N . VAL A 1 312 ? 20.598 -10.180 -20.559 1.00 94.50 312 VAL A N 1
ATOM 2411 C CA . VAL A 1 312 ? 19.433 -10.725 -21.280 1.00 94.50 312 VAL A CA 1
ATOM 2412 C C . VAL A 1 312 ? 19.255 -12.218 -20.983 1.00 94.50 312 VAL A C 1
ATOM 2414 O O . VAL A 1 312 ? 18.148 -12.658 -20.682 1.00 94.50 312 VAL A O 1
ATOM 2417 N N . GLU A 1 313 ? 20.338 -12.998 -20.972 1.00 94.50 313 GLU A N 1
ATOM 2418 C CA . GLU A 1 313 ? 20.315 -14.411 -20.566 1.00 94.50 313 GLU A CA 1
ATOM 2419 C C . GLU A 1 313 ? 19.825 -14.576 -19.125 1.00 94.50 313 GLU A C 1
ATOM 2421 O O . GLU A 1 313 ? 18.960 -15.406 -18.862 1.00 94.50 313 GLU A O 1
ATOM 2426 N N . SER A 1 314 ? 20.317 -13.744 -18.203 1.00 93.50 314 SER A N 1
ATOM 2427 C CA . SER A 1 314 ? 19.874 -13.743 -16.806 1.00 93.50 314 SER A CA 1
ATOM 2428 C C . SER A 1 314 ? 18.390 -13.384 -16.681 1.00 93.50 314 SER A C 1
ATOM 2430 O O . SER A 1 314 ? 17.647 -14.062 -15.976 1.00 93.50 314 SER A O 1
ATOM 2432 N N . MET A 1 315 ? 17.912 -12.379 -17.421 1.00 94.81 315 MET A N 1
ATOM 2433 C CA . MET A 1 315 ? 16.494 -12.008 -17.472 1.00 94.81 315 MET A CA 1
ATOM 2434 C C . MET A 1 315 ? 15.629 -13.179 -17.969 1.00 94.81 315 MET A C 1
ATOM 2436 O O . MET A 1 315 ? 14.619 -13.509 -17.347 1.00 94.81 315 MET A O 1
ATOM 2440 N N . ASN A 1 316 ? 16.051 -13.858 -19.037 1.00 95.12 316 ASN A N 1
ATOM 2441 C CA . ASN A 1 316 ? 15.351 -15.029 -19.568 1.00 95.12 316 ASN A CA 1
ATOM 2442 C C . ASN A 1 316 ? 15.395 -16.223 -18.599 1.00 95.12 316 ASN A C 1
ATOM 2444 O O . ASN A 1 316 ? 14.388 -16.909 -18.416 1.00 95.12 316 ASN A O 1
ATOM 2448 N N . ALA A 1 317 ? 16.515 -16.437 -17.904 1.00 92.94 317 ALA A N 1
ATOM 2449 C CA . ALA A 1 317 ? 16.619 -17.449 -16.858 1.00 92.94 317 ALA A CA 1
ATOM 2450 C C . ALA A 1 317 ? 15.624 -17.174 -15.719 1.00 92.94 317 ALA A C 1
ATOM 2452 O O . ALA A 1 317 ? 14.890 -18.083 -15.318 1.00 92.94 317 ALA A O 1
ATOM 2453 N N . ARG A 1 318 ? 15.503 -15.912 -15.280 1.00 93.69 318 ARG A N 1
ATOM 2454 C CA . ARG A 1 318 ? 14.489 -15.501 -14.299 1.00 93.69 318 ARG A CA 1
ATOM 2455 C C . ARG A 1 318 ? 13.070 -15.796 -14.783 1.00 93.69 318 ARG A C 1
ATOM 2457 O O . ARG A 1 318 ? 12.282 -16.306 -13.992 1.00 93.69 318 ARG A O 1
ATOM 2464 N N . LEU A 1 319 ? 12.750 -15.525 -16.054 1.00 93.12 319 LEU A N 1
ATOM 2465 C CA . LEU A 1 319 ? 11.427 -15.777 -16.649 1.00 93.12 319 LEU A CA 1
ATOM 2466 C C . LEU A 1 319 ? 11.058 -17.271 -16.660 1.00 93.12 319 LEU A C 1
ATOM 2468 O O . LEU A 1 319 ? 9.920 -17.626 -16.348 1.00 93.12 319 LEU A O 1
ATOM 2472 N N . THR A 1 320 ? 12.020 -18.148 -16.970 1.00 89.88 320 THR A N 1
ATOM 2473 C CA . THR A 1 320 ? 11.803 -19.610 -16.991 1.00 89.88 320 THR A CA 1
ATOM 2474 C C . THR A 1 320 ? 11.613 -20.237 -15.604 1.00 89.88 320 THR A C 1
ATOM 2476 O O . THR A 1 320 ? 11.111 -21.353 -15.515 1.00 89.88 320 THR A O 1
ATOM 2479 N N . GLY A 1 321 ? 11.934 -19.517 -14.521 1.00 76.25 321 GLY A N 1
ATOM 2480 C CA . GLY A 1 321 ? 11.453 -19.817 -13.165 1.00 76.25 321 GLY A CA 1
ATOM 2481 C C . GLY A 1 321 ? 12.130 -20.979 -12.425 1.00 76.25 321 GLY A C 1
ATOM 2482 O O . GLY A 1 321 ? 11.561 -21.522 -11.483 1.00 76.25 321 GLY A O 1
ATOM 2483 N N . ASN A 1 322 ? 13.347 -21.375 -12.806 1.00 80.69 322 ASN A N 1
ATOM 2484 C CA . ASN A 1 322 ? 13.966 -22.603 -12.276 1.00 80.69 322 ASN A CA 1
ATOM 2485 C C . ASN A 1 322 ? 14.883 -22.403 -11.053 1.00 80.69 322 ASN A C 1
ATOM 2487 O O . ASN A 1 322 ? 15.363 -23.380 -10.476 1.00 80.69 322 ASN A O 1
ATOM 2491 N N . VAL A 1 323 ? 15.144 -21.160 -10.636 1.00 85.75 323 VAL A N 1
ATOM 2492 C CA . VAL A 1 323 ? 16.178 -20.842 -9.635 1.00 85.75 323 VAL A CA 1
ATOM 2493 C C . VAL A 1 323 ? 15.577 -20.112 -8.431 1.00 85.75 323 VAL A C 1
ATOM 2495 O O . VAL A 1 323 ? 14.865 -19.125 -8.577 1.00 85.75 323 VAL A O 1
ATOM 2498 N N . LYS A 1 324 ? 15.880 -20.568 -7.207 1.00 83.81 324 LYS A N 1
ATOM 2499 C CA . LYS A 1 324 ? 15.305 -20.006 -5.963 1.00 83.81 324 LYS A CA 1
ATOM 2500 C C . LYS A 1 324 ? 16.130 -18.880 -5.325 1.00 83.81 324 LYS A C 1
ATOM 2502 O O . LYS A 1 324 ? 15.615 -18.165 -4.464 1.00 83.81 324 LYS A O 1
ATOM 2507 N N . SER A 1 325 ? 17.392 -18.707 -5.715 1.00 83.50 325 SER A N 1
ATOM 2508 C CA . SER A 1 325 ? 18.319 -17.731 -5.126 1.00 83.50 325 SER A CA 1
ATOM 2509 C C . SER A 1 325 ? 19.396 -17.275 -6.119 1.00 83.50 325 SER A C 1
ATOM 2511 O O . SER A 1 325 ? 19.635 -17.922 -7.132 1.00 83.50 325 SER A O 1
ATOM 2513 N N . GLY A 1 326 ? 20.062 -16.154 -5.829 1.00 82.69 326 GLY A N 1
ATOM 2514 C CA . GLY A 1 326 ? 21.150 -15.629 -6.663 1.00 82.69 326 GLY A CA 1
ATOM 2515 C C . GLY A 1 326 ? 20.685 -14.762 -7.839 1.00 82.69 326 GLY A C 1
ATOM 2516 O O . GLY A 1 326 ? 19.557 -14.272 -7.865 1.00 82.69 326 GLY A O 1
ATOM 2517 N N . ARG A 1 327 ? 21.588 -14.535 -8.803 1.00 83.00 327 ARG A N 1
ATOM 2518 C CA . ARG A 1 327 ? 21.389 -13.591 -9.918 1.00 83.00 327 ARG A CA 1
ATOM 2519 C C . ARG A 1 327 ? 20.214 -13.969 -10.827 1.00 83.00 327 ARG A C 1
ATOM 2521 O O . ARG A 1 327 ? 19.503 -13.070 -11.265 1.00 83.00 327 ARG A O 1
ATOM 2528 N N . ASP A 1 328 ? 19.979 -15.262 -11.028 1.00 88.38 328 ASP A N 1
ATOM 2529 C CA . ASP A 1 328 ? 18.952 -15.798 -11.938 1.00 88.38 328 ASP A CA 1
ATOM 2530 C C . ASP A 1 328 ? 17.673 -16.232 -11.209 1.00 88.38 328 ASP A C 1
ATOM 2532 O O . ASP A 1 328 ? 16.844 -16.951 -11.761 1.00 88.38 328 ASP A O 1
ATOM 2536 N N . LYS A 1 329 ? 17.513 -15.799 -9.951 1.00 89.44 329 LYS A N 1
ATOM 2537 C CA . LYS A 1 329 ? 16.353 -16.098 -9.110 1.00 89.44 329 LYS A CA 1
ATOM 2538 C C . LYS A 1 329 ? 15.040 -15.761 -9.823 1.00 89.44 329 LYS A C 1
ATOM 2540 O O . LYS A 1 329 ? 14.876 -14.640 -10.300 1.00 89.44 329 LYS A O 1
ATOM 2545 N N . ASP A 1 330 ? 14.105 -16.712 -9.811 1.00 91.31 330 ASP A N 1
ATOM 2546 C CA . ASP A 1 330 ? 12.765 -16.600 -10.395 1.00 91.31 330 ASP A CA 1
ATOM 2547 C C . ASP A 1 330 ? 12.141 -15.234 -10.082 1.00 91.31 330 ASP A C 1
ATOM 2549 O O . ASP A 1 330 ? 12.056 -14.815 -8.920 1.00 91.31 330 ASP A O 1
ATOM 2553 N N . TYR A 1 331 ? 11.686 -14.549 -11.131 1.00 90.00 331 TYR A N 1
ATOM 2554 C CA . TYR A 1 331 ? 11.067 -13.232 -11.031 1.00 90.00 331 TYR A CA 1
ATOM 2555 C C . TYR A 1 331 ? 9.839 -13.216 -10.109 1.00 90.00 331 TYR A C 1
ATOM 2557 O O . TYR A 1 331 ? 9.562 -12.204 -9.472 1.00 90.00 331 TYR A O 1
ATOM 2565 N N . ARG A 1 332 ? 9.135 -14.346 -9.949 1.00 89.88 332 ARG A N 1
ATOM 2566 C CA . ARG A 1 332 ? 7.998 -14.477 -9.018 1.00 89.88 332 ARG A CA 1
ATOM 2567 C C . ARG A 1 332 ? 8.412 -14.401 -7.551 1.00 89.88 332 ARG A C 1
ATOM 2569 O O . ARG A 1 332 ? 7.607 -14.007 -6.700 1.00 89.88 332 ARG A O 1
ATOM 2576 N N . MET A 1 333 ? 9.656 -14.783 -7.273 1.00 85.56 333 MET A N 1
ATOM 2577 C CA . MET A 1 333 ? 10.268 -14.836 -5.944 1.00 85.56 333 MET A CA 1
ATOM 2578 C C . MET A 1 333 ? 11.079 -13.574 -5.622 1.00 85.56 333 MET A C 1
ATOM 2580 O O . MET A 1 333 ? 11.442 -13.355 -4.464 1.00 85.56 333 MET A O 1
ATOM 2584 N N . ASP A 1 334 ? 11.416 -12.780 -6.638 1.00 83.25 334 ASP A N 1
ATOM 2585 C CA . ASP A 1 334 ? 12.121 -11.502 -6.531 1.00 83.25 334 ASP A CA 1
ATOM 2586 C C . ASP A 1 334 ? 11.714 -10.551 -7.678 1.00 83.25 334 ASP A C 1
ATOM 2588 O O . ASP A 1 334 ? 12.493 -10.302 -8.605 1.00 83.25 334 ASP A O 1
ATOM 2592 N N . PRO A 1 335 ? 10.476 -10.022 -7.642 1.00 82.44 335 PRO A N 1
ATOM 2593 C CA . PRO A 1 335 ? 9.970 -9.147 -8.697 1.00 82.44 335 PRO A CA 1
ATOM 2594 C C . PRO A 1 335 ? 10.703 -7.803 -8.731 1.00 82.44 335 PRO A C 1
ATOM 2596 O O . PRO A 1 335 ? 10.895 -7.235 -9.800 1.00 82.44 335 PRO A O 1
ATOM 2599 N N . ALA A 1 336 ? 11.158 -7.299 -7.579 1.00 76.69 336 ALA A N 1
ATOM 2600 C CA . ALA A 1 336 ? 11.923 -6.056 -7.508 1.00 76.69 336 ALA A CA 1
ATOM 2601 C C . ALA A 1 336 ? 13.293 -6.198 -8.189 1.00 76.69 336 ALA A C 1
ATOM 2603 O O . ALA A 1 336 ? 13.637 -5.383 -9.045 1.00 76.69 336 ALA A O 1
ATOM 2604 N N . GLY A 1 337 ? 14.044 -7.262 -7.883 1.00 81.25 337 GLY A N 1
ATOM 2605 C CA . GLY A 1 337 ? 15.323 -7.523 -8.541 1.00 81.25 337 GLY A CA 1
ATOM 2606 C C . GLY A 1 337 ? 15.176 -7.854 -10.027 1.00 81.25 337 GLY A C 1
ATOM 2607 O O . GLY A 1 337 ? 16.018 -7.450 -10.827 1.00 81.25 337 GLY A O 1
ATOM 2608 N N . ALA A 1 338 ? 14.086 -8.516 -10.426 1.00 87.12 338 ALA A N 1
ATOM 2609 C CA . ALA A 1 338 ? 13.798 -8.803 -11.832 1.00 87.12 338 ALA A CA 1
ATOM 2610 C C . ALA A 1 338 ? 13.560 -7.517 -12.646 1.00 87.12 338 ALA A C 1
ATOM 2612 O O . ALA A 1 338 ? 14.115 -7.344 -13.731 1.00 87.12 338 ALA A O 1
ATOM 2613 N N . ILE A 1 339 ? 12.806 -6.578 -12.078 1.00 84.25 339 ILE A N 1
ATOM 2614 C CA . ILE A 1 339 ? 12.567 -5.259 -12.662 1.00 84.25 339 ILE A CA 1
ATOM 2615 C C . ILE A 1 339 ? 13.840 -4.396 -12.679 1.00 84.25 339 ILE A C 1
ATOM 2617 O O . ILE A 1 339 ? 14.126 -3.720 -13.670 1.00 84.25 339 ILE A O 1
ATOM 2621 N N . SER A 1 340 ? 14.627 -4.429 -11.601 1.00 81.50 340 SER A N 1
ATOM 2622 C CA . SER A 1 340 ? 15.911 -3.723 -11.528 1.00 81.50 340 SER A CA 1
ATOM 2623 C C . SER A 1 340 ? 16.869 -4.188 -12.631 1.00 81.50 340 SER A C 1
ATOM 2625 O O . SER A 1 340 ? 17.493 -3.365 -13.300 1.00 81.50 340 SER A O 1
ATOM 2627 N N . LEU A 1 341 ? 16.905 -5.496 -12.918 1.00 88.62 341 LEU A N 1
ATOM 2628 C CA . LEU A 1 341 ? 17.676 -6.047 -14.033 1.00 88.62 341 LEU A CA 1
ATOM 2629 C C . LEU A 1 341 ? 17.223 -5.491 -15.395 1.00 88.62 341 LEU A C 1
ATOM 2631 O O . LEU A 1 341 ? 18.075 -5.110 -16.193 1.00 88.62 341 LEU A O 1
ATOM 2635 N N . GLN A 1 342 ? 15.916 -5.392 -15.660 1.00 86.19 342 GLN A N 1
ATOM 2636 C CA . GLN A 1 342 ? 15.402 -4.832 -16.922 1.00 86.19 342 GLN A CA 1
ATOM 2637 C C . GLN A 1 342 ? 15.789 -3.363 -17.110 1.00 86.19 342 GLN A C 1
ATOM 2639 O O . GLN A 1 342 ? 16.278 -2.978 -18.171 1.00 86.19 342 GLN A O 1
ATOM 2644 N N . LYS A 1 343 ? 15.648 -2.551 -16.057 1.00 83.25 343 LYS A N 1
ATOM 2645 C CA . LYS A 1 343 ? 16.113 -1.159 -16.075 1.00 83.25 343 LYS A CA 1
ATOM 2646 C C . LYS A 1 343 ? 17.623 -1.075 -16.305 1.00 83.25 343 LYS A C 1
ATOM 2648 O O . LYS A 1 343 ? 18.078 -0.269 -17.113 1.00 83.25 343 LYS A O 1
ATOM 2653 N N . LYS A 1 344 ? 18.404 -1.934 -15.639 1.00 86.81 344 LYS A N 1
ATOM 2654 C CA . LYS A 1 344 ? 19.859 -1.998 -15.820 1.00 86.81 344 LYS A CA 1
ATOM 2655 C C . LYS A 1 344 ? 20.241 -2.312 -17.269 1.00 86.81 344 LYS A C 1
ATOM 2657 O O . LYS A 1 344 ? 21.179 -1.698 -17.774 1.00 86.81 344 LYS A O 1
ATOM 2662 N N . ILE A 1 345 ? 19.521 -3.212 -17.945 1.00 89.69 345 ILE A N 1
ATOM 2663 C CA . ILE A 1 345 ? 19.723 -3.492 -19.377 1.00 89.69 345 ILE A CA 1
ATOM 2664 C C . ILE A 1 345 ? 19.537 -2.206 -20.190 1.00 89.69 345 ILE A C 1
ATOM 2666 O O . ILE A 1 345 ? 20.457 -1.814 -20.904 1.00 89.69 345 ILE A O 1
ATOM 2670 N N . GLY A 1 346 ? 18.409 -1.509 -20.013 1.00 85.88 346 GLY A N 1
ATOM 2671 C CA . GLY A 1 346 ? 18.127 -0.248 -20.709 1.00 85.88 346 GLY A CA 1
ATOM 2672 C C . GLY A 1 346 ? 19.197 0.825 -20.490 1.00 85.88 346 GLY A C 1
ATOM 2673 O O . GLY A 1 346 ? 19.717 1.381 -21.452 1.00 85.88 346 GLY A O 1
ATOM 2674 N N . HIS A 1 347 ? 19.605 1.068 -19.243 1.00 85.38 347 HIS A N 1
ATOM 2675 C CA . HIS A 1 347 ? 20.656 2.049 -18.943 1.00 85.38 347 HIS A CA 1
ATOM 2676 C C . HIS A 1 347 ? 22.027 1.658 -19.499 1.00 85.38 347 HIS A C 1
ATOM 2678 O O . HIS A 1 347 ? 22.782 2.518 -19.946 1.00 85.38 347 HIS A O 1
ATOM 2684 N N . THR A 1 348 ? 22.350 0.365 -19.499 1.00 87.81 348 THR A N 1
ATOM 2685 C CA . THR A 1 348 ? 23.603 -0.125 -20.087 1.00 87.81 348 THR A CA 1
ATOM 2686 C C . THR A 1 348 ? 23.628 0.127 -21.593 1.00 87.81 348 THR A C 1
ATOM 2688 O O . THR A 1 348 ? 24.667 0.505 -22.124 1.00 87.81 348 THR A O 1
ATOM 2691 N N . ILE A 1 349 ? 22.492 -0.033 -22.277 1.00 88.12 349 ILE A N 1
ATOM 2692 C CA . ILE A 1 349 ? 22.359 0.247 -23.713 1.00 88.12 349 ILE A CA 1
ATOM 2693 C C . ILE A 1 349 ? 22.557 1.736 -23.996 1.00 88.12 349 ILE A C 1
ATOM 2695 O O . ILE A 1 349 ? 23.346 2.079 -24.871 1.00 88.12 349 ILE A O 1
ATOM 2699 N N . GLU A 1 350 ? 21.932 2.623 -23.219 1.00 87.06 350 GLU A N 1
ATOM 2700 C CA . GLU A 1 350 ? 22.164 4.065 -23.372 1.00 87.06 350 GLU A CA 1
ATOM 2701 C C . GLU A 1 350 ? 23.630 4.436 -23.139 1.00 87.06 350 GLU A C 1
ATOM 2703 O O . GLU A 1 350 ? 24.203 5.191 -23.916 1.00 87.06 350 GLU A O 1
ATOM 2708 N N . ALA A 1 351 ? 24.284 3.842 -22.138 1.00 84.56 351 ALA A N 1
ATOM 2709 C CA . ALA A 1 351 ? 25.706 4.076 -21.900 1.00 84.56 351 ALA A CA 1
ATOM 2710 C C . ALA A 1 351 ? 26.585 3.631 -23.085 1.00 84.56 351 ALA A C 1
ATOM 2712 O O . ALA A 1 351 ? 27.568 4.301 -23.402 1.00 84.56 351 ALA A O 1
ATOM 2713 N N . ILE A 1 352 ? 26.241 2.522 -23.755 1.00 86.31 352 ILE A N 1
ATOM 2714 C CA . ILE A 1 352 ? 26.922 2.081 -24.984 1.00 86.31 352 ILE A CA 1
ATOM 2715 C C . ILE A 1 352 ? 26.756 3.135 -26.078 1.00 86.31 352 ILE A C 1
ATOM 2717 O O . ILE A 1 352 ? 27.752 3.541 -26.673 1.00 86.31 352 ILE A O 1
ATOM 2721 N N . LYS A 1 353 ? 25.528 3.614 -26.307 1.00 85.62 353 LYS A N 1
ATOM 2722 C CA . LYS A 1 353 ? 25.237 4.631 -27.325 1.00 85.62 353 LYS A CA 1
ATOM 2723 C C . LYS A 1 353 ? 26.002 5.924 -27.085 1.00 85.62 353 LYS A C 1
ATOM 2725 O O . LYS A 1 353 ? 26.648 6.418 -28.003 1.00 85.62 353 LYS A O 1
ATOM 2730 N N . THR A 1 354 ? 25.987 6.445 -25.857 1.00 84.06 354 THR A N 1
ATOM 2731 C CA . THR A 1 354 ? 26.726 7.670 -25.527 1.00 84.06 354 THR A CA 1
ATOM 2732 C C . THR A 1 354 ? 28.222 7.473 -25.774 1.00 84.06 354 THR A C 1
ATOM 2734 O O . THR A 1 354 ? 28.853 8.316 -26.399 1.00 84.06 354 THR A O 1
ATOM 2737 N N . LYS A 1 355 ? 28.786 6.315 -25.394 1.00 82.44 355 LYS A N 1
ATOM 2738 C CA . LYS A 1 355 ? 30.203 6.003 -25.646 1.00 82.44 355 LYS A CA 1
ATOM 2739 C C . LYS A 1 355 ? 30.559 5.905 -27.130 1.00 82.44 355 LYS A C 1
ATOM 2741 O O . LYS A 1 355 ? 31.697 6.203 -27.478 1.00 82.44 355 LYS A O 1
ATOM 2746 N N . LEU A 1 356 ? 29.624 5.507 -27.992 1.00 83.25 356 LEU A N 1
ATOM 2747 C CA . LEU A 1 356 ? 29.822 5.492 -29.446 1.00 83.25 356 LEU A CA 1
ATOM 2748 C C . LEU A 1 356 ? 29.744 6.896 -30.074 1.00 83.25 356 LEU A C 1
ATOM 2750 O O . LEU A 1 356 ? 30.307 7.107 -31.142 1.00 83.25 356 LEU A O 1
ATOM 2754 N N . GLY A 1 357 ? 29.094 7.859 -29.411 1.00 74.62 357 GLY A N 1
ATOM 2755 C CA . GLY A 1 357 ? 28.923 9.240 -29.884 1.00 74.62 357 GLY A CA 1
ATOM 2756 C C . GLY A 1 357 ? 29.961 10.272 -29.404 1.00 74.62 357 GLY A C 1
ATOM 2757 O O . GLY A 1 357 ? 29.893 11.417 -29.846 1.00 74.62 357 GLY A O 1
ATOM 2758 N N . GLY A 1 358 ? 30.912 9.907 -28.532 1.00 63.56 358 GLY A N 1
ATOM 2759 C CA . GLY A 1 358 ? 31.935 10.814 -27.966 1.00 63.56 358 GLY A CA 1
ATOM 2760 C C . GLY A 1 358 ? 31.749 11.142 -26.471 1.00 63.56 358 GLY A C 1
ATOM 2761 O O . GLY A 1 358 ? 30.695 10.856 -25.919 1.00 63.56 358 GLY A O 1
ATOM 2762 N N . GLU A 1 359 ? 32.810 11.679 -25.830 1.00 44.69 359 GLU A N 1
ATOM 2763 C CA . GLU A 1 359 ? 33.085 11.744 -24.367 1.00 44.69 359 GLU A CA 1
ATOM 2764 C C . GLU A 1 359 ? 31.895 11.493 -23.420 1.00 44.69 359 GLU A C 1
ATOM 2766 O O . GLU A 1 359 ? 30.994 12.316 -23.262 1.00 44.69 359 GLU A O 1
ATOM 2771 N N . VAL A 1 360 ? 31.966 10.362 -22.709 1.00 44.47 360 VAL A N 1
ATOM 2772 C CA . VAL A 1 360 ? 31.099 10.044 -21.571 1.00 44.47 360 VAL A CA 1
ATOM 2773 C C . VAL A 1 360 ? 31.914 10.242 -20.309 1.00 44.47 360 VAL A C 1
ATOM 2775 O O . VAL A 1 360 ? 32.912 9.549 -20.110 1.00 44.47 360 VAL A O 1
ATOM 2778 N N . ASP A 1 361 ? 31.477 11.182 -19.479 1.00 44.47 361 ASP A N 1
ATOM 2779 C CA . ASP A 1 361 ? 31.957 11.350 -18.112 1.00 44.47 361 ASP A CA 1
ATOM 2780 C C . ASP A 1 361 ? 31.877 9.993 -17.391 1.00 44.47 361 ASP A C 1
ATOM 2782 O O . ASP A 1 361 ? 30.864 9.296 -17.504 1.00 44.47 361 ASP A O 1
ATOM 2786 N N . GLU A 1 362 ? 32.935 9.584 -16.684 1.00 41.62 362 GLU A N 1
ATOM 2787 C CA . GLU A 1 362 ? 33.030 8.302 -15.960 1.00 41.62 362 GLU A CA 1
ATOM 2788 C C . GLU A 1 362 ? 32.121 8.279 -14.715 1.00 41.62 362 GLU A C 1
ATOM 2790 O O . GLU A 1 362 ? 32.509 7.842 -13.631 1.00 41.62 362 GLU A O 1
ATOM 2795 N N . THR A 1 363 ? 30.884 8.751 -14.846 1.00 40.59 363 THR A N 1
ATOM 2796 C CA . THR A 1 363 ? 29.884 8.662 -13.796 1.00 40.59 363 THR A CA 1
ATOM 2797 C C . THR A 1 363 ? 29.405 7.221 -13.696 1.00 40.59 363 THR A C 1
ATOM 2799 O O . THR A 1 363 ? 28.579 6.714 -14.454 1.00 40.59 363 THR A O 1
ATOM 2802 N N . GLU A 1 364 ? 30.065 6.545 -12.760 1.00 41.94 364 GLU A N 1
ATOM 2803 C CA . GLU A 1 364 ? 29.566 5.492 -11.892 1.00 41.94 364 GLU A CA 1
ATOM 2804 C C . GLU A 1 364 ? 28.054 5.270 -12.026 1.00 41.94 364 GLU A C 1
ATOM 2806 O O . GLU A 1 364 ? 27.242 6.177 -11.846 1.00 41.94 364 GLU A O 1
ATOM 2811 N N . ILE A 1 365 ? 27.696 4.030 -12.365 1.00 39.94 365 ILE A N 1
ATOM 2812 C CA . ILE A 1 365 ? 26.321 3.548 -12.473 1.00 39.94 365 ILE A CA 1
ATOM 2813 C C . ILE A 1 365 ? 25.560 3.990 -11.222 1.00 39.94 365 ILE A C 1
ATOM 2815 O O . ILE A 1 365 ? 25.790 3.445 -10.143 1.00 39.94 365 ILE A O 1
ATOM 2819 N N . VAL A 1 366 ? 24.652 4.955 -11.379 1.00 36.75 366 VAL A N 1
ATOM 2820 C CA . VAL A 1 366 ? 23.754 5.365 -10.301 1.00 36.75 366 VAL A CA 1
ATOM 2821 C C . VAL A 1 366 ? 22.934 4.132 -9.911 1.00 36.75 366 VAL A C 1
ATOM 2823 O O . VAL A 1 366 ? 22.268 3.550 -10.779 1.00 36.75 366 VAL A O 1
ATOM 2826 N N . PRO A 1 367 ? 23.004 3.679 -8.647 1.00 34.72 367 PRO A N 1
ATOM 2827 C CA . PRO A 1 367 ? 22.126 2.634 -8.157 1.00 34.72 367 PRO A CA 1
ATOM 2828 C C . PRO A 1 367 ? 20.686 3.065 -8.412 1.00 34.72 367 PRO A C 1
ATOM 2830 O O . PRO A 1 367 ? 20.290 4.171 -8.056 1.00 34.72 367 PRO A O 1
ATOM 2833 N N . LEU A 1 368 ? 19.910 2.205 -9.063 1.00 37.56 368 LEU A N 1
ATOM 2834 C CA . LEU A 1 368 ? 18.467 2.387 -9.110 1.00 37.56 368 LEU A CA 1
ATOM 2835 C C . LEU A 1 368 ? 17.967 2.308 -7.668 1.00 37.56 368 LEU A C 1
ATOM 2837 O O . LEU A 1 368 ? 18.163 1.263 -7.052 1.00 37.56 368 LEU A O 1
ATOM 2841 N N . ASP A 1 369 ? 17.401 3.419 -7.185 1.00 33.09 369 ASP A N 1
ATOM 2842 C CA . ASP A 1 369 ? 16.954 3.665 -5.808 1.00 33.09 369 ASP A CA 1
ATOM 2843 C C . ASP A 1 369 ? 16.481 2.397 -5.070 1.00 33.09 369 ASP A C 1
ATOM 2845 O O . ASP A 1 369 ? 15.658 1.635 -5.599 1.00 33.09 369 ASP A O 1
ATOM 2849 N N . GLU A 1 370 ? 17.034 2.205 -3.863 1.00 31.62 370 GLU A N 1
ATOM 2850 C CA . GLU A 1 370 ? 16.721 1.126 -2.905 1.00 31.62 370 GLU A CA 1
ATOM 2851 C C . GLU A 1 370 ? 15.249 1.099 -2.463 1.00 31.62 370 GLU A C 1
ATOM 2853 O O . GLU A 1 370 ? 14.659 2.181 -2.222 1.00 31.62 370 GLU A O 1
#

Foldseek 3Di:
DDDDDDPDDDDDDDDDDDDDDDDDDDDDDDDDDDDDDDDDDDDDDDDDDDDPPPPPPLQADALVLQDFLVVVADDADDLQNLVPCVCQFLQNLQVVLVPDPPVRHDPLSVLSVVLVVLCCLFFVPDPLNRRRDGSVLSSVLSVLVVLCLVVDQVSCLVLLVVLLVLLVVCVVVDPPRDPVLVVLSVVQVVCVVVVNHDDPVSSLVSLLVSLVSLCVVPVPDPLVSQQGQTFRSCVVDPPGCSSSSSSSSSVSSVVSSVVSNVVSLVSLVVSLVVLLVSLVVSCVSCLVSLVSDDQVCDDPPGRLSVVLVVLNVLLVLLCVQDACDDSNHNCNNPSPSSVQSSVVSSVSSVVSSVVSVDDDDPDDDDRPDD

Nearest PDB structures (foldseek):
  8j07-assembly1_3  TM=1.867E-01  e=2.511E+00  Homo sapiens
  7a8t-assembly1_A  TM=1.278E-01  e=1.698E+00  Homo sapiens